Protein AF-0000000072982182 (afdb_homodimer)

Structure (mmCIF, N/CA/C/O backbone):
data_AF-0000000072982182-model_v1
#
loop_
_entity.id
_entity.type
_entity.pdbx_description
1 polymer 'Transcriptional regulator, LacI family'
#
loop_
_atom_site.group_PDB
_atom_site.id
_atom_site.type_symbol
_atom_site.label_atom_id
_atom_site.label_alt_id
_atom_site.label_comp_id
_atom_site.label_asym_id
_atom_site.label_entity_id
_atom_site.label_seq_id
_atom_site.pdbx_PDB_ins_code
_atom_site.Cartn_x
_atom_site.Cartn_y
_atom_site.Cartn_z
_atom_site.occupancy
_atom_site.B_iso_or_equiv
_atom_site.auth_seq_id
_atom_site.auth_comp_id
_atom_site.auth_asym_id
_atom_site.auth_atom_id
_atom_site.pdbx_PDB_model_num
ATOM 1 N N . MET A 1 1 ? -3.475 41.219 28.281 1 51.22 1 MET A N 1
ATOM 2 C CA . MET A 1 1 ? -4.129 39.938 28.391 1 51.22 1 MET A CA 1
ATOM 3 C C . MET A 1 1 ? -3.85 39.281 29.75 1 51.22 1 MET A C 1
ATOM 5 O O . MET A 1 1 ? -2.744 39.406 30.281 1 51.22 1 MET A O 1
ATOM 9 N N . ALA A 1 2 ? -4.82 38.875 30.375 1 70.69 2 ALA A N 1
ATOM 10 C CA . ALA A 1 2 ? -4.648 38.344 31.719 1 70.69 2 ALA A CA 1
ATOM 11 C C . ALA A 1 2 ? -3.787 37.094 31.719 1 70.69 2 ALA A C 1
ATOM 13 O O . ALA A 1 2 ? -3.85 36.281 30.781 1 70.69 2 ALA A O 1
ATOM 14 N N . THR A 1 3 ? -2.859 36.969 32.594 1 73.5 3 THR A N 1
ATOM 15 C CA . THR A 1 3 ? -1.976 35.812 32.719 1 73.5 3 THR A CA 1
ATOM 16 C C . THR A 1 3 ? -2.564 34.781 33.719 1 73.5 3 THR A C 1
ATOM 18 O O . THR A 1 3 ? -3.496 35.094 34.438 1 73.5 3 THR A O 1
ATOM 21 N N . ILE A 1 4 ? -2.041 33.562 33.531 1 78.75 4 ILE A N 1
ATOM 22 C CA . ILE A 1 4 ? -2.451 32.531 34.469 1 78.75 4 ILE A CA 1
ATOM 23 C C . ILE A 1 4 ? -2.215 32.969 35.906 1 78.75 4 ILE A C 1
ATOM 25 O O . ILE A 1 4 ? -3.025 32.688 36.781 1 78.75 4 ILE A O 1
ATOM 29 N N . SER A 1 5 ? -1.197 33.75 36.062 1 82.38 5 SER A N 1
ATOM 30 C CA . SER A 1 5 ? -0.878 34.219 37.406 1 82.38 5 SER A CA 1
ATOM 31 C C . SER A 1 5 ? -1.912 35.25 37.875 1 82.38 5 SER A C 1
ATOM 33 O O . SER A 1 5 ? -2.299 35.25 39.031 1 82.38 5 SER A O 1
ATOM 35 N N . GLU A 1 6 ? -2.424 36.031 37.062 1 83 6 GLU A N 1
ATOM 36 C CA . GLU A 1 6 ? -3.438 37.031 37.406 1 83 6 GLU A CA 1
ATOM 37 C C . GLU A 1 6 ? -4.781 36.375 37.688 1 83 6 GLU A C 1
ATOM 39 O O . GLU A 1 6 ? -5.504 36.781 38.594 1 83 6 GLU A O 1
ATOM 44 N N . ILE A 1 7 ? -5.027 35.281 36.875 1 85.19 7 ILE A N 1
ATOM 45 C CA . ILE A 1 7 ? -6.234 34.5 37.125 1 85.19 7 ILE A CA 1
ATOM 46 C C . ILE A 1 7 ? -6.148 33.844 38.5 1 85.19 7 ILE A C 1
ATOM 48 O O . ILE A 1 7 ? -7.117 33.844 39.25 1 85.19 7 ILE A O 1
ATOM 52 N N . ALA A 1 8 ? -5.008 33.312 38.75 1 88.75 8 ALA A N 1
ATOM 53 C CA . ALA A 1 8 ? -4.785 32.688 40.031 1 88.75 8 ALA A CA 1
ATOM 54 C C . ALA A 1 8 ? -5.016 33.656 41.188 1 88.75 8 ALA A C 1
ATOM 56 O O . ALA A 1 8 ? -5.688 33.312 42.156 1 88.75 8 ALA A O 1
ATOM 57 N N . LYS A 1 9 ? -4.488 34.781 41.062 1 87.56 9 LYS A N 1
ATOM 58 C CA . LYS A 1 9 ? -4.629 35.812 42.094 1 87.56 9 LYS A CA 1
ATOM 59 C C . LYS A 1 9 ? -6.086 36.25 42.25 1 87.56 9 LYS A C 1
ATOM 61 O O . LYS A 1 9 ? -6.586 36.375 43.344 1 87.56 9 LYS A O 1
ATOM 66 N N . ALA A 1 10 ? -6.785 36.406 41.125 1 86.62 10 ALA A N 1
ATOM 67 C CA . ALA A 1 10 ? -8.172 36.844 41.156 1 86.62 10 ALA A CA 1
ATOM 68 C C . ALA A 1 10 ? -9.094 35.75 41.719 1 86.62 10 ALA A C 1
ATOM 70 O O . ALA A 1 10 ? -10.078 36.062 42.406 1 86.62 10 ALA A O 1
ATOM 71 N N . ALA A 1 11 ? -8.766 34.469 41.406 1 86.69 11 ALA A N 1
ATOM 72 C CA . ALA A 1 11 ? -9.578 33.344 41.812 1 86.69 11 ALA A CA 1
ATOM 73 C C . ALA A 1 11 ? -9.188 32.875 43.219 1 86.69 11 ALA A C 1
ATOM 75 O O . ALA A 1 11 ? -9.891 32.031 43.844 1 86.69 11 ALA A O 1
ATOM 76 N N . GLY A 1 12 ? -8.055 33.469 43.75 1 90.38 12 GLY A N 1
ATOM 77 C CA . GLY A 1 12 ? -7.574 33.062 45.062 1 90.38 12 GLY A CA 1
ATOM 78 C C . GLY A 1 12 ? -7.078 31.625 45.094 1 90.38 12 GLY A C 1
ATOM 79 O O . GLY A 1 12 ? -7.297 30.922 46.094 1 90.38 12 GLY A O 1
ATOM 80 N N . VAL A 1 13 ? -6.598 31.172 44 1 87.94 13 VAL A N 1
ATOM 81 C CA . VAL A 1 13 ? -6.043 29.828 43.938 1 87.94 13 VAL A CA 1
ATOM 82 C C . VAL A 1 13 ? -4.598 29.875 43.438 1 87.94 13 VAL A C 1
ATOM 84 O O . VAL A 1 13 ? -4.113 30.938 43.062 1 87.94 13 VAL A O 1
ATOM 87 N N . GLY A 1 14 ? -3.824 28.812 43.5 1 83.75 14 GLY A N 1
ATOM 88 C CA . GLY A 1 14 ? -2.479 28.75 42.969 1 83.75 14 GLY A CA 1
ATOM 89 C C . GLY A 1 14 ? -2.457 28.672 41.438 1 83.75 14 GLY A C 1
ATOM 90 O O . GLY A 1 14 ? -3.445 28.281 40.812 1 83.75 14 GLY A O 1
ATOM 91 N N . VAL A 1 15 ? -1.342 29.109 40.875 1 82.38 15 VAL A N 1
ATOM 92 C CA . VAL A 1 15 ? -1.158 29.062 39.406 1 82.38 15 VAL A CA 1
ATOM 93 C C . VAL A 1 15 ? -1.329 27.641 38.906 1 82.38 15 VAL A C 1
ATOM 95 O O . VAL A 1 15 ? -1.894 27.422 37.844 1 82.38 15 VAL A O 1
ATOM 98 N N . THR A 1 16 ? -1.035 26.656 39.781 1 81.25 16 THR A N 1
ATOM 99 C CA . THR A 1 16 ? -1.154 25.25 39.406 1 81.25 16 THR A CA 1
ATOM 100 C C . THR A 1 16 ? -2.621 24.844 39.281 1 81.25 16 THR A C 1
ATOM 102 O O . THR A 1 16 ? -2.98 24.047 38.438 1 81.25 16 THR A O 1
ATOM 105 N N . THR A 1 17 ? -3.367 25.375 40.156 1 82.5 17 THR A N 1
ATOM 106 C CA . THR A 1 17 ? -4.789 25.062 40.188 1 82.5 17 THR A CA 1
ATOM 107 C C . THR A 1 17 ? -5.48 25.656 38.938 1 82.5 17 THR A C 1
ATOM 109 O O . THR A 1 17 ? -6.344 25 38.344 1 82.5 17 THR A O 1
ATOM 112 N N . VAL A 1 18 ? -5.055 26.844 38.5 1 80.25 18 VAL A N 1
ATOM 113 C CA . VAL A 1 18 ? -5.602 27.453 37.281 1 80.25 18 VAL A CA 1
ATOM 114 C C . VAL A 1 18 ? -5.172 26.656 36.062 1 80.25 18 VAL A C 1
ATOM 116 O O . VAL A 1 18 ? -5.98 26.391 35.156 1 80.25 18 VAL A O 1
ATOM 119 N N . SER A 1 19 ? -3.963 26.172 36.062 1 76.06 19 SER A N 1
ATOM 120 C CA . SER A 1 19 ? -3.459 25.344 35 1 76.06 19 SER A CA 1
ATOM 121 C C . SER A 1 19 ? -4.234 24.031 34.875 1 76.06 19 SER A C 1
ATOM 123 O O . SER A 1 19 ? -4.605 23.609 33.781 1 76.06 19 SER A O 1
ATOM 125 N N . ARG A 1 20 ? -4.531 23.516 36 1 76.81 20 ARG A N 1
ATOM 126 C CA . ARG A 1 20 ? -5.324 22.281 36.031 1 76.81 20 ARG A CA 1
ATOM 127 C C . ARG A 1 20 ? -6.73 22.531 35.5 1 76.81 20 ARG A C 1
ATOM 129 O O . ARG A 1 20 ? -7.266 21.688 34.75 1 76.81 20 ARG A O 1
ATOM 136 N N . TYR A 1 21 ? -7.281 23.594 35.875 1 77.44 21 TYR A N 1
ATOM 137 C CA . TYR A 1 21 ? -8.609 23.969 35.375 1 77.44 21 TYR A CA 1
ATOM 138 C C . TYR A 1 21 ? -8.602 24.156 33.875 1 77.44 21 TYR A C 1
ATOM 140 O O . TYR A 1 21 ? -9.461 23.609 33.156 1 77.44 21 TYR A O 1
ATOM 148 N N . LEU A 1 22 ? -7.582 24.859 33.375 1 74.31 22 LEU A N 1
ATOM 149 C CA . LEU A 1 22 ? -7.516 25.203 31.938 1 74.31 22 LEU A CA 1
ATOM 150 C C . LEU A 1 22 ? -7.234 23.969 31.109 1 74.31 22 LEU A C 1
ATOM 152 O O . LEU A 1 22 ? -7.66 23.875 29.953 1 74.31 22 LEU A O 1
ATOM 156 N N . ASN A 1 23 ? -6.699 22.891 31.797 1 68.19 23 ASN A N 1
ATOM 157 C CA . ASN A 1 23 ? -6.371 21.641 31.141 1 68.19 23 ASN A CA 1
ATOM 158 C C . ASN A 1 23 ? -7.391 20.547 31.453 1 68.19 23 ASN A C 1
ATOM 160 O O . ASN A 1 23 ? -7.125 19.359 31.234 1 68.19 23 ASN A O 1
ATOM 164 N N . HIS A 1 24 ? -8.391 20.875 31.984 1 69.81 24 HIS A N 1
ATOM 165 C CA . HIS A 1 24 ? -9.555 20.047 32.281 1 69.81 24 HIS A CA 1
ATOM 166 C C . HIS A 1 24 ? -9.172 18.859 33.156 1 69.81 24 HIS A C 1
ATOM 168 O O . HIS A 1 24 ? -9.664 17.75 32.969 1 69.81 24 HIS A O 1
ATOM 174 N N . HIS A 1 25 ? -8.281 19.062 34.031 1 66.88 25 HIS A N 1
ATOM 175 C CA . HIS A 1 25 ? -7.922 18.016 35 1 66.88 25 HIS A CA 1
ATOM 176 C C . HIS A 1 25 ? -9.086 17.703 35.906 1 66.88 25 HIS A C 1
ATOM 178 O O . HIS A 1 25 ? -9.781 18.594 36.406 1 66.88 25 HIS A O 1
ATOM 184 N N . PRO A 1 26 ? -9.297 16.453 36.062 1 68.88 26 PRO A N 1
ATOM 185 C CA . PRO A 1 26 ? -10.5 16.016 36.781 1 68.88 26 PRO A CA 1
ATOM 186 C C . PRO A 1 26 ? -10.492 16.422 38.25 1 68.88 26 PRO A C 1
ATOM 188 O O . PRO A 1 26 ? -11.555 16.484 38.875 1 68.88 26 PRO A O 1
ATOM 191 N N . TYR A 1 27 ? -9.5 16.781 38.844 1 70.38 27 TYR A N 1
ATOM 192 C CA . TYR A 1 27 ? -9.5 16.938 40.312 1 70.38 27 TYR A CA 1
ATOM 193 C C . TYR A 1 27 ? -9.617 18.406 40.688 1 70.38 27 TYR A C 1
ATOM 195 O O . TYR A 1 27 ? -8.664 18.984 41.219 1 70.38 27 TYR A O 1
ATOM 203 N N . ILE A 1 28 ? -10.422 19.141 40.312 1 74.69 28 ILE A N 1
ATOM 204 C CA . ILE A 1 28 ? -10.641 20.5 40.781 1 74.69 28 ILE A CA 1
ATOM 205 C C . ILE A 1 28 ? -12.031 20.594 41.438 1 74.69 28 ILE A C 1
ATOM 207 O O . ILE A 1 28 ? -13.016 20.094 40.875 1 74.69 28 ILE A O 1
ATOM 211 N N . SER A 1 29 ? -12.109 20.984 42.688 1 80.44 29 SER A N 1
ATOM 212 C CA . SER A 1 29 ? -13.383 21.094 43.406 1 80.44 29 SER A CA 1
ATOM 213 C C . SER A 1 29 ? -14.336 22.031 42.688 1 80.44 29 SER A C 1
ATOM 215 O O . SER A 1 29 ? -13.898 22.938 41.969 1 80.44 29 SER A O 1
ATOM 217 N N . ALA A 1 30 ? -15.625 21.781 42.812 1 82.69 30 ALA A N 1
ATOM 218 C CA . ALA A 1 30 ? -16.656 22.594 42.188 1 82.69 30 ALA A CA 1
ATOM 219 C C . ALA A 1 30 ? -16.531 24.062 42.594 1 82.69 30 ALA A C 1
ATOM 221 O O . ALA A 1 30 ? -16.734 24.953 41.781 1 82.69 30 ALA A O 1
ATOM 222 N N . GLU A 1 31 ? -16.125 24.328 43.781 1 82.69 31 GLU A N 1
ATOM 223 C CA . GLU A 1 31 ? -15.969 25.688 44.312 1 82.69 31 GLU A CA 1
ATOM 224 C C . GLU A 1 31 ? -14.82 26.406 43.625 1 82.69 31 GLU A C 1
ATOM 226 O O . GLU A 1 31 ? -14.969 27.562 43.188 1 82.69 31 GLU A O 1
ATOM 231 N N . LYS A 1 32 ? -13.695 25.766 43.406 1 84.69 32 LYS A N 1
ATOM 232 C CA . LYS A 1 32 ? -12.531 26.359 42.75 1 84.69 32 LYS A CA 1
ATOM 233 C C . LYS A 1 32 ? -12.781 26.594 41.281 1 84.69 32 LYS A C 1
ATOM 235 O O . LYS A 1 32 ? -12.375 27.625 40.719 1 84.69 32 LYS A O 1
ATOM 240 N N . ARG A 1 33 ? -13.484 25.688 40.688 1 84.56 33 ARG A N 1
ATOM 241 C CA . ARG A 1 33 ? -13.867 25.812 39.281 1 84.56 33 ARG A CA 1
ATOM 242 C C . ARG A 1 33 ? -14.664 27.094 39.062 1 84.56 33 ARG A C 1
ATOM 244 O O . ARG A 1 33 ? -14.391 27.844 38.125 1 84.56 33 ARG A O 1
ATOM 251 N N . THR A 1 34 ? -15.641 27.219 39.875 1 84.38 34 THR A N 1
ATOM 252 C CA . THR A 1 34 ? -16.516 28.391 39.781 1 84.38 34 THR A CA 1
ATOM 253 C C . THR A 1 34 ? -15.727 29.672 39.969 1 84.38 34 THR A C 1
ATOM 255 O O . THR A 1 34 ? -15.93 30.656 39.25 1 84.38 34 THR A O 1
ATOM 258 N N . ARG A 1 35 ? -14.773 29.781 40.875 1 86.12 35 ARG A N 1
ATOM 259 C CA . ARG A 1 35 ? -13.961 30.953 41.156 1 86.12 35 ARG A CA 1
ATOM 260 C C . ARG A 1 35 ? -13.055 31.281 39.969 1 86.12 35 ARG A C 1
ATOM 262 O O . ARG A 1 35 ? -12.891 32.438 39.594 1 86.12 35 ARG A O 1
ATOM 269 N N . ILE A 1 36 ? -12.508 30.141 39.406 1 87 36 ILE A N 1
ATOM 270 C CA . ILE A 1 36 ? -11.617 30.312 38.25 1 87 36 ILE A CA 1
ATOM 271 C C . ILE A 1 36 ? -12.406 30.812 37.062 1 87 36 ILE A C 1
ATOM 273 O O . ILE A 1 36 ? -11.961 31.734 36.344 1 87 36 ILE A O 1
ATOM 277 N N . GLU A 1 37 ? -13.531 30.25 36.844 1 83.88 37 GLU A N 1
ATOM 278 C CA . GLU A 1 37 ? -14.391 30.672 35.75 1 83.88 37 GLU A CA 1
ATOM 279 C C . GLU A 1 37 ? -14.781 32.156 35.875 1 83.88 37 GLU A C 1
ATOM 281 O O . GLU A 1 37 ? -14.758 32.906 34.906 1 83.88 37 GLU A O 1
ATOM 286 N N . LYS A 1 38 ? -15.172 32.531 37.031 1 82.38 38 LYS A N 1
ATOM 287 C CA . LYS A 1 38 ? -15.531 33.938 37.312 1 82.38 38 LYS A CA 1
ATOM 288 C C . LYS A 1 38 ? -14.352 34.875 37.094 1 82.38 38 LYS A C 1
ATOM 290 O O . LYS A 1 38 ? -14.516 35.938 36.5 1 82.38 38 LYS A O 1
ATOM 295 N N . ALA A 1 39 ? -13.125 34.531 37.531 1 84.5 39 ALA A N 1
ATOM 296 C CA . ALA A 1 39 ? -11.922 35.312 37.344 1 84.5 39 ALA A CA 1
ATOM 297 C C . ALA A 1 39 ? -11.586 35.469 35.844 1 84.5 39 ALA A C 1
ATOM 299 O O . ALA A 1 39 ? -11.203 36.531 35.406 1 84.5 39 ALA A O 1
ATOM 300 N N . ILE A 1 40 ? -11.781 34.312 35.125 1 79 40 ILE A N 1
ATOM 301 C CA . ILE A 1 40 ? -11.531 34.312 33.688 1 79 40 ILE A CA 1
ATOM 302 C C . ILE A 1 40 ? -12.484 35.312 33 1 79 40 ILE A C 1
ATOM 304 O O . ILE A 1 40 ? -12.055 36.094 32.125 1 79 40 ILE A O 1
ATOM 308 N N . HIS A 1 41 ? -13.633 35.219 33.344 1 79.38 41 HIS A N 1
ATOM 309 C CA . HIS A 1 41 ? -14.648 36.094 32.781 1 79.38 41 HIS A CA 1
ATOM 310 C C . HIS A 1 41 ? -14.359 37.562 33.156 1 79.38 41 HIS A C 1
ATOM 312 O O . HIS A 1 41 ? -14.453 38.438 32.312 1 79.38 41 HIS A O 1
ATOM 318 N N . GLN A 1 42 ? -14.055 37.844 34.406 1 78.88 42 GLN A N 1
ATOM 319 C CA . GLN A 1 42 ? -13.812 39.188 34.938 1 78.88 42 GLN A CA 1
ATOM 320 C C . GLN A 1 42 ? -12.578 39.812 34.281 1 78.88 42 GLN A C 1
ATOM 322 O O . GLN A 1 42 ? -12.555 41 34 1 78.88 42 GLN A O 1
ATOM 327 N N . LEU A 1 43 ? -11.508 38.938 34.188 1 77 43 LEU A N 1
ATOM 328 C CA . LEU A 1 43 ? -10.242 39.438 33.656 1 77 43 LEU A CA 1
ATOM 329 C C . LEU A 1 43 ? -10.203 39.375 32.156 1 77 43 LEU A C 1
ATOM 331 O O . LEU A 1 43 ? -9.266 39.875 31.516 1 77 43 LEU A O 1
ATOM 335 N N . GLY A 1 44 ? -11.281 38.844 31.578 1 68.56 44 GLY A N 1
ATOM 336 C CA . GLY A 1 44 ? -11.328 38.688 30.141 1 68.56 44 GLY A CA 1
ATOM 337 C C . GLY A 1 44 ? -10.219 37.781 29.594 1 68.56 44 GLY A C 1
ATOM 338 O O . GLY A 1 44 ? -9.664 38.062 28.531 1 68.56 44 GLY A O 1
ATOM 339 N N . TYR A 1 45 ? -9.828 37 30.484 1 57.78 45 TYR A N 1
ATOM 340 C CA . TYR A 1 45 ? -8.758 36.062 30.125 1 57.78 45 TYR A CA 1
ATOM 341 C C . TYR A 1 45 ? -9.211 35.125 29.016 1 57.78 45 TYR A C 1
ATOM 343 O O . TYR A 1 45 ? -10.242 34.469 29.156 1 57.78 45 TYR A O 1
ATOM 351 N N . THR A 1 46 ? -8.711 35.344 27.969 1 53.31 46 THR A N 1
ATOM 352 C CA . THR A 1 46 ? -8.727 34.281 26.953 1 53.31 46 THR A CA 1
ATOM 353 C C . THR A 1 46 ? -7.422 33.5 26.953 1 53.31 46 THR A C 1
ATOM 355 O O . THR A 1 46 ? -6.34 34.094 26.984 1 53.31 46 THR A O 1
ATOM 358 N N . PRO A 1 47 ? -7.434 32.281 27.516 1 45.19 47 PRO A N 1
ATOM 359 C CA . PRO A 1 47 ? -6.137 31.609 27.453 1 45.19 47 PRO A CA 1
ATOM 360 C C . PRO A 1 47 ? -5.281 32.062 26.281 1 45.19 47 PRO A C 1
ATOM 362 O O . PRO A 1 47 ? -5.785 32.188 25.156 1 45.19 47 PRO A O 1
ATOM 365 N N . SER A 1 48 ? -4.488 33.031 26.516 1 40.31 48 SER A N 1
ATOM 366 C CA . SER A 1 48 ? -3.639 33.469 25.422 1 40.31 48 SER A CA 1
ATOM 367 C C . SER A 1 48 ? -3.047 32.281 24.672 1 40.31 48 SER A C 1
ATOM 369 O O . SER A 1 48 ? -2.805 31.234 25.266 1 40.31 48 SER A O 1
ATOM 371 N N . ALA A 1 49 ? -3.064 32.312 23.375 1 40.53 49 ALA A N 1
ATOM 372 C CA . ALA A 1 49 ? -2.398 31.312 22.531 1 40.53 49 ALA A CA 1
ATOM 373 C C . ALA A 1 49 ? -0.966 31.062 23 1 40.53 49 ALA A C 1
ATOM 375 O O . ALA A 1 49 ? -0.368 30.031 22.688 1 40.53 49 ALA A O 1
ATOM 376 N N . ALA A 1 50 ? -0.243 31.891 23.75 1 37.28 50 ALA A N 1
ATOM 377 C CA . ALA A 1 50 ? 1.185 31.844 24.062 1 37.28 50 ALA A CA 1
ATOM 378 C C . ALA A 1 50 ? 1.463 30.938 25.25 1 37.28 50 ALA A C 1
ATOM 380 O O . ALA A 1 50 ? 2.449 30.203 25.266 1 37.28 50 ALA A O 1
ATOM 381 N N . ALA A 1 51 ? 1.12 31.062 26.531 1 38.41 51 ALA A N 1
ATOM 382 C CA . ALA A 1 51 ? 1.38 30.281 27.734 1 38.41 51 ALA A CA 1
ATOM 383 C C . ALA A 1 51 ? 0.711 28.922 27.656 1 38.41 51 ALA A C 1
ATOM 385 O O . ALA A 1 51 ? 1.195 27.953 28.234 1 38.41 51 ALA A O 1
ATOM 386 N N . THR A 1 52 ? -0.43 28.75 27.297 1 36.78 52 THR A N 1
ATOM 387 C CA . THR A 1 52 ? -0.9 27.516 26.672 1 36.78 52 THR A CA 1
ATOM 388 C C . THR A 1 52 ? -0.04 27.172 25.453 1 36.78 52 THR A C 1
ATOM 390 O O . THR A 1 52 ? -0.351 26.234 24.719 1 36.78 52 THR A O 1
ATOM 393 N N . SER A 1 53 ? 1 27.812 25.203 1 35.56 53 SER A N 1
ATOM 394 C CA . SER A 1 53 ? 2.047 27.906 24.203 1 35.56 53 SER A CA 1
ATOM 395 C C . SER A 1 53 ? 2.91 26.641 24.188 1 35.56 53 SER A C 1
ATOM 397 O O . SER A 1 53 ? 3.242 26.109 23.125 1 35.56 53 SER A O 1
ATOM 399 N N . LEU A 1 54 ? 3.633 26.516 25.422 1 38.06 54 LEU A N 1
ATOM 400 C CA . LEU A 1 54 ? 4.488 25.328 25.453 1 38.06 54 LEU A CA 1
ATOM 401 C C . LEU A 1 54 ? 3.67 24.062 25.234 1 38.06 54 LEU A C 1
ATOM 403 O O . LEU A 1 54 ? 4.121 23.141 24.547 1 38.06 54 LEU A O 1
ATOM 407 N N . ARG A 1 55 ? 2.73 23.797 26.125 1 41.44 55 ARG A N 1
ATOM 408 C CA . ARG A 1 55 ? 1.75 22.734 25.922 1 41.44 55 ARG A CA 1
ATOM 409 C C . ARG A 1 55 ? 0.947 22.969 24.641 1 41.44 55 ARG A C 1
ATOM 411 O O . ARG A 1 55 ? 0.357 22.047 24.094 1 41.44 55 ARG A O 1
ATOM 418 N N . ALA A 1 56 ? 0.636 24.156 24.328 1 46.34 56 ALA A N 1
ATOM 419 C CA . ALA A 1 56 ? -0.078 24.906 23.297 1 46.34 56 ALA A CA 1
ATOM 420 C C . ALA A 1 56 ? 0.565 24.703 21.938 1 46.34 56 ALA A C 1
ATOM 422 O O . ALA A 1 56 ? -0.118 24.75 20.906 1 46.34 56 ALA A O 1
ATOM 423 N N . GLN A 1 57 ? 1.84 24.516 22.109 1 56 57 GLN A N 1
ATOM 424 C CA . GLN A 1 57 ? 2.592 24.484 20.859 1 56 57 GLN A CA 1
A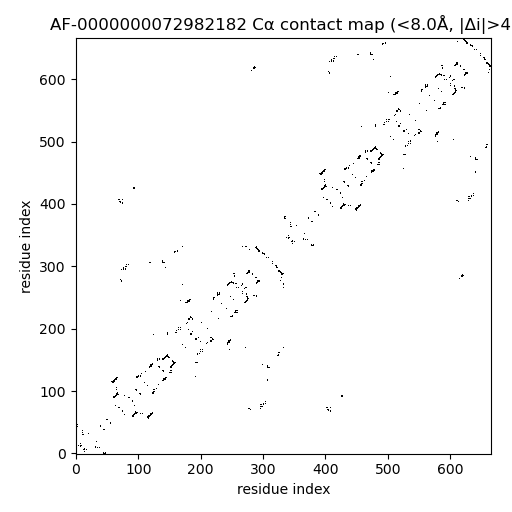TOM 425 C C . GLN A 1 57 ? 2.48 23.109 20.188 1 56 57 GLN A C 1
ATOM 427 O O . GLN A 1 57 ? 3.062 22.891 19.125 1 56 57 GLN A O 1
ATOM 432 N N . ALA A 1 58 ? 1.915 22.344 20.938 1 75.94 58 ALA A N 1
ATOM 433 C CA . ALA A 1 58 ? 1.721 21.047 20.281 1 75.94 58 ALA A CA 1
ATOM 434 C C . ALA A 1 58 ? 0.608 21.125 19.234 1 75.94 58 ALA A C 1
ATOM 436 O O . ALA A 1 58 ? -0.48 21.625 19.516 1 75.94 58 ALA A O 1
ATOM 437 N N . THR A 1 59 ? 0.939 20.859 18.219 1 80.12 59 THR A N 1
ATOM 438 C CA . THR A 1 59 ? -0.009 20.859 17.109 1 80.12 59 THR A CA 1
ATOM 439 C C . THR A 1 59 ? -0.894 19.609 17.156 1 80.12 59 THR A C 1
ATOM 441 O O . THR A 1 59 ? -2 19.609 16.609 1 80.12 59 THR A O 1
ATOM 444 N N . GLY A 1 60 ? -0.383 18.594 17.875 1 87 60 GLY A N 1
ATOM 445 C CA . GLY A 1 60 ? -1.077 17.312 17.828 1 87 60 GLY A CA 1
ATOM 446 C C . GLY A 1 60 ? -0.853 16.562 16.531 1 87 60 GLY A C 1
ATOM 447 O O . GLY A 1 60 ? -1.463 15.508 16.312 1 87 60 GLY A O 1
ATOM 448 N N . ASN A 1 61 ? 0.058 17.047 15.703 1 88.56 61 ASN A N 1
ATOM 449 C CA . ASN A 1 61 ? 0.323 16.453 14.398 1 88.56 61 ASN A CA 1
ATOM 450 C C . ASN A 1 61 ? 1.726 15.852 14.336 1 88.56 61 ASN A C 1
ATOM 452 O O . ASN A 1 61 ? 2.691 16.469 14.781 1 88.56 61 ASN A O 1
ATOM 456 N N . ILE A 1 62 ? 1.791 14.609 13.852 1 94.12 62 ILE A N 1
ATOM 457 C CA . ILE A 1 62 ? 3.072 13.961 13.594 1 94.12 62 ILE A CA 1
ATOM 458 C C . ILE A 1 62 ? 3.215 13.688 12.094 1 94.12 62 ILE A C 1
ATOM 460 O O . ILE A 1 62 ? 2.26 13.258 11.445 1 94.12 62 ILE A O 1
ATOM 464 N N . GLY A 1 63 ? 4.359 14.008 11.531 1 94.19 63 GLY A N 1
ATOM 465 C CA . GLY A 1 63 ? 4.641 13.703 10.141 1 94.19 63 GLY A CA 1
ATOM 466 C C . GLY A 1 63 ? 5.418 12.414 9.953 1 94.19 63 GLY A C 1
ATOM 467 O O . GLY A 1 63 ? 6.328 12.117 10.727 1 94.19 63 GLY A O 1
ATOM 468 N N . VAL A 1 64 ? 5.016 11.641 8.992 1 95.62 64 VAL A N 1
ATOM 469 C CA . VAL A 1 64 ? 5.734 10.438 8.586 1 95.62 64 VAL A CA 1
ATOM 470 C C . VAL A 1 64 ? 6.156 10.555 7.121 1 95.62 64 VAL A C 1
ATOM 472 O O . VAL A 1 64 ? 5.332 10.859 6.254 1 95.62 64 VAL A O 1
ATOM 475 N N . LEU A 1 65 ? 7.43 10.398 6.887 1 93.88 65 LEU A N 1
ATOM 476 C CA . LEU A 1 65 ? 7.984 10.484 5.539 1 93.88 65 LEU A CA 1
ATOM 477 C C . LEU A 1 65 ? 8.383 9.109 5.023 1 93.88 65 LEU A C 1
ATOM 479 O O . LEU A 1 65 ? 9.125 8.383 5.684 1 93.88 65 LEU A O 1
ATOM 483 N N . VAL A 1 66 ? 7.84 8.734 3.895 1 92.94 66 VAL A N 1
ATOM 484 C CA . VAL A 1 66 ? 8.203 7.477 3.256 1 92.94 66 VAL A CA 1
ATOM 485 C C . VAL A 1 66 ? 8.68 7.738 1.83 1 92.94 66 VAL A C 1
ATOM 487 O O . VAL A 1 66 ? 8.492 8.828 1.294 1 92.94 66 VAL A O 1
ATOM 490 N N . SER A 1 67 ? 9.344 6.754 1.213 1 90.5 67 SER A N 1
ATOM 491 C CA . SER A 1 67 ? 9.797 6.914 -0.163 1 90.5 67 SER A CA 1
ATOM 492 C C . SER A 1 67 ? 8.641 6.82 -1.146 1 90.5 67 SER A C 1
ATOM 494 O O . SER A 1 67 ? 8.438 7.723 -1.965 1 90.5 67 SER A O 1
ATOM 496 N N . ARG A 1 68 ? 7.902 5.664 -1.017 1 92.62 68 ARG A N 1
ATOM 497 C CA . ARG A 1 68 ? 6.781 5.359 -1.902 1 92.62 68 ARG A CA 1
ATOM 498 C C . ARG A 1 68 ? 5.691 4.598 -1.163 1 92.62 68 ARG A C 1
ATOM 500 O O . ARG A 1 68 ? 5.848 3.41 -0.863 1 92.62 68 ARG A O 1
ATOM 507 N N . VAL A 1 69 ? 4.543 5.203 -1.064 1 94.44 69 VAL A N 1
ATOM 508 C CA . VAL A 1 69 ? 3.471 4.59 -0.288 1 94.44 69 VAL A CA 1
ATOM 509 C C . VAL A 1 69 ? 2.904 3.391 -1.047 1 94.44 69 VAL A C 1
ATOM 511 O O . VAL A 1 69 ? 2.295 2.5 -0.448 1 94.44 69 VAL A O 1
ATOM 514 N N . THR A 1 70 ? 3.125 3.307 -2.383 1 95.88 70 THR A N 1
ATOM 515 C CA . THR A 1 70 ? 2.619 2.207 -3.195 1 95.88 70 THR A CA 1
ATOM 516 C C . THR A 1 70 ? 3.436 0.939 -2.957 1 95.88 70 THR A C 1
ATOM 518 O O . THR A 1 70 ? 3.025 -0.153 -3.354 1 95.88 70 THR A O 1
ATOM 521 N N . ASN A 1 71 ? 4.645 1.088 -2.402 1 95.56 71 ASN A N 1
ATOM 522 C CA . ASN A 1 71 ? 5.363 -0.078 -1.901 1 95.56 71 ASN A CA 1
ATOM 523 C C . ASN A 1 71 ? 4.75 -0.599 -0.604 1 95.56 71 ASN A C 1
ATOM 525 O O . ASN A 1 71 ? 4.727 0.109 0.404 1 95.56 71 ASN A O 1
ATOM 529 N N . PRO A 1 72 ? 4.324 -1.864 -0.626 1 97 72 PRO A N 1
ATOM 530 C CA . PRO A 1 72 ? 3.561 -2.375 0.514 1 97 72 PRO A CA 1
ATOM 531 C C . PRO A 1 72 ? 4.359 -2.363 1.813 1 97 72 PRO A C 1
ATOM 533 O O . PRO A 1 72 ? 3.779 -2.328 2.9 1 97 72 PRO A O 1
ATOM 536 N N . PHE A 1 73 ? 5.688 -2.385 1.743 1 96.25 73 PHE A N 1
ATOM 537 C CA . PHE A 1 73 ? 6.488 -2.262 2.957 1 96.25 73 PHE A CA 1
ATOM 538 C C . PHE A 1 73 ? 6.23 -0.923 3.639 1 96.25 73 PHE A C 1
ATOM 540 O O . PHE A 1 73 ? 5.957 -0.875 4.84 1 96.25 73 PHE A O 1
ATOM 547 N N . PHE A 1 74 ? 6.207 0.107 2.857 1 95.88 74 PHE A N 1
ATOM 548 C CA . PHE A 1 74 ? 6.043 1.448 3.404 1 95.88 74 PHE A CA 1
ATOM 549 C C . PHE A 1 74 ? 4.598 1.688 3.822 1 95.88 74 PHE A C 1
ATOM 551 O O . PHE A 1 74 ? 4.34 2.357 4.824 1 95.88 74 PHE A O 1
ATOM 558 N N . ALA A 1 75 ? 3.688 1.191 3.043 1 96.12 75 ALA A N 1
ATOM 559 C CA . ALA A 1 75 ? 2.281 1.311 3.422 1 96.12 75 ALA A CA 1
ATOM 560 C C . ALA A 1 75 ? 2.016 0.631 4.762 1 96.12 75 ALA A C 1
ATOM 562 O O . ALA A 1 75 ? 1.315 1.181 5.613 1 96.12 75 ALA A O 1
ATOM 563 N N . GLY A 1 76 ? 2.582 -0.579 4.902 1 96.56 76 GLY A N 1
ATOM 564 C CA . GLY A 1 76 ? 2.438 -1.301 6.156 1 96.56 76 GLY A CA 1
ATOM 565 C C . GLY A 1 76 ? 3.08 -0.59 7.332 1 96.56 76 GLY A C 1
ATOM 566 O O . GLY A 1 76 ? 2.51 -0.542 8.422 1 96.56 76 GLY A O 1
ATOM 567 N N . LEU A 1 77 ? 4.246 -0.097 7.098 1 96.31 77 LEU A N 1
ATOM 568 C CA . LEU A 1 77 ? 4.953 0.628 8.148 1 96.31 77 LEU A CA 1
ATOM 569 C C . LEU A 1 77 ? 4.168 1.863 8.578 1 96.31 77 LEU A C 1
ATOM 571 O O . LEU A 1 77 ? 4 2.111 9.773 1 96.31 77 LEU A O 1
ATOM 575 N N . PHE A 1 78 ? 3.672 2.588 7.652 1 95.12 78 PHE A N 1
ATOM 576 C CA . PHE A 1 78 ? 2.867 3.764 7.957 1 95.12 78 PHE A CA 1
ATOM 577 C C . PHE A 1 78 ? 1.616 3.377 8.734 1 95.12 78 PHE A C 1
ATOM 579 O O . PHE A 1 78 ? 1.273 4.02 9.727 1 95.12 78 PHE A O 1
ATOM 586 N N . ASP A 1 79 ? 0.972 2.402 8.234 1 95.94 79 ASP A N 1
ATOM 587 C CA . ASP A 1 79 ? -0.24 1.931 8.898 1 95.94 79 ASP A CA 1
ATOM 588 C C . ASP A 1 79 ? 0.023 1.617 10.367 1 95.94 79 ASP A C 1
ATOM 590 O O . ASP A 1 79 ? -0.726 2.053 11.242 1 95.94 79 ASP A O 1
ATOM 594 N N . ALA A 1 80 ? 1.062 0.906 10.617 1 95.81 80 ALA A N 1
ATOM 595 C CA . ALA A 1 80 ? 1.409 0.503 11.984 1 95.81 80 ALA A CA 1
ATOM 596 C C . ALA A 1 80 ? 1.76 1.715 12.836 1 95.81 80 ALA A C 1
ATOM 598 O O . ALA A 1 80 ? 1.334 1.811 13.992 1 95.81 80 ALA A O 1
ATOM 599 N N . ILE A 1 81 ? 2.471 2.666 12.281 1 96 81 ILE A N 1
ATOM 600 C CA . ILE A 1 81 ? 2.863 3.877 12.992 1 96 81 ILE A CA 1
ATOM 601 C C . ILE A 1 81 ? 1.625 4.711 13.32 1 96 81 ILE A C 1
ATOM 603 O O . ILE A 1 81 ? 1.465 5.184 14.445 1 96 81 ILE A O 1
ATOM 607 N N . GLU A 1 82 ? 0.771 4.895 12.32 1 93.94 82 GLU A N 1
ATOM 608 C CA . GLU A 1 82 ? -0.426 5.715 12.492 1 93.94 82 GLU A CA 1
ATOM 609 C C . GLU A 1 82 ? -1.325 5.148 13.586 1 93.94 82 GLU A C 1
ATOM 611 O O . GLU A 1 82 ? -1.82 5.895 14.438 1 93.94 82 GLU A O 1
ATOM 616 N N . ARG A 1 83 ? -1.509 3.883 13.578 1 91.88 83 ARG A N 1
ATOM 617 C CA . ARG A 1 83 ? -2.357 3.252 14.578 1 91.88 83 ARG A CA 1
ATOM 618 C C . ARG A 1 83 ? -1.825 3.508 15.984 1 91.88 83 ARG A C 1
ATOM 620 O O . ARG A 1 83 ? -2.588 3.848 16.891 1 91.88 83 ARG A O 1
ATOM 627 N N . GLU A 1 84 ? -0.554 3.363 16.141 1 92.38 84 GLU A N 1
ATOM 628 C CA . GLU A 1 84 ? 0.062 3.578 17.453 1 92.38 84 GLU A CA 1
ATOM 629 C C . GLU A 1 84 ? -0.067 5.035 17.891 1 92.38 84 GLU A C 1
ATOM 631 O O . GLU A 1 84 ? -0.4 5.316 19.031 1 92.38 84 GLU A O 1
ATOM 636 N N . LEU A 1 85 ? 0.149 5.902 17 1 93 85 LEU A N 1
ATOM 637 C CA . LEU A 1 85 ? 0.129 7.324 17.344 1 93 85 LEU A CA 1
ATOM 638 C C . LEU A 1 85 ? -1.296 7.801 17.594 1 93 85 LEU A C 1
ATOM 640 O O . LEU A 1 85 ? -1.521 8.664 18.438 1 93 85 LEU A O 1
ATOM 644 N N . HIS A 1 86 ? -2.234 7.27 16.875 1 87.62 86 HIS A N 1
ATOM 645 C CA . HIS A 1 86 ? -3.635 7.594 17.125 1 87.62 86 HIS A CA 1
ATOM 646 C C . HIS A 1 86 ? -4.047 7.207 18.531 1 87.62 86 HIS A C 1
ATOM 648 O O . HIS A 1 86 ? -4.809 7.926 19.188 1 87.62 86 HIS A O 1
ATOM 654 N N . ALA A 1 87 ? -3.543 6.105 18.922 1 87.69 87 ALA A N 1
ATOM 655 C CA . ALA A 1 87 ? -3.846 5.633 20.281 1 87.69 87 ALA A CA 1
ATOM 656 C C . ALA A 1 87 ? -3.338 6.617 21.328 1 87.69 87 ALA A C 1
ATOM 658 O O . ALA A 1 87 ? -3.828 6.637 22.453 1 87.69 87 ALA A O 1
ATOM 659 N N . HIS A 1 88 ? -2.418 7.449 20.938 1 89.31 88 HIS A N 1
ATOM 660 C CA . HIS A 1 88 ? -1.857 8.438 21.859 1 89.31 88 HIS A CA 1
ATOM 661 C C . HIS A 1 88 ? -2.406 9.828 21.562 1 89.31 88 HIS A C 1
ATOM 663 O O . HIS A 1 88 ? -1.873 10.828 22.062 1 89.31 88 HIS A O 1
ATOM 669 N N . GLY A 1 89 ? -3.381 9.859 20.688 1 85.88 89 GLY A N 1
ATOM 670 C CA . GLY A 1 89 ? -4.117 11.094 20.469 1 85.88 89 GLY A CA 1
ATOM 671 C C . GLY A 1 89 ? -3.516 11.977 19.391 1 85.88 89 GLY A C 1
ATOM 672 O O . GLY A 1 89 ? -3.902 13.133 19.234 1 85.88 89 GLY A O 1
ATOM 673 N N . TYR A 1 90 ? -2.568 11.461 18.625 1 88.94 90 TYR A N 1
ATOM 674 C CA . TYR A 1 90 ? -1.95 12.25 17.562 1 88.94 90 TYR A CA 1
ATOM 675 C C . TYR A 1 90 ? -2.641 12 16.234 1 88.94 90 TYR A C 1
ATOM 677 O O . TYR A 1 90 ? -3.084 10.891 15.945 1 88.94 90 TYR A O 1
ATOM 685 N N . GLN A 1 91 ? -2.652 13.039 15.453 1 84.19 91 GLN A N 1
ATOM 686 C CA . GLN A 1 91 ? -2.932 12.898 14.031 1 84.19 91 GLN A CA 1
ATOM 687 C C . GLN A 1 91 ? -1.646 12.703 13.234 1 84.19 91 GLN A C 1
ATOM 689 O O . GLN A 1 91 ? -0.612 13.289 13.555 1 84.19 91 GLN A O 1
ATOM 694 N N . VAL A 1 92 ? -1.812 11.93 12.227 1 89.62 92 VAL A N 1
ATOM 695 C CA . VAL A 1 92 ? -0.597 11.586 11.492 1 89.62 92 VAL A CA 1
ATOM 696 C C . VAL A 1 92 ? -0.744 11.984 10.031 1 89.62 92 VAL A C 1
ATOM 698 O O . VAL A 1 92 ? -1.792 11.758 9.422 1 89.62 92 VAL A O 1
ATOM 701 N N . MET A 1 93 ? 0.299 12.617 9.523 1 84.75 93 MET A N 1
ATOM 702 C CA . MET A 1 93 ? 0.4 12.969 8.109 1 84.75 93 MET A CA 1
ATOM 703 C C . MET A 1 93 ? 1.503 12.172 7.426 1 84.75 93 MET A C 1
ATOM 705 O O . MET A 1 93 ? 2.572 11.961 8 1 84.75 93 MET A O 1
ATOM 709 N N . ILE A 1 94 ? 1.201 11.664 6.273 1 89 94 ILE A N 1
ATOM 710 C CA . ILE A 1 94 ? 2.238 10.953 5.539 1 89 94 ILE A CA 1
ATOM 711 C C . ILE A 1 94 ? 2.621 11.742 4.285 1 89 94 ILE A C 1
ATOM 713 O O . ILE A 1 94 ? 1.769 12.375 3.662 1 89 94 ILE A O 1
ATOM 717 N N . THR A 1 95 ? 3.838 11.867 4 1 87.12 95 THR A N 1
ATOM 718 C CA . THR A 1 95 ? 4.379 12.461 2.785 1 87.12 95 THR A CA 1
ATOM 719 C C . THR A 1 95 ? 5.391 11.531 2.127 1 87.12 95 THR A C 1
ATOM 721 O O . THR A 1 95 ? 6.035 10.727 2.805 1 87.12 95 THR A O 1
ATOM 724 N N . GLN A 1 96 ? 5.461 11.656 0.802 1 91.62 96 GLN A N 1
ATOM 725 C CA . GLN A 1 96 ? 6.387 10.82 0.045 1 91.62 96 GLN A CA 1
ATOM 726 C C . GLN A 1 96 ? 7.531 11.648 -0.53 1 91.62 96 GLN A C 1
ATOM 728 O O . GLN A 1 96 ? 7.332 12.789 -0.951 1 91.62 96 GLN A O 1
ATOM 733 N N . THR A 1 97 ? 8.688 11.086 -0.548 1 87.31 97 THR A N 1
ATOM 734 C CA . THR A 1 97 ? 9.828 11.812 -1.095 1 87.31 97 THR A CA 1
ATOM 735 C C . THR A 1 97 ? 10.047 11.445 -2.559 1 87.31 97 THR A C 1
ATOM 737 O O . THR A 1 97 ? 10.57 12.25 -3.332 1 87.31 97 THR A O 1
ATOM 740 N N . TYR A 1 98 ? 9.711 10.188 -2.945 1 84.62 98 TYR A N 1
ATOM 741 C CA . TYR A 1 98 ? 10.07 9.656 -4.254 1 84.62 98 TYR A CA 1
ATOM 742 C C . TYR A 1 98 ? 11.57 9.773 -4.5 1 84.62 98 TYR A C 1
ATOM 744 O O . TYR A 1 98 ? 11.992 10.172 -5.586 1 84.62 98 TYR A O 1
ATOM 752 N N . ASP A 1 99 ? 12.344 9.625 -3.473 1 82.62 99 ASP A N 1
ATOM 753 C CA . ASP A 1 99 ? 13.797 9.656 -3.477 1 82.62 99 ASP A CA 1
ATOM 754 C C . ASP A 1 99 ? 14.32 11.047 -3.826 1 82.62 99 ASP A C 1
ATOM 756 O O . ASP A 1 99 ? 15.453 11.195 -4.297 1 82.62 99 ASP A O 1
ATOM 760 N N . ASP A 1 100 ? 13.508 12.062 -3.654 1 87.62 100 ASP A N 1
ATOM 761 C CA . ASP A 1 100 ? 13.844 13.453 -3.955 1 87.62 100 ASP A CA 1
ATOM 762 C C . ASP A 1 100 ? 14.219 14.219 -2.686 1 87.62 100 ASP A C 1
ATOM 764 O O . ASP A 1 100 ? 13.359 14.477 -1.839 1 87.62 100 ASP A O 1
ATOM 768 N N . PRO A 1 101 ? 15.477 14.703 -2.629 1 90.5 101 PRO A N 1
ATOM 769 C CA . PRO A 1 101 ? 15.891 15.438 -1.437 1 90.5 101 PRO A CA 1
ATOM 770 C C . PRO A 1 101 ? 15.102 16.734 -1.237 1 90.5 101 PRO A C 1
ATOM 772 O O . PRO A 1 101 ? 14.906 17.172 -0.102 1 90.5 101 PRO A O 1
ATOM 775 N N . GLU A 1 102 ? 14.602 17.297 -2.309 1 90.06 102 GLU A N 1
ATOM 776 C CA . GLU A 1 102 ? 13.828 18.516 -2.188 1 90.06 102 GLU A CA 1
ATOM 777 C C . GLU A 1 102 ? 12.469 18.25 -1.54 1 90.06 102 GLU A C 1
ATOM 779 O O . GLU A 1 102 ? 11.977 19.078 -0.766 1 90.06 102 GLU A O 1
ATOM 784 N N . ALA A 1 103 ? 11.93 17.172 -1.865 1 87.5 103 ALA A N 1
ATOM 785 C CA . ALA A 1 103 ? 10.68 16.781 -1.21 1 87.5 103 ALA A CA 1
ATOM 786 C C . ALA A 1 103 ? 10.891 16.562 0.286 1 87.5 103 ALA A C 1
ATOM 788 O O . ALA A 1 103 ? 10.062 16.969 1.102 1 87.5 103 ALA A O 1
ATOM 789 N N . GLU A 1 104 ? 11.984 15.906 0.599 1 91.19 104 GLU A N 1
ATOM 790 C CA . GLU A 1 104 ? 12.352 15.711 1.998 1 91.19 104 GLU A CA 1
ATOM 791 C C . GLU A 1 104 ? 12.5 17.047 2.725 1 91.19 104 GLU A C 1
ATOM 793 O O . GLU A 1 104 ? 12.023 17.203 3.848 1 91.19 104 GLU A O 1
ATOM 798 N N . GLU A 1 105 ? 13.125 17.984 2.088 1 91.19 105 GLU A N 1
ATOM 799 C CA . GLU A 1 105 ? 13.336 19.297 2.686 1 91.19 105 GLU A CA 1
ATOM 800 C C . GLU A 1 105 ? 12.008 20 2.938 1 91.19 105 GLU A C 1
ATOM 802 O O . GLU A 1 105 ? 11.812 20.609 3.994 1 91.19 105 GLU A O 1
ATOM 807 N N . ARG A 1 106 ? 11.172 19.984 1.956 1 86.06 106 ARG A N 1
ATOM 808 C CA . ARG A 1 106 ? 9.859 20.594 2.109 1 86.06 106 ARG A CA 1
ATOM 809 C C . ARG A 1 106 ? 9.109 20 3.299 1 86.06 106 ARG A C 1
ATOM 811 O O . ARG A 1 106 ? 8.445 20.719 4.047 1 86.06 106 ARG A O 1
ATOM 818 N N . PHE A 1 107 ? 9.266 18.703 3.434 1 88.81 107 PHE A N 1
ATOM 819 C CA . PHE A 1 107 ? 8.641 18 4.547 1 88.81 107 PHE A CA 1
ATOM 820 C C . PHE A 1 107 ? 9.234 18.453 5.875 1 88.81 107 PHE A C 1
ATOM 822 O O . PHE A 1 107 ? 8.5 18.766 6.816 1 88.81 107 PHE A O 1
ATOM 829 N N . LEU A 1 108 ? 10.531 18.562 5.953 1 92.44 108 LEU A N 1
ATOM 830 C CA . LEU A 1 108 ? 11.227 18.922 7.188 1 92.44 108 LEU A CA 1
ATOM 831 C C . LEU A 1 108 ? 10.938 20.375 7.574 1 92.44 108 LEU A C 1
ATOM 833 O O . LEU A 1 108 ? 10.992 20.734 8.75 1 92.44 108 LEU A O 1
ATOM 837 N N . LYS A 1 109 ? 10.625 21.188 6.617 1 88.81 109 LYS A N 1
ATOM 838 C CA . LYS A 1 109 ? 10.273 22.578 6.875 1 88.81 109 LYS A CA 1
ATOM 839 C C . LYS A 1 109 ? 9.023 22.688 7.742 1 88.81 109 LYS A C 1
ATOM 841 O O . LYS A 1 109 ? 8.867 23.641 8.5 1 88.81 109 LYS A O 1
ATOM 846 N N . GLN A 1 110 ? 8.203 21.719 7.633 1 85.44 110 GLN A N 1
ATOM 847 C CA . GLN A 1 110 ? 6.98 21.734 8.422 1 85.44 110 GLN A CA 1
ATOM 848 C C . GLN A 1 110 ? 7.289 21.594 9.914 1 85.44 110 GLN A C 1
ATOM 850 O O . GLN A 1 110 ? 6.539 22.094 10.758 1 85.44 110 GLN A O 1
ATOM 855 N N . LEU A 1 111 ? 8.297 20.859 10.227 1 88.75 111 LEU A N 1
ATOM 856 C CA . LEU A 1 111 ? 8.75 20.781 11.609 1 88.75 111 LEU A CA 1
ATOM 857 C C . LEU A 1 111 ? 9.359 22.109 12.047 1 88.75 111 LEU A C 1
ATOM 859 O O . LEU A 1 111 ? 9.086 22.594 13.148 1 88.75 111 LEU A O 1
ATOM 863 N N . LYS A 1 112 ? 10.047 22.703 11.148 1 87.62 112 LYS A N 1
ATOM 864 C CA . LYS A 1 112 ? 10.703 23.984 11.422 1 87.62 112 LYS A CA 1
ATOM 865 C C . LYS A 1 112 ? 9.68 25.094 11.672 1 87.62 112 LYS A C 1
ATOM 867 O O . LYS A 1 112 ? 9.883 25.953 12.523 1 87.62 112 LYS A O 1
ATOM 872 N N . SER A 1 113 ? 8.617 25.016 10.969 1 83.38 113 SER A N 1
ATOM 873 C CA . SER A 1 113 ? 7.574 26.031 11.078 1 83.38 113 SER A CA 1
ATOM 874 C C . SER A 1 113 ? 6.566 25.688 12.164 1 83.38 113 SER A C 1
ATOM 876 O O . SER A 1 113 ? 5.523 26.328 12.289 1 83.38 113 SER A O 1
ATOM 878 N N . ARG A 1 114 ? 6.766 24.562 12.828 1 82.31 114 ARG A N 1
ATOM 879 C CA . ARG A 1 114 ? 6 24.125 14 1 82.31 114 ARG A CA 1
ATOM 880 C C . ARG A 1 114 ? 4.59 23.703 13.602 1 82.31 114 ARG A C 1
ATOM 882 O O . ARG A 1 114 ? 3.629 23.984 14.32 1 82.31 114 ARG A O 1
ATOM 889 N N . GLU A 1 115 ? 4.562 23.203 12.438 1 82.69 115 GLU A N 1
ATOM 890 C CA . GLU A 1 115 ? 3.307 22.625 11.992 1 82.69 115 GLU A CA 1
ATOM 891 C C . GLU A 1 115 ? 3.178 21.172 12.461 1 82.69 115 GLU A C 1
ATOM 893 O O . GLU A 1 115 ? 2.082 20.609 12.453 1 82.69 115 GLU A O 1
ATOM 898 N N . LEU A 1 116 ? 4.285 20.594 12.836 1 90.31 116 LEU A N 1
ATOM 899 C CA . LEU A 1 116 ? 4.363 19.234 13.352 1 90.31 116 LEU A CA 1
ATOM 900 C C . LEU A 1 116 ? 5.062 19.203 14.703 1 90.31 116 LEU A C 1
ATOM 902 O O . LEU A 1 116 ? 6.035 19.922 14.922 1 90.31 116 LEU A O 1
ATOM 906 N N . ASP A 1 117 ? 4.551 18.344 15.531 1 93.25 117 ASP A N 1
ATOM 907 C CA . ASP A 1 117 ? 5.215 18.156 16.812 1 93.25 117 ASP A CA 1
ATOM 908 C C . ASP A 1 117 ? 6.473 17.297 16.672 1 93.25 117 ASP A C 1
ATOM 910 O O . ASP A 1 117 ? 7.422 17.438 17.438 1 93.25 117 ASP A O 1
ATOM 914 N N . GLY A 1 118 ? 6.516 16.469 15.766 1 96.5 118 GLY A N 1
ATOM 915 C CA . GLY A 1 118 ? 7.609 15.547 15.484 1 96.5 118 GLY A CA 1
ATOM 916 C C . GLY A 1 118 ? 7.465 14.836 14.148 1 96.5 118 GLY A C 1
ATOM 917 O O . GLY A 1 118 ? 6.422 14.93 13.5 1 96.5 118 GLY A O 1
ATOM 918 N N . VAL A 1 119 ? 8.594 14.188 13.75 1 96.69 119 VAL A N 1
ATOM 919 C CA . VAL A 1 119 ? 8.57 13.492 12.469 1 96.69 119 VAL A CA 1
ATOM 920 C C . VAL A 1 119 ? 9.234 12.125 12.602 1 96.69 119 VAL A C 1
ATOM 922 O O . VAL A 1 119 ? 10.156 11.953 13.398 1 96.69 119 VAL A O 1
ATOM 925 N N . ILE A 1 120 ? 8.703 11.188 11.906 1 96.69 120 ILE A N 1
ATOM 926 C CA . ILE A 1 120 ? 9.32 9.883 11.703 1 96.69 120 ILE A CA 1
ATOM 927 C C . ILE A 1 120 ? 9.711 9.719 10.234 1 96.69 120 ILE A C 1
ATOM 929 O O . ILE A 1 120 ? 8.859 9.797 9.344 1 96.69 120 ILE A O 1
ATOM 933 N N . LEU A 1 121 ? 11 9.539 10 1 95.44 121 LEU A N 1
ATOM 934 C CA . LEU A 1 121 ? 11.523 9.398 8.641 1 95.44 121 LEU A CA 1
ATOM 935 C C . LEU A 1 121 ? 11.812 7.938 8.32 1 95.44 121 LEU A C 1
ATOM 937 O O . LEU A 1 121 ? 12.719 7.332 8.891 1 95.44 121 LEU A O 1
ATOM 941 N N . ALA A 1 122 ? 11.047 7.387 7.402 1 93.5 122 ALA A N 1
ATOM 942 C CA . ALA A 1 122 ? 11.289 6.023 6.938 1 93.5 122 ALA A CA 1
ATOM 943 C C . ALA A 1 122 ? 12.125 6.02 5.66 1 93.5 122 ALA A C 1
ATOM 945 O O . ALA A 1 122 ? 12.32 4.969 5.047 1 93.5 122 ALA A O 1
ATOM 946 N N . SER A 1 123 ? 12.531 7.105 5.234 1 87.25 123 SER A N 1
ATOM 947 C CA . SER A 1 123 ? 13.453 7.324 4.125 1 87.25 123 SER A CA 1
ATOM 948 C C . SER A 1 123 ? 14.289 8.586 4.34 1 87.25 123 SER A C 1
ATOM 950 O O . SER A 1 123 ? 13.781 9.586 4.844 1 87.25 123 SER A O 1
ATOM 952 N N . VAL A 1 124 ? 15.539 8.516 4.012 1 88.25 124 VAL A N 1
ATOM 953 C CA . VAL A 1 124 ? 16.438 9.656 4.109 1 88.25 124 VAL A CA 1
ATOM 954 C C . VAL A 1 124 ? 17.141 9.875 2.77 1 88.25 124 VAL A C 1
ATOM 956 O O . VAL A 1 124 ? 17.812 8.977 2.258 1 88.25 124 VAL A O 1
ATOM 959 N N . GLU A 1 125 ? 16.938 11.031 2.277 1 86.69 125 GLU A N 1
ATOM 960 C CA . GLU A 1 125 ? 17.531 11.359 0.981 1 86.69 125 GLU A CA 1
ATOM 961 C C . GLU A 1 125 ? 18.797 12.195 1.147 1 86.69 125 GLU A C 1
ATOM 963 O O . GLU A 1 125 ? 19.719 12.086 0.35 1 86.69 125 GLU A O 1
ATOM 968 N N . ALA A 1 126 ? 18.75 13.062 2.158 1 89.06 126 ALA A N 1
ATOM 969 C CA . ALA A 1 126 ? 19.875 13.945 2.461 1 89.06 126 ALA A CA 1
ATOM 970 C C . ALA A 1 126 ? 20.188 13.93 3.953 1 89.06 126 ALA A C 1
ATOM 972 O O . ALA A 1 126 ? 19.719 14.789 4.703 1 89.06 126 ALA A O 1
ATOM 973 N N . PRO A 1 127 ? 21.109 13.062 4.348 1 89.88 127 PRO A N 1
ATOM 974 C CA . PRO A 1 127 ? 21.391 12.891 5.77 1 89.88 127 PRO A CA 1
ATOM 975 C C . PRO A 1 127 ? 21.828 14.188 6.453 1 89.88 127 PRO A C 1
ATOM 977 O O . PRO A 1 127 ? 21.453 14.438 7.602 1 89.88 127 PRO A O 1
ATOM 980 N N . ASP A 1 128 ? 22.484 15 5.742 1 91.75 128 ASP A N 1
ATOM 981 C CA . ASP A 1 128 ? 22.984 16.234 6.332 1 91.75 128 ASP A CA 1
ATOM 982 C C . ASP A 1 128 ? 21.828 17.188 6.668 1 91.75 128 ASP A C 1
ATOM 984 O O . ASP A 1 128 ? 21.859 17.859 7.695 1 91.75 128 ASP A O 1
ATOM 988 N N . ARG A 1 129 ? 20.906 17.234 5.836 1 92.69 129 ARG A N 1
ATOM 989 C CA . ARG A 1 129 ? 19.75 18.094 6.078 1 92.69 129 ARG A CA 1
ATOM 990 C C . ARG A 1 129 ? 18.938 17.578 7.258 1 92.69 129 ARG A C 1
ATOM 992 O O . ARG A 1 129 ? 18.453 18.375 8.078 1 92.69 129 ARG A O 1
ATOM 999 N N . VAL A 1 130 ? 18.812 16.312 7.32 1 93.88 130 VAL A N 1
ATOM 1000 C CA . VAL A 1 130 ? 18.094 15.695 8.43 1 93.88 130 VAL A CA 1
ATOM 1001 C C . VAL A 1 130 ? 18.828 15.961 9.742 1 93.88 130 VAL A C 1
ATOM 1003 O O . VAL A 1 130 ? 18.203 16.297 10.75 1 93.88 130 VAL A O 1
ATOM 1006 N N . MET A 1 131 ? 20.125 15.883 9.703 1 94.69 131 MET A N 1
ATOM 1007 C CA . MET A 1 131 ? 20.969 16.141 10.875 1 94.69 131 MET A CA 1
ATOM 1008 C C . MET A 1 131 ? 20.766 17.562 11.383 1 94.69 131 MET A C 1
ATOM 1010 O O . MET A 1 131 ? 20.625 17.781 12.586 1 94.69 131 MET A O 1
ATOM 1014 N N . ALA A 1 132 ? 20.734 18.453 10.5 1 95 132 ALA A N 1
ATOM 1015 C CA . ALA A 1 132 ? 20.578 19.844 10.867 1 95 132 ALA A CA 1
ATOM 1016 C C . ALA A 1 132 ? 19.25 20.078 11.578 1 95 132 ALA A C 1
ATOM 1018 O O . ALA A 1 132 ? 19.188 20.766 12.609 1 95 132 ALA A O 1
ATOM 1019 N N . VAL A 1 133 ? 18.266 19.5 11.055 1 94.69 133 VAL A N 1
ATOM 1020 C CA . VAL A 1 133 ? 16.938 19.656 11.641 1 94.69 133 VAL A CA 1
ATOM 1021 C C . VAL A 1 133 ? 16.875 18.938 12.984 1 94.69 133 VAL A C 1
ATOM 1023 O O . VAL A 1 133 ? 16.297 19.469 13.945 1 94.69 133 VAL A O 1
ATOM 1026 N N . ALA A 1 134 ? 17.438 17.781 13.078 1 96 134 ALA A N 1
ATOM 1027 C CA . ALA A 1 134 ? 17.438 17 14.312 1 96 134 ALA A CA 1
ATOM 1028 C C . ALA A 1 134 ? 18.141 17.75 15.438 1 96 134 ALA A C 1
ATOM 1030 O O . ALA A 1 134 ? 17.719 17.688 16.594 1 96 134 ALA A O 1
ATOM 1031 N N . LYS A 1 135 ? 19.156 18.422 15.125 1 95 135 LYS A N 1
ATOM 1032 C CA . LYS A 1 135 ? 19.906 19.203 16.125 1 95 135 LYS A CA 1
ATOM 1033 C C . LYS A 1 135 ? 19.094 20.406 16.578 1 95 135 LYS A C 1
ATOM 1035 O O . LYS A 1 135 ? 19.141 20.781 17.766 1 95 135 LYS A O 1
ATOM 1040 N N . ALA A 1 136 ? 18.438 20.969 15.656 1 93.75 136 ALA A N 1
ATOM 1041 C CA . ALA A 1 136 ? 17.656 22.172 15.945 1 93.75 136 ALA A CA 1
ATOM 1042 C C . ALA A 1 136 ? 16.406 21.828 16.75 1 93.75 136 ALA A C 1
ATOM 1044 O O . ALA A 1 136 ? 15.898 22.672 17.5 1 93.75 136 ALA A O 1
ATOM 1045 N N . PHE A 1 137 ? 15.891 20.656 16.594 1 94.44 137 PHE A N 1
ATOM 1046 C CA . PHE A 1 137 ? 14.672 20.219 17.266 1 94.44 137 PHE A CA 1
ATOM 1047 C C . PHE A 1 137 ? 14.898 18.891 17.984 1 94.44 137 PHE A C 1
ATOM 1049 O O . PHE A 1 137 ? 14.32 17.875 17.609 1 94.44 137 PHE A O 1
ATOM 1056 N N . PRO A 1 138 ? 15.633 18.953 19.062 1 93.94 138 PRO A N 1
ATOM 1057 C CA . PRO A 1 138 ? 16.016 17.719 19.766 1 93.94 138 PRO A CA 1
ATOM 1058 C C . PRO A 1 138 ? 14.805 16.906 20.219 1 93.94 138 PRO A C 1
ATOM 1060 O O . PRO A 1 138 ? 13.836 17.469 20.734 1 93.94 138 PRO A O 1
ATOM 1063 N N . GLY A 1 139 ? 14.883 15.609 19.922 1 94.81 139 GLY A N 1
ATOM 1064 C CA . GLY A 1 139 ? 13.867 14.688 20.391 1 94.81 139 GLY A CA 1
ATOM 1065 C C . GLY A 1 139 ? 12.68 14.586 19.453 1 94.81 139 GLY A C 1
ATOM 1066 O O . GLY A 1 139 ? 11.781 13.766 19.656 1 94.81 139 GLY A O 1
ATOM 1067 N N . ARG A 1 140 ? 12.703 15.297 18.344 1 97.06 140 ARG A N 1
ATOM 1068 C CA . ARG A 1 140 ? 11.5 15.398 17.516 1 97.06 140 ARG A CA 1
ATOM 1069 C C . ARG A 1 140 ? 11.68 14.688 16.188 1 97.06 140 ARG A C 1
ATOM 1071 O O . ARG A 1 140 ? 10.766 14.672 15.359 1 97.06 140 ARG A O 1
ATOM 1078 N N . VAL A 1 141 ? 12.875 14.094 15.961 1 97 141 VAL A N 1
ATOM 1079 C CA . VAL A 1 141 ? 13.164 13.414 14.711 1 97 141 VAL A CA 1
ATOM 1080 C C . VAL A 1 141 ? 13.578 11.969 14.992 1 97 141 VAL A C 1
ATOM 1082 O O . VAL A 1 141 ? 14.57 11.727 15.68 1 97 141 VAL A O 1
ATOM 1085 N N . VAL A 1 142 ? 12.812 11.039 14.523 1 96.69 142 VAL A N 1
ATOM 1086 C CA . VAL A 1 142 ? 13.141 9.617 14.586 1 96.69 142 VAL A CA 1
ATOM 1087 C C . VAL A 1 142 ? 13.32 9.07 13.172 1 96.69 142 VAL A C 1
ATOM 1089 O O . VAL A 1 142 ? 12.508 9.336 12.289 1 96.69 142 VAL A O 1
ATOM 1092 N N . VAL A 1 143 ? 14.383 8.43 12.914 1 95.38 143 VAL A N 1
ATOM 1093 C CA . VAL A 1 143 ? 14.656 7.77 11.641 1 95.38 143 VAL A CA 1
ATOM 1094 C C . VAL A 1 143 ? 14.5 6.258 11.805 1 95.38 143 VAL A C 1
ATOM 1096 O O . VAL A 1 143 ? 15.086 5.656 12.703 1 95.38 143 VAL A O 1
ATOM 1099 N N . VAL A 1 144 ? 13.594 5.762 10.906 1 91.69 144 VAL A N 1
ATOM 1100 C CA . VAL A 1 144 ? 13.367 4.32 10.906 1 91.69 144 VAL A CA 1
ATOM 1101 C C . VAL A 1 144 ? 13.672 3.756 9.516 1 91.69 144 VAL A C 1
ATOM 1103 O O . VAL A 1 144 ? 13.508 4.445 8.508 1 91.69 144 VAL A O 1
ATOM 1106 N N . ASN A 1 145 ? 14.359 2.701 9.203 1 78.88 145 ASN A N 1
ATOM 1107 C CA . ASN A 1 145 ? 14.703 2.082 7.922 1 78.88 145 ASN A CA 1
ATOM 1108 C C . ASN A 1 145 ? 15.891 2.773 7.262 1 78.88 145 ASN A C 1
ATOM 1110 O O . ASN A 1 145 ? 15.875 3.035 6.059 1 78.88 145 ASN A O 1
ATOM 1114 N N . ALA A 1 146 ? 16.656 3.418 8 1 73.25 146 ALA A N 1
ATOM 1115 C CA . ALA A 1 146 ? 17.891 3.99 7.441 1 73.25 146 ALA A CA 1
ATOM 1116 C C . ALA A 1 146 ? 19.109 3.178 7.859 1 73.25 146 ALA A C 1
ATOM 1118 O O . ALA A 1 146 ? 19.125 2.559 8.922 1 73.25 146 ALA A O 1
ATOM 1119 N N . ASP A 1 147 ? 20.016 3.178 6.961 1 72.88 147 ASP A N 1
ATOM 1120 C CA . ASP A 1 147 ? 21.234 2.406 7.18 1 72.88 147 ASP A CA 1
ATOM 1121 C C . ASP A 1 147 ? 22.266 3.223 7.957 1 72.88 147 ASP A C 1
ATOM 1123 O O . ASP A 1 147 ? 23.344 2.721 8.281 1 72.88 147 ASP A O 1
ATOM 1127 N N . VAL A 1 148 ? 21.875 4.5 8.242 1 71.81 148 VAL A N 1
ATOM 1128 C CA . VAL A 1 148 ? 22.906 5.348 8.828 1 71.81 148 VAL A CA 1
ATOM 1129 C C . VAL A 1 148 ? 22.375 6.008 10.102 1 71.81 148 VAL A C 1
ATOM 1131 O O . VAL A 1 148 ? 21.188 6.281 10.211 1 71.81 148 VAL A O 1
ATOM 1134 N N . GLN A 1 149 ? 23.312 6.125 10.969 1 84.88 149 GLN A N 1
ATOM 1135 C CA . GLN A 1 149 ? 23.031 6.934 12.148 1 84.88 149 GLN A CA 1
ATOM 1136 C C . GLN A 1 149 ? 23.109 8.422 11.82 1 84.88 149 GLN A C 1
ATOM 1138 O O . GLN A 1 149 ? 24.062 8.891 11.219 1 84.88 149 GLN A O 1
ATOM 1143 N N . ILE A 1 150 ? 22.078 9.078 12.148 1 90 150 ILE A N 1
ATOM 1144 C CA . ILE A 1 150 ? 22.047 10.516 11.93 1 90 150 ILE A CA 1
ATOM 1145 C C . ILE A 1 150 ? 22.219 11.242 13.266 1 90 150 ILE A C 1
ATOM 1147 O O . ILE A 1 150 ? 21.359 11.133 14.148 1 90 150 ILE A O 1
ATOM 1151 N N . PRO A 1 151 ? 23.281 11.992 13.469 1 90.94 151 PRO A N 1
ATOM 1152 C CA . PRO A 1 151 ? 23.469 12.711 14.734 1 90.94 151 PRO A CA 1
ATOM 1153 C C . PRO A 1 151 ? 22.297 13.633 15.055 1 90.94 151 PRO A C 1
ATOM 1155 O O . PRO A 1 151 ? 21.75 14.289 14.164 1 90.94 151 PRO A O 1
ATOM 1158 N N . GLY A 1 152 ? 21.906 13.578 16.297 1 92.75 152 GLY A N 1
ATOM 1159 C CA . GLY A 1 152 ? 20.812 14.43 16.734 1 92.75 152 GLY A CA 1
ATOM 1160 C C . GLY A 1 152 ? 19.453 13.773 16.625 1 92.75 152 GLY A C 1
ATOM 1161 O O . GLY A 1 152 ? 18.5 14.18 17.297 1 92.75 152 GLY A O 1
ATOM 1162 N N . ALA A 1 153 ? 19.375 12.828 15.734 1 94.69 153 ALA A N 1
ATOM 1163 C CA . ALA A 1 153 ? 18.141 12.078 15.594 1 94.69 153 ALA A CA 1
ATOM 1164 C C . ALA A 1 153 ? 18.219 10.742 16.328 1 94.69 153 ALA A C 1
ATOM 1166 O O . ALA A 1 153 ? 19.312 10.25 16.609 1 94.69 153 ALA A O 1
ATOM 1167 N N . THR A 1 154 ? 17.094 10.258 16.766 1 93.44 154 THR A N 1
ATOM 1168 C CA . THR A 1 154 ? 17.047 8.859 17.156 1 93.44 154 THR A CA 1
ATOM 1169 C C . THR A 1 154 ? 16.953 7.953 15.938 1 93.44 154 THR A C 1
ATOM 1171 O O . THR A 1 154 ? 15.984 8.031 15.172 1 93.44 154 THR A O 1
ATOM 1174 N N . SER A 1 155 ? 17.938 7.188 15.742 1 92.69 155 SER A N 1
ATOM 1175 C CA . SER A 1 155 ? 18 6.316 14.57 1 92.69 155 SER A CA 1
ATOM 1176 C C . SER A 1 155 ? 17.797 4.855 14.953 1 92.69 155 SER A C 1
ATOM 1178 O O . SER A 1 155 ? 18.547 4.324 15.781 1 92.69 155 SER A O 1
ATOM 1180 N N . LEU A 1 156 ? 16.797 4.262 14.422 1 92.38 156 LEU A N 1
ATOM 1181 C CA . LEU A 1 156 ? 16.594 2.82 14.555 1 92.38 156 LEU A CA 1
ATOM 1182 C C . LEU A 1 156 ? 17.219 2.076 13.383 1 92.38 156 LEU A C 1
ATOM 1184 O O . LEU A 1 156 ? 16.672 2.066 12.273 1 92.38 156 LEU A O 1
ATOM 1188 N N . VAL A 1 157 ? 18.359 1.483 13.562 1 88.31 157 VAL A N 1
ATOM 1189 C CA . VAL A 1 157 ? 19.125 0.839 12.5 1 88.31 157 VAL A CA 1
ATOM 1190 C C . VAL A 1 157 ? 18.984 -0.678 12.602 1 88.31 157 VAL A C 1
ATOM 1192 O O . VAL A 1 157 ? 19.234 -1.262 13.664 1 88.31 157 VAL A O 1
ATOM 1195 N N . LEU A 1 158 ? 18.5 -1.281 11.594 1 91.56 158 LEU A N 1
ATOM 1196 C CA . LEU A 1 158 ? 18.422 -2.736 11.523 1 91.56 158 LEU A CA 1
ATOM 1197 C C . LEU A 1 158 ? 19.672 -3.316 10.867 1 91.56 158 LEU A C 1
ATOM 1199 O O . LEU A 1 158 ? 20.328 -2.643 10.07 1 91.56 158 LEU A O 1
ATOM 1203 N N . PRO A 1 159 ? 20.031 -4.5 11.188 1 91.94 159 PRO A N 1
ATOM 1204 C CA . PRO A 1 159 ? 21.25 -5.098 10.641 1 91.94 159 PRO A CA 1
ATOM 1205 C C . PRO A 1 159 ? 21.047 -5.641 9.227 1 91.94 159 PRO A C 1
ATOM 1207 O O . PRO A 1 159 ? 21.219 -6.84 8.992 1 91.94 159 PRO A O 1
ATOM 1210 N N . HIS A 1 160 ? 20.859 -4.75 8.273 1 94.19 160 HIS A N 1
ATOM 1211 C CA . HIS A 1 160 ? 20.594 -5.121 6.883 1 94.19 160 HIS A CA 1
ATOM 1212 C C . HIS A 1 160 ? 21.812 -5.789 6.258 1 94.19 160 HIS A C 1
ATOM 1214 O O . HIS A 1 160 ? 21.688 -6.676 5.414 1 94.19 160 HIS A O 1
ATOM 1220 N N . TYR A 1 161 ? 22.984 -5.316 6.648 1 94.12 161 TYR A N 1
ATOM 1221 C CA . TYR A 1 161 ? 24.203 -5.945 6.145 1 94.12 161 TYR A CA 1
ATOM 1222 C C . TYR A 1 161 ? 24.203 -7.438 6.461 1 94.12 161 TYR A C 1
ATOM 1224 O O . TYR A 1 161 ? 24.344 -8.266 5.555 1 94.12 161 TYR A O 1
ATOM 1232 N N . GLN A 1 162 ? 24 -7.758 7.68 1 95.88 162 GLN A N 1
ATOM 1233 C CA . GLN A 1 162 ? 24.047 -9.148 8.109 1 95.88 162 GLN A CA 1
ATOM 1234 C C . GLN A 1 162 ? 22.891 -9.953 7.516 1 95.88 162 GLN A C 1
ATOM 1236 O O . GLN A 1 162 ? 23.078 -11.102 7.102 1 95.88 162 GLN A O 1
ATOM 1241 N N . ALA A 1 163 ? 21.75 -9.391 7.512 1 96.88 163 ALA A N 1
ATOM 1242 C CA . ALA A 1 163 ? 20.578 -10.086 6.953 1 96.88 163 ALA A CA 1
ATOM 1243 C C . ALA A 1 163 ? 20.797 -10.414 5.48 1 96.88 163 ALA A C 1
ATOM 1245 O O . ALA A 1 163 ? 20.422 -11.492 5.016 1 96.88 163 ALA A O 1
ATOM 1246 N N . THR A 1 164 ? 21.391 -9.438 4.773 1 97.44 164 THR A N 1
ATOM 1247 C CA . THR A 1 164 ? 21.688 -9.664 3.361 1 97.44 164 THR A CA 1
ATOM 1248 C C . THR A 1 164 ? 22.75 -10.75 3.197 1 97.44 164 THR A C 1
ATOM 1250 O O . THR A 1 164 ? 22.609 -11.633 2.35 1 97.44 164 THR A O 1
ATOM 1253 N N . ARG A 1 165 ? 23.719 -10.719 4.035 1 98 165 ARG A N 1
ATOM 1254 C CA . ARG A 1 165 ? 24.766 -11.75 4.012 1 98 165 ARG A CA 1
ATOM 1255 C C . ARG A 1 165 ? 24.156 -13.133 4.262 1 98 165 ARG A C 1
ATOM 1257 O O . ARG A 1 165 ? 24.469 -14.086 3.549 1 98 165 ARG A O 1
ATOM 1264 N N . ASP A 1 166 ? 23.312 -13.195 5.262 1 98.31 166 ASP A N 1
ATOM 1265 C CA . ASP A 1 166 ? 22.672 -14.461 5.605 1 98.31 166 ASP A CA 1
ATOM 1266 C C . ASP A 1 166 ? 21.844 -14.992 4.438 1 98.31 166 ASP A C 1
ATOM 1268 O O . ASP A 1 166 ? 21.859 -16.188 4.156 1 98.31 166 ASP A O 1
ATOM 1272 N N . ALA A 1 167 ? 21.172 -14.133 3.801 1 98.75 167 ALA A N 1
ATOM 1273 C CA . ALA A 1 167 ? 20.344 -14.5 2.664 1 98.75 167 ALA A CA 1
ATOM 1274 C C . ALA A 1 167 ? 21.188 -15.008 1.498 1 98.75 167 ALA A C 1
ATOM 1276 O O . ALA A 1 167 ? 20.844 -16 0.86 1 98.75 167 ALA A O 1
ATOM 1277 N N . LEU A 1 168 ? 22.234 -14.32 1.207 1 98.75 168 LEU A N 1
ATOM 1278 C CA . LEU A 1 168 ? 23.156 -14.719 0.134 1 98.75 168 LEU A CA 1
ATOM 1279 C C . LEU A 1 168 ? 23.828 -16.047 0.457 1 98.75 168 LEU A C 1
ATOM 1281 O O . LEU A 1 168 ? 24.016 -16.891 -0.426 1 98.75 168 LEU A O 1
ATOM 1285 N N . ASP A 1 169 ? 24.188 -16.203 1.708 1 98.75 169 ASP A N 1
ATOM 1286 C CA . ASP A 1 169 ? 24.766 -17.469 2.145 1 98.75 169 ASP A CA 1
ATOM 1287 C C . ASP A 1 169 ? 23.797 -18.625 1.941 1 98.75 169 ASP A C 1
ATOM 1289 O O . ASP A 1 169 ? 24.203 -19.719 1.567 1 98.75 169 ASP A O 1
ATOM 1293 N N . TYR A 1 170 ? 22.562 -18.391 2.256 1 98.81 170 TYR A N 1
ATOM 1294 C CA . TYR A 1 170 ? 21.547 -19.391 2 1 98.81 170 TYR A CA 1
ATOM 1295 C C . TYR A 1 170 ? 21.547 -19.828 0.539 1 98.81 170 TYR A C 1
ATOM 1297 O O . TYR A 1 170 ? 21.562 -21.031 0.239 1 98.81 170 TYR A O 1
ATOM 1305 N N . LEU A 1 171 ? 21.562 -18.859 -0.406 1 98.75 171 LEU A N 1
ATOM 1306 C CA . LEU A 1 171 ? 21.594 -19.156 -1.834 1 98.75 171 LEU A CA 1
ATOM 1307 C C . LEU A 1 171 ? 22.859 -19.922 -2.209 1 98.75 171 LEU A C 1
ATOM 1309 O O . LEU A 1 171 ? 22.797 -20.891 -2.963 1 98.75 171 LEU A O 1
ATOM 1313 N N . PHE A 1 172 ? 23.969 -19.484 -1.669 1 98.69 172 PHE A N 1
ATOM 1314 C CA . PHE A 1 172 ? 25.266 -20.125 -1.932 1 98.69 172 PHE A CA 1
ATOM 1315 C C . PHE A 1 172 ? 25.25 -21.578 -1.474 1 98.69 172 PHE A C 1
ATOM 1317 O O . PHE A 1 172 ? 25.719 -22.469 -2.191 1 98.69 172 PHE A O 1
ATOM 1324 N N . ASN A 1 173 ? 24.734 -21.781 -0.281 1 98.5 173 ASN A N 1
ATOM 1325 C CA . ASN A 1 173 ? 24.688 -23.109 0.3 1 98.5 173 ASN A CA 1
ATOM 1326 C C . ASN A 1 173 ? 23.75 -24.031 -0.48 1 98.5 173 ASN A C 1
ATOM 1328 O O . ASN A 1 173 ? 23.891 -25.266 -0.423 1 98.5 173 ASN A O 1
ATOM 1332 N N . GLN A 1 174 ? 22.828 -23.5 -1.219 1 97.88 174 GLN A N 1
ATOM 1333 C CA . GLN A 1 174 ? 21.938 -24.266 -2.08 1 97.88 174 GLN A CA 1
ATOM 1334 C C . GLN A 1 174 ? 22.609 -24.625 -3.398 1 97.88 174 GLN A C 1
ATOM 1336 O O . GLN A 1 174 ? 22.047 -25.344 -4.223 1 97.88 174 GLN A O 1
ATOM 1341 N N . GLY A 1 175 ? 23.812 -24 -3.65 1 98 175 GLY A N 1
ATOM 1342 C CA . GLY A 1 175 ? 24.594 -24.422 -4.797 1 98 175 GLY A CA 1
ATOM 1343 C C . GLY A 1 175 ? 24.75 -23.344 -5.848 1 98 175 GLY A C 1
ATOM 1344 O O . GLY A 1 175 ? 25.438 -23.531 -6.848 1 98 175 GLY A O 1
ATOM 1345 N N . HIS A 1 176 ? 24.125 -22.188 -5.633 1 98.25 176 HIS A N 1
ATOM 1346 C CA . HIS A 1 176 ? 24.203 -21.109 -6.605 1 98.25 176 HIS A CA 1
ATOM 1347 C C . HIS A 1 176 ? 25.578 -20.438 -6.582 1 98.25 176 HIS A C 1
ATOM 1349 O O . HIS A 1 176 ? 26.203 -20.312 -5.523 1 98.25 176 HIS A O 1
ATOM 1355 N N . ARG A 1 177 ? 26.031 -20 -7.781 1 97.94 177 ARG A N 1
ATOM 1356 C CA . ARG A 1 177 ? 27.391 -19.484 -7.867 1 97.94 177 ARG A CA 1
ATOM 1357 C C . ARG A 1 177 ? 27.438 -18.203 -8.695 1 97.94 177 ARG A C 1
ATOM 1359 O O . ARG A 1 177 ? 28.375 -17.422 -8.594 1 97.94 177 ARG A O 1
ATOM 1366 N N . ARG A 1 178 ? 26.516 -17.938 -9.609 1 98.31 178 ARG A N 1
ATOM 1367 C CA . ARG A 1 178 ? 26.438 -16.75 -10.438 1 98.31 178 ARG A CA 1
ATOM 1368 C C . ARG A 1 178 ? 25.25 -15.875 -10.039 1 98.31 178 ARG A C 1
ATOM 1370 O O . ARG A 1 178 ? 24.109 -16.203 -10.328 1 98.31 178 ARG A O 1
ATOM 1377 N N . PHE A 1 179 ? 25.547 -14.711 -9.523 1 98.56 179 PHE A N 1
ATOM 1378 C CA . PHE A 1 179 ? 24.5 -13.914 -8.883 1 98.56 179 PHE A CA 1
ATOM 1379 C C . PHE A 1 179 ? 24.219 -12.648 -9.672 1 98.56 179 PHE A C 1
ATOM 1381 O O . PHE A 1 179 ? 25.156 -11.945 -10.086 1 98.56 179 PHE A O 1
ATOM 1388 N N . ALA A 1 180 ? 22.953 -12.375 -9.898 1 98.75 180 ALA A N 1
ATOM 1389 C CA . ALA A 1 180 ? 22.5 -11.031 -10.258 1 98.75 180 ALA A CA 1
ATOM 1390 C C . ALA A 1 180 ? 22 -10.273 -9.023 1 98.75 180 ALA A C 1
ATOM 1392 O O . ALA A 1 180 ? 21.438 -10.867 -8.109 1 98.75 180 ALA A O 1
ATOM 1393 N N . TYR A 1 181 ? 22.219 -8.977 -9.008 1 98.31 181 TYR A N 1
ATOM 1394 C CA . TYR A 1 181 ? 21.844 -8.109 -7.895 1 98.31 181 TYR A CA 1
ATOM 1395 C C . TYR A 1 181 ? 21.031 -6.918 -8.375 1 98.31 181 TYR A C 1
ATOM 1397 O O . TYR A 1 181 ? 21.438 -6.215 -9.305 1 98.31 181 TYR A O 1
ATOM 1405 N N . VAL A 1 182 ? 19.875 -6.781 -7.742 1 98 182 VAL A N 1
ATOM 1406 C CA . VAL A 1 182 ? 18.984 -5.684 -8.094 1 98 182 VAL A CA 1
ATOM 1407 C C . VAL A 1 182 ? 18.812 -4.746 -6.902 1 98 182 VAL A C 1
ATOM 1409 O O . VAL A 1 182 ? 18.422 -5.18 -5.82 1 98 182 VAL A O 1
ATOM 1412 N N . SER A 1 183 ? 19.094 -3.455 -7.066 1 95 183 SER A N 1
ATOM 1413 C CA . SER A 1 183 ? 19.047 -2.461 -6 1 95 183 SER A CA 1
ATOM 1414 C C . SER A 1 183 ? 18.078 -1.331 -6.348 1 95 183 SER A C 1
ATOM 1416 O O . SER A 1 183 ? 17.875 -1.018 -7.523 1 95 183 SER A O 1
ATOM 1418 N N . GLY A 1 184 ? 17.469 -0.801 -5.324 1 91 184 GLY A N 1
ATOM 1419 C CA . GLY A 1 184 ? 16.672 0.402 -5.508 1 91 184 GLY A CA 1
ATOM 1420 C C . GLY A 1 184 ? 17.516 1.659 -5.633 1 91 184 GLY A C 1
ATOM 1421 O O . GLY A 1 184 ? 17.047 2.678 -6.145 1 91 184 GLY A O 1
ATOM 1422 N N . GLY A 1 185 ? 18.688 1.601 -5.094 1 86.75 185 GLY A N 1
ATOM 1423 C CA . GLY A 1 185 ? 19.625 2.701 -5.215 1 86.75 185 GLY A CA 1
ATOM 1424 C C . GLY A 1 185 ? 20.641 2.496 -6.324 1 86.75 185 GLY A C 1
ATOM 1425 O O . GLY A 1 185 ? 20.547 1.532 -7.086 1 86.75 185 GLY A O 1
ATOM 1426 N N . THR A 1 186 ? 21.5 3.453 -6.406 1 82.56 186 THR A N 1
ATOM 1427 C CA . THR A 1 186 ? 22.625 3.295 -7.324 1 82.56 186 THR A CA 1
ATOM 1428 C C . THR A 1 186 ? 23.609 2.266 -6.793 1 82.56 186 THR A C 1
ATOM 1430 O O . THR A 1 186 ? 23.781 2.125 -5.578 1 82.56 186 THR A O 1
ATOM 1433 N N . ILE A 1 187 ? 24.219 1.524 -7.676 1 80.69 187 ILE A N 1
ATOM 1434 C CA . ILE A 1 187 ? 25.188 0.509 -7.266 1 80.69 187 ILE A CA 1
ATOM 1435 C C . ILE A 1 187 ? 26.469 1.182 -6.793 1 80.69 187 ILE A C 1
ATOM 1437 O O . ILE A 1 187 ? 27.078 0.748 -5.816 1 80.69 187 ILE A O 1
ATOM 1441 N N . SER A 1 188 ? 27.078 2.076 -7.43 1 67.19 188 SER A N 1
ATOM 1442 C CA . SER A 1 188 ? 28.375 2.699 -7.141 1 67.19 188 SER A CA 1
ATOM 1443 C C . SER A 1 188 ? 28.219 3.83 -6.129 1 67.19 188 SER A C 1
ATOM 1445 O O . SER A 1 188 ? 29.219 4.312 -5.578 1 67.19 188 SER A O 1
ATOM 1447 N N . GLY A 1 189 ? 27.172 4.105 -5.648 1 55.19 189 GLY A N 1
ATOM 1448 C CA . GLY A 1 189 ? 27.094 5.348 -4.895 1 55.19 189 GLY A CA 1
ATOM 1449 C C . GLY A 1 189 ? 26.484 5.172 -3.516 1 55.19 189 GLY A C 1
ATOM 1450 O O . GLY A 1 189 ? 25.938 4.113 -3.203 1 55.19 189 GLY A O 1
ATOM 1451 N N . ALA A 1 190 ? 27.047 6.117 -2.609 1 48.06 190 ALA A N 1
ATOM 1452 C CA . ALA A 1 190 ? 26.656 6.215 -1.208 1 48.06 190 ALA A CA 1
ATOM 1453 C C . ALA A 1 190 ? 25.156 6.477 -1.079 1 48.06 190 ALA A C 1
ATOM 1455 O O . ALA A 1 190 ? 24.719 7.633 -1.018 1 48.06 190 ALA A O 1
ATOM 1456 N N . HIS A 1 191 ? 24.297 5.734 -1.72 1 54.16 191 HIS A N 1
ATOM 1457 C CA . HIS A 1 191 ? 22.922 6.117 -1.493 1 54.16 191 HIS A CA 1
ATOM 1458 C C . HIS A 1 191 ? 22.125 4.977 -0.85 1 54.16 191 HIS A C 1
ATOM 1460 O O . HIS A 1 191 ? 22.719 4.012 -0.361 1 54.16 191 HIS A O 1
ATOM 1466 N N . HIS A 1 192 ? 20.766 4.965 -0.982 1 56.28 192 HIS A N 1
ATOM 1467 C CA . HIS A 1 192 ? 19.812 4.008 -0.441 1 56.28 192 HIS A CA 1
ATOM 1468 C C . HIS A 1 192 ? 20.25 2.572 -0.721 1 56.28 192 HIS A C 1
ATOM 1470 O O . HIS A 1 192 ? 20.641 2.246 -1.845 1 56.28 192 HIS A O 1
ATOM 1476 N N . GLY A 1 193 ? 20.312 1.759 0.268 1 62.22 193 GLY A N 1
ATOM 1477 C CA . GLY A 1 193 ? 20.609 0.343 0.138 1 62.22 193 GLY A CA 1
ATOM 1478 C C . GLY A 1 193 ? 22.109 0.046 0.172 1 62.22 193 GLY A C 1
ATOM 1479 O O . GLY A 1 193 ? 22.547 -1.013 -0.283 1 62.22 193 GLY A O 1
ATOM 1480 N N . GLN A 1 194 ? 22.766 0.934 0.758 1 79.06 194 GLN A N 1
ATOM 1481 C CA . GLN A 1 194 ? 24.219 0.832 0.731 1 79.06 194 GLN A CA 1
ATOM 1482 C C . GLN A 1 194 ? 24.703 -0.375 1.531 1 79.06 194 GLN A C 1
ATOM 1484 O O . GLN A 1 194 ? 25.594 -1.109 1.085 1 79.06 194 GLN A O 1
ATOM 1489 N N . SER A 1 195 ? 24.016 -0.561 2.645 1 89.06 195 SER A N 1
ATOM 1490 C CA . SER A 1 195 ? 24.438 -1.688 3.473 1 89.06 195 SER A CA 1
ATOM 1491 C C . SER A 1 195 ? 24.172 -3.016 2.768 1 89.06 195 SER A C 1
ATOM 1493 O O . SER A 1 195 ? 25 -3.93 2.83 1 89.06 195 SER A O 1
ATOM 1495 N N . ARG A 1 196 ? 23.062 -3.084 2.096 1 93.94 196 ARG A N 1
ATOM 1496 C CA . ARG A 1 196 ? 22.734 -4.309 1.373 1 93.94 196 ARG A CA 1
ATOM 1497 C C . ARG A 1 196 ? 23.672 -4.512 0.186 1 93.94 196 ARG A C 1
ATOM 1499 O O . ARG A 1 196 ? 24.141 -5.625 -0.061 1 93.94 196 ARG A O 1
ATOM 1506 N N . THR A 1 197 ? 23.906 -3.416 -0.496 1 94.44 197 THR A N 1
ATOM 1507 C CA . THR A 1 197 ? 24.812 -3.492 -1.632 1 94.44 197 THR A CA 1
ATOM 1508 C C . THR A 1 197 ? 26.219 -3.889 -1.175 1 94.44 197 THR A C 1
ATOM 1510 O O . THR A 1 197 ? 26.875 -4.73 -1.798 1 94.44 197 THR A O 1
ATOM 1513 N N . GLN A 1 198 ? 26.672 -3.271 -0.098 1 93.69 198 GLN A N 1
ATOM 1514 C CA . GLN A 1 198 ? 27.984 -3.611 0.445 1 93.69 198 GLN A CA 1
ATOM 1515 C C . GLN A 1 198 ? 28.047 -5.078 0.866 1 93.69 198 GLN A C 1
ATOM 1517 O O . GLN A 1 198 ? 29.047 -5.754 0.643 1 93.69 198 GLN A O 1
ATOM 1522 N N . ALA A 1 199 ? 27.016 -5.527 1.504 1 96.38 199 ALA A N 1
ATOM 1523 C CA . ALA A 1 199 ? 26.938 -6.934 1.902 1 96.38 199 ALA A CA 1
ATOM 1524 C C . ALA A 1 199 ? 27.094 -7.855 0.696 1 96.38 199 ALA A C 1
ATOM 1526 O O . ALA A 1 199 ? 27.781 -8.867 0.763 1 96.38 199 ALA A O 1
ATOM 1527 N N . PHE A 1 200 ? 26.422 -7.512 -0.39 1 97.31 200 PHE A N 1
ATOM 1528 C CA . PHE A 1 200 ? 26.5 -8.297 -1.615 1 97.31 200 PHE A CA 1
ATOM 1529 C C . PHE A 1 200 ? 27.922 -8.344 -2.145 1 97.31 200 PHE A C 1
ATOM 1531 O O . PHE A 1 200 ? 28.453 -9.422 -2.443 1 97.31 200 PHE A O 1
ATOM 1538 N N . LEU A 1 201 ? 28.5 -7.188 -2.254 1 96.38 201 LEU A N 1
ATOM 1539 C CA . LEU A 1 201 ? 29.844 -7.098 -2.805 1 96.38 201 LEU A CA 1
ATOM 1540 C C . LEU A 1 201 ? 30.844 -7.852 -1.931 1 96.38 201 LEU A C 1
ATOM 1542 O O . LEU A 1 201 ? 31.703 -8.57 -2.441 1 96.38 201 LEU A O 1
ATOM 1546 N N . ASP A 1 202 ? 30.734 -7.664 -0.612 1 97.06 202 ASP A N 1
ATOM 1547 C CA . ASP A 1 202 ? 31.609 -8.375 0.311 1 97.06 202 ASP A CA 1
ATOM 1548 C C . ASP A 1 202 ? 31.422 -9.891 0.196 1 97.06 202 ASP A C 1
ATOM 1550 O O . ASP A 1 202 ? 32.375 -10.648 0.274 1 97.06 202 ASP A O 1
ATOM 1554 N N . PHE A 1 203 ? 30.203 -10.312 0.062 1 98.31 203 PHE A N 1
ATOM 1555 C CA . PHE A 1 203 ? 29.875 -11.719 -0.112 1 98.31 203 PHE A CA 1
ATOM 1556 C C . PHE A 1 203 ? 30.547 -12.289 -1.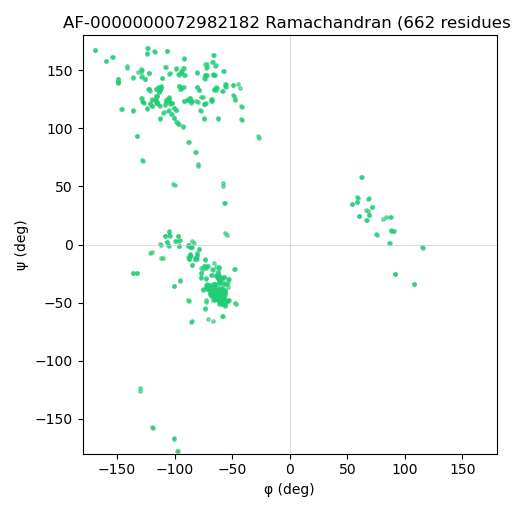352 1 98.31 203 PHE A C 1
ATOM 1558 O O . PHE A 1 203 ? 31.172 -13.352 -1.294 1 98.31 203 PHE A O 1
ATOM 1565 N N . MET A 1 204 ? 30.391 -11.602 -2.441 1 98.19 204 MET A N 1
ATOM 1566 C CA . MET A 1 204 ? 30.984 -12.047 -3.695 1 98.19 204 MET A CA 1
ATOM 1567 C C . MET A 1 204 ? 32.5 -12.172 -3.553 1 98.19 204 MET A C 1
ATOM 1569 O O . MET A 1 204 ? 33.094 -13.156 -4.016 1 98.19 204 MET A O 1
ATOM 1573 N N . GLN A 1 205 ? 33.094 -11.203 -2.914 1 97.94 205 GLN A N 1
ATOM 1574 C CA . GLN A 1 205 ? 34.531 -11.195 -2.703 1 97.94 205 GLN A CA 1
ATOM 1575 C C . GLN A 1 205 ? 34.969 -12.344 -1.8 1 97.94 205 GLN A C 1
ATOM 1577 O O . GLN A 1 205 ? 35.906 -13.062 -2.115 1 97.94 205 GLN A O 1
ATOM 1582 N N . ALA A 1 206 ? 34.281 -12.531 -0.708 1 98.19 206 ALA A N 1
ATOM 1583 C CA . ALA A 1 206 ? 34.625 -13.539 0.286 1 98.19 206 ALA A CA 1
ATOM 1584 C C . ALA A 1 206 ? 34.594 -14.945 -0.322 1 98.19 206 ALA A C 1
ATOM 1586 O O . ALA A 1 206 ? 35.375 -15.812 0.061 1 98.19 206 ALA A O 1
ATOM 1587 N N . HIS A 1 207 ? 33.75 -15.141 -1.222 1 98.25 207 HIS A N 1
ATOM 1588 C CA . HIS A 1 207 ? 33.594 -16.453 -1.825 1 98.25 207 HIS A CA 1
ATOM 1589 C C . HIS A 1 207 ? 34.312 -16.547 -3.168 1 98.25 207 HIS A C 1
ATOM 1591 O O . HIS A 1 207 ? 34.188 -17.531 -3.891 1 98.25 207 HIS A O 1
ATOM 1597 N N . GLN A 1 208 ? 35 -15.453 -3.533 1 97.88 208 GLN A N 1
ATOM 1598 C CA . GLN A 1 208 ? 35.781 -15.367 -4.758 1 97.88 208 GLN A CA 1
ATOM 1599 C C . GLN A 1 208 ? 34.938 -15.602 -5.992 1 97.88 208 GLN A C 1
ATOM 1601 O O . GLN A 1 208 ? 35.281 -16.375 -6.883 1 97.88 208 GLN A O 1
ATOM 1606 N N . LEU A 1 209 ? 33.75 -15.047 -5.957 1 97.69 209 LEU A N 1
ATOM 1607 C CA . LEU A 1 209 ? 32.812 -15.109 -7.086 1 97.69 209 LEU A CA 1
ATOM 1608 C C . LEU A 1 209 ? 32.969 -13.875 -7.977 1 97.69 209 LEU A C 1
ATOM 1610 O O . LEU A 1 209 ? 33.281 -12.789 -7.492 1 97.69 209 LEU A O 1
ATOM 1614 N N . LEU A 1 210 ? 32.719 -14.031 -9.227 1 94.94 210 LEU A N 1
ATOM 1615 C CA . LEU A 1 210 ? 32.844 -12.938 -10.188 1 94.94 210 LEU A CA 1
ATOM 1616 C C . LEU A 1 210 ? 31.625 -12.016 -10.109 1 94.94 210 LEU A C 1
ATOM 1618 O O . LEU A 1 210 ? 30.484 -12.492 -10.07 1 94.94 210 LEU A O 1
ATOM 1622 N N . VAL A 1 211 ? 31.906 -10.773 -10.07 1 95.12 211 VAL A N 1
ATOM 1623 C CA . VAL A 1 211 ? 30.844 -9.766 -10.18 1 95.12 211 VAL A CA 1
ATOM 1624 C C . VAL A 1 211 ? 30.781 -9.25 -11.617 1 95.12 211 VAL A C 1
ATOM 1626 O O . VAL A 1 211 ? 31.641 -8.477 -12.039 1 95.12 211 VAL A O 1
ATOM 1629 N N . ALA A 1 212 ? 29.797 -9.68 -12.305 1 94.5 212 ALA A N 1
ATOM 1630 C CA . ALA A 1 212 ? 29.609 -9.195 -13.664 1 94.5 212 ALA A CA 1
ATOM 1631 C C . ALA A 1 212 ? 28.797 -7.906 -13.68 1 94.5 212 ALA A C 1
ATOM 1633 O O . ALA A 1 212 ? 27.688 -7.855 -13.156 1 94.5 212 ALA A O 1
ATOM 1634 N N . GLN A 1 213 ? 29.281 -6.898 -14.281 1 93.12 213 GLN A N 1
ATOM 1635 C CA . GLN A 1 213 ? 28.641 -5.586 -14.297 1 93.12 213 GLN A CA 1
ATOM 1636 C C . GLN A 1 213 ? 27.266 -5.652 -14.945 1 93.12 213 GLN A C 1
ATOM 1638 O O . GLN A 1 213 ? 26.344 -4.926 -14.547 1 93.12 213 GLN A O 1
ATOM 1643 N N . ASP A 1 214 ? 27.141 -6.527 -15.859 1 94.44 214 ASP A N 1
ATOM 1644 C CA . ASP A 1 214 ? 25.875 -6.637 -16.594 1 94.44 214 ASP A CA 1
ATOM 1645 C C . ASP A 1 214 ? 24.828 -7.383 -15.781 1 94.44 214 ASP A C 1
ATOM 1647 O O . ASP A 1 214 ? 23.672 -7.469 -16.188 1 94.44 214 ASP A O 1
ATOM 1651 N N . LEU A 1 215 ? 25.219 -7.875 -14.617 1 97.5 215 LEU A N 1
ATOM 1652 C CA . LEU A 1 215 ? 24.281 -8.562 -13.742 1 97.5 215 LEU A CA 1
ATOM 1653 C C . LEU A 1 215 ? 23.953 -7.707 -12.523 1 97.5 215 LEU A C 1
ATOM 1655 O O . LEU A 1 215 ? 23.344 -8.195 -11.562 1 97.5 215 LEU A O 1
ATOM 1659 N N . LEU A 1 216 ? 24.453 -6.434 -12.547 1 97.12 216 LEU A N 1
ATOM 1660 C CA . LEU A 1 216 ? 24.109 -5.438 -11.531 1 97.12 216 LEU A CA 1
ATOM 1661 C C . LEU A 1 216 ? 23.078 -4.449 -12.062 1 97.12 216 LEU A C 1
ATOM 1663 O O . LEU A 1 216 ? 23.297 -3.797 -13.086 1 97.12 216 LEU A O 1
ATOM 1667 N N . PHE A 1 217 ? 21.906 -4.363 -11.367 1 97.56 217 PHE A N 1
ATOM 1668 C CA . PHE A 1 217 ? 20.812 -3.486 -11.781 1 97.56 217 PHE A CA 1
ATOM 1669 C C . PHE A 1 217 ? 20.5 -2.467 -10.695 1 97.56 217 PHE A C 1
ATOM 1671 O O . PHE A 1 217 ? 20.219 -2.836 -9.555 1 97.56 217 PHE A O 1
ATOM 1678 N N . GLY A 1 218 ? 20.641 -1.212 -10.992 1 94.56 218 GLY A N 1
ATOM 1679 C CA . GLY A 1 218 ? 20.344 -0.143 -10.055 1 94.56 218 GLY A CA 1
ATOM 1680 C C . GLY A 1 218 ? 19.078 0.623 -10.383 1 94.56 218 GLY A C 1
ATOM 1681 O O . GLY A 1 218 ? 18.609 0.585 -11.523 1 94.56 218 GLY A O 1
ATOM 1682 N N . GLN A 1 219 ? 18.469 1.181 -9.344 1 92.44 219 GLN A N 1
ATOM 1683 C CA . GLN A 1 219 ? 17.328 2.082 -9.484 1 92.44 219 GLN A CA 1
ATOM 1684 C C . GLN A 1 219 ? 16.094 1.337 -9.992 1 92.44 219 GLN A C 1
ATOM 1686 O O . GLN A 1 219 ? 15.406 1.814 -10.898 1 92.44 219 GLN A O 1
ATOM 1691 N N . ILE A 1 220 ? 15.875 0.112 -9.508 1 95.69 220 ILE A N 1
ATOM 1692 C CA . ILE A 1 220 ? 14.711 -0.71 -9.836 1 95.69 220 ILE A CA 1
ATOM 1693 C C . ILE A 1 220 ? 13.734 -0.719 -8.664 1 95.69 220 ILE A C 1
ATOM 1695 O O . ILE A 1 220 ? 14.109 -1.077 -7.543 1 95.69 220 ILE A O 1
ATOM 1699 N N . HIS A 1 221 ? 12.453 -0.383 -8.906 1 94.81 221 HIS A N 1
ATOM 1700 C CA . HIS A 1 221 ? 11.562 -0.196 -7.762 1 94.81 221 HIS A CA 1
ATOM 1701 C C . HIS A 1 221 ? 10.242 -0.926 -7.965 1 94.81 221 HIS A C 1
ATOM 1703 O O . HIS A 1 221 ? 9.562 -1.274 -6.996 1 94.81 221 HIS A O 1
ATOM 1709 N N . THR A 1 222 ? 9.859 -1.178 -9.203 1 96.31 222 THR A N 1
ATOM 1710 C CA . THR A 1 222 ? 8.5 -1.64 -9.469 1 96.31 222 THR A CA 1
ATOM 1711 C C . THR A 1 222 ? 8.516 -3.027 -10.102 1 96.31 222 THR A C 1
ATOM 1713 O O . THR A 1 222 ? 9.562 -3.496 -10.562 1 96.31 222 THR A O 1
ATOM 1716 N N . ALA A 1 223 ? 7.375 -3.637 -10.117 1 98.06 223 ALA A N 1
ATOM 1717 C CA . ALA A 1 223 ? 7.23 -4.934 -10.773 1 98.06 223 ALA A CA 1
ATOM 1718 C C . ALA A 1 223 ? 7.527 -4.82 -12.273 1 98.06 223 ALA A C 1
ATOM 1720 O O . ALA A 1 223 ? 8.141 -5.715 -12.852 1 98.06 223 ALA A O 1
ATOM 1721 N N . LYS A 1 224 ? 7.066 -3.725 -12.859 1 97.56 224 LYS A N 1
ATOM 1722 C CA . LYS A 1 224 ? 7.316 -3.5 -14.281 1 97.56 224 LYS A CA 1
ATOM 1723 C C . LYS A 1 224 ? 8.812 -3.441 -14.578 1 97.56 224 LYS A C 1
ATOM 1725 O O . LYS A 1 224 ? 9.281 -4.035 -15.547 1 97.56 224 LYS A O 1
ATOM 1730 N N . GLU A 1 225 ? 9.508 -2.734 -13.781 1 98.25 225 GLU A N 1
ATOM 1731 C CA . GLU A 1 225 ? 10.961 -2.682 -13.922 1 98.25 225 GLU A CA 1
ATOM 1732 C C . GLU A 1 225 ? 11.594 -4.043 -13.656 1 98.25 225 GLU A C 1
ATOM 1734 O O . GLU A 1 225 ? 12.578 -4.414 -14.297 1 98.25 225 GLU A O 1
ATOM 1739 N N . GLY A 1 226 ? 11.023 -4.758 -12.68 1 98.75 226 GLY A N 1
ATOM 1740 C CA . GLY A 1 226 ? 11.445 -6.129 -12.453 1 98.75 226 GLY A CA 1
ATOM 1741 C C . GLY A 1 226 ? 11.266 -7.02 -13.664 1 98.75 226 GLY A C 1
ATOM 1742 O O . GLY A 1 226 ? 12.117 -7.855 -13.961 1 98.75 226 GLY A O 1
ATOM 1743 N N . GLN A 1 227 ? 10.18 -6.824 -14.383 1 98.81 227 GLN A N 1
ATOM 1744 C CA . GLN A 1 227 ? 9.945 -7.566 -15.617 1 98.81 227 GLN A CA 1
ATOM 1745 C C . GLN A 1 227 ? 11.047 -7.293 -16.641 1 98.81 227 GLN A C 1
ATOM 1747 O O . GLN A 1 227 ? 11.5 -8.211 -17.328 1 98.81 227 GLN A O 1
ATOM 1752 N N . ALA A 1 228 ? 11.422 -6.039 -16.719 1 98.81 228 ALA A N 1
ATOM 1753 C CA . ALA A 1 228 ? 12.484 -5.676 -17.656 1 98.81 228 ALA A CA 1
ATOM 1754 C C . ALA A 1 228 ? 13.789 -6.391 -17.297 1 98.81 228 ALA A C 1
ATOM 1756 O O . ALA A 1 228 ? 14.492 -6.883 -18.188 1 98.81 228 ALA A O 1
ATOM 1757 N N . VAL A 1 229 ? 14.094 -6.438 -16.031 1 98.81 229 VAL A N 1
ATOM 1758 C CA . VAL A 1 229 ? 15.273 -7.152 -15.562 1 98.81 229 VAL A CA 1
ATOM 1759 C C . VAL A 1 229 ? 15.156 -8.633 -15.922 1 98.81 229 VAL A C 1
ATOM 1761 O O . VAL A 1 229 ? 16.094 -9.227 -16.453 1 98.81 229 VAL A O 1
ATOM 1764 N N . GLY A 1 230 ? 14.023 -9.234 -15.625 1 98.88 230 GLY A N 1
ATOM 1765 C CA . GLY A 1 230 ? 13.797 -10.633 -15.938 1 98.88 230 GLY A CA 1
ATOM 1766 C C . GLY A 1 230 ? 13.969 -10.953 -17.406 1 98.88 230 GLY A C 1
ATOM 1767 O O . GLY A 1 230 ? 14.547 -11.984 -17.766 1 98.88 230 GLY A O 1
ATOM 1768 N N . LYS A 1 231 ? 13.453 -10.086 -18.234 1 98.75 231 LYS A N 1
ATOM 1769 C CA . LYS A 1 231 ? 13.586 -10.266 -19.672 1 98.75 231 LYS A CA 1
ATOM 1770 C C . LYS A 1 231 ? 15.055 -10.258 -20.094 1 98.75 231 LYS A C 1
ATOM 1772 O O . LYS A 1 231 ? 15.469 -11.078 -20.922 1 98.75 231 LYS A O 1
ATOM 1777 N N . GLN A 1 232 ? 15.773 -9.305 -19.562 1 98.62 232 GLN A N 1
ATOM 1778 C CA . GLN A 1 232 ? 17.203 -9.227 -19.859 1 98.62 232 GLN A CA 1
ATOM 1779 C C . GLN A 1 232 ? 17.922 -10.5 -19.438 1 98.62 232 GLN A C 1
ATOM 1781 O O . GLN A 1 232 ? 18.734 -11.047 -20.203 1 98.62 232 GLN A O 1
ATOM 1786 N N . LEU A 1 233 ? 17.672 -10.984 -18.281 1 98.62 233 LEU A N 1
ATOM 1787 C CA . LEU A 1 233 ? 18.328 -12.172 -17.766 1 98.62 233 LEU A CA 1
ATOM 1788 C C . LEU A 1 233 ? 17.969 -13.406 -18.578 1 98.62 233 LEU A C 1
ATOM 1790 O O . LEU A 1 233 ? 18.828 -14.25 -18.844 1 98.62 233 LEU A O 1
ATOM 1794 N N . ALA A 1 234 ? 16.719 -13.516 -18.938 1 98.25 234 ALA A N 1
ATOM 1795 C CA . ALA A 1 234 ? 16.234 -14.656 -19.703 1 98.25 234 ALA A CA 1
ATOM 1796 C C . ALA A 1 234 ? 16.891 -14.719 -21.078 1 98.25 234 ALA A C 1
ATOM 1798 O O . ALA A 1 234 ? 17.031 -15.789 -21.656 1 98.25 234 ALA A O 1
ATOM 1799 N N . SER A 1 235 ? 17.281 -13.57 -21.562 1 97.81 235 SER A N 1
ATOM 1800 C CA . SER A 1 235 ? 17.828 -13.484 -22.906 1 97.81 235 SER A CA 1
ATOM 1801 C C . SER A 1 235 ? 19.297 -13.867 -22.938 1 97.81 235 SER A C 1
ATOM 1803 O O . SER A 1 235 ? 19.859 -14.102 -24.016 1 97.81 235 SER A O 1
ATOM 1805 N N . LEU A 1 236 ? 19.906 -13.961 -21.828 1 97 236 LEU A N 1
ATOM 1806 C CA . LEU A 1 236 ? 21.328 -14.297 -21.766 1 97 236 LEU A CA 1
ATOM 1807 C C . LEU A 1 236 ? 21.562 -15.766 -22.109 1 97 236 LEU A C 1
ATOM 1809 O O . LEU A 1 236 ? 20.688 -16.609 -21.844 1 97 236 LEU A O 1
ATOM 1813 N N . ALA A 1 237 ? 22.719 -16.062 -22.625 1 94.75 237 ALA A N 1
ATOM 1814 C CA . ALA A 1 237 ? 23.109 -17.438 -22.875 1 94.75 237 ALA A CA 1
ATOM 1815 C C . ALA A 1 237 ? 23.234 -18.234 -21.562 1 94.75 237 ALA A C 1
ATOM 1817 O O . ALA A 1 237 ? 23.625 -17.672 -20.531 1 94.75 237 ALA A O 1
ATOM 1818 N N . PRO A 1 238 ? 22.906 -19.516 -21.562 1 90.88 238 PRO A N 1
ATOM 1819 C CA . PRO A 1 238 ? 22.906 -20.328 -20.344 1 90.88 238 PRO A CA 1
ATOM 1820 C C . PRO A 1 238 ? 24.234 -20.266 -19.594 1 90.88 238 PRO A C 1
ATOM 1822 O O . PRO A 1 238 ? 24.25 -20.328 -18.359 1 90.88 238 PRO A O 1
ATOM 1825 N N . ASN A 1 239 ? 25.328 -20.062 -20.312 1 91.38 239 ASN A N 1
ATOM 1826 C CA . ASN A 1 239 ? 26.641 -20.109 -19.672 1 91.38 239 ASN A CA 1
ATOM 1827 C C . ASN A 1 239 ? 26.969 -18.797 -18.969 1 91.38 239 ASN A C 1
ATOM 1829 O O . ASN A 1 239 ? 27.875 -18.734 -18.141 1 91.38 239 ASN A O 1
ATOM 1833 N N . VAL A 1 240 ? 26.203 -17.75 -19.203 1 94 240 VAL A N 1
ATOM 1834 C CA . VAL A 1 240 ? 26.469 -16.484 -18.531 1 94 240 VAL A CA 1
ATOM 1835 C C . VAL A 1 240 ? 25.25 -16.062 -17.719 1 94 240 VAL A C 1
ATOM 1837 O O . VAL A 1 240 ? 25.297 -15.094 -16.953 1 94 240 VAL A O 1
ATOM 1840 N N . ARG A 1 241 ? 24.203 -16.781 -17.875 1 96.88 241 ARG A N 1
ATOM 1841 C CA . ARG A 1 241 ? 22.984 -16.516 -17.109 1 96.88 241 ARG A CA 1
ATOM 1842 C C . ARG A 1 241 ? 23.203 -16.766 -15.625 1 96.88 241 ARG A C 1
ATOM 1844 O O . ARG A 1 241 ? 23.844 -17.75 -15.242 1 96.88 241 ARG A O 1
ATOM 1851 N N . PRO A 1 242 ? 22.734 -15.812 -14.797 1 98.62 242 PRO A N 1
ATOM 1852 C CA . PRO A 1 242 ? 22.828 -16.109 -13.367 1 98.62 242 PRO A CA 1
ATOM 1853 C C . PRO A 1 242 ? 21.953 -17.297 -12.961 1 98.62 242 PRO A C 1
ATOM 1855 O O . PRO A 1 242 ? 21 -17.641 -13.664 1 98.62 242 PRO A O 1
ATOM 1858 N N . ASP A 1 243 ? 22.344 -17.922 -11.945 1 98.56 243 ASP A N 1
ATOM 1859 C CA . ASP A 1 243 ? 21.5 -18.984 -11.414 1 98.56 243 ASP A CA 1
ATOM 1860 C C . ASP A 1 243 ? 20.781 -18.516 -10.141 1 98.56 243 ASP A C 1
ATOM 1862 O O . ASP A 1 243 ? 19.969 -19.266 -9.578 1 98.56 243 ASP A O 1
ATOM 1866 N N . ALA A 1 244 ? 21.016 -17.281 -9.68 1 98.81 244 ALA A N 1
ATOM 1867 C CA . ALA A 1 244 ? 20.297 -16.656 -8.57 1 98.81 244 ALA A CA 1
ATOM 1868 C C . ALA A 1 244 ? 20.203 -15.148 -8.742 1 98.81 244 ALA A C 1
ATOM 1870 O O . ALA A 1 244 ? 21.156 -14.508 -9.18 1 98.81 244 ALA A O 1
ATOM 1871 N N . VAL A 1 245 ? 19.062 -14.602 -8.414 1 98.88 245 VAL A N 1
ATOM 1872 C CA . VAL A 1 245 ? 18.844 -13.164 -8.414 1 98.88 245 VAL A CA 1
ATOM 1873 C C . VAL A 1 245 ? 18.422 -12.703 -7.016 1 98.88 245 VAL A C 1
ATOM 1875 O O . VAL A 1 245 ? 17.469 -13.234 -6.441 1 98.88 245 VAL A O 1
ATOM 1878 N N . PHE A 1 246 ? 19.172 -11.828 -6.461 1 98.81 246 PHE A N 1
ATOM 1879 C CA . PHE A 1 246 ? 18.797 -11.141 -5.227 1 98.81 246 PHE A CA 1
ATOM 1880 C C . PHE A 1 246 ? 18.219 -9.766 -5.523 1 98.81 246 PHE A C 1
ATOM 1882 O O . PHE A 1 246 ? 18.891 -8.898 -6.066 1 98.81 246 PHE A O 1
ATOM 1889 N N . THR A 1 247 ? 16.922 -9.586 -5.18 1 98.62 247 THR A N 1
ATOM 1890 C CA . THR A 1 247 ? 16.266 -8.328 -5.5 1 98.62 247 THR A CA 1
ATOM 1891 C C . THR A 1 247 ? 16.062 -7.48 -4.246 1 98.62 247 THR A C 1
ATOM 1893 O O . THR A 1 247 ? 16.234 -7.977 -3.127 1 98.62 247 THR A O 1
ATOM 1896 N N . ASN A 1 248 ? 15.742 -6.223 -4.434 1 96.38 248 ASN A N 1
ATOM 1897 C CA . ASN A 1 248 ? 15.648 -5.277 -3.324 1 96.38 248 ASN A CA 1
ATOM 1898 C C . ASN A 1 248 ? 14.258 -5.289 -2.697 1 96.38 248 ASN A C 1
ATOM 1900 O O . ASN A 1 248 ? 14.047 -4.711 -1.629 1 96.38 248 ASN A O 1
ATOM 1904 N N . SER A 1 249 ? 13.312 -5.902 -3.354 1 97.75 249 SER A N 1
ATOM 1905 C CA . SER A 1 249 ? 11.945 -5.934 -2.834 1 97.75 249 SER A CA 1
ATOM 1906 C C . SER A 1 249 ? 11.141 -7.074 -3.451 1 97.75 249 SER A C 1
ATOM 1908 O O . SER A 1 249 ? 11.469 -7.547 -4.543 1 97.75 249 SER A O 1
ATOM 1910 N N . ASP A 1 250 ? 10.133 -7.465 -2.787 1 98.69 250 ASP A N 1
ATOM 1911 C CA . ASP A 1 250 ? 9.25 -8.508 -3.291 1 98.69 250 ASP A CA 1
ATOM 1912 C C . ASP A 1 250 ? 8.523 -8.047 -4.559 1 98.69 250 ASP A C 1
ATOM 1914 O O . ASP A 1 250 ? 8.258 -8.852 -5.449 1 98.69 250 ASP A O 1
ATOM 1918 N N . GLU A 1 251 ? 8.211 -6.762 -4.621 1 98.31 251 GLU A N 1
ATOM 1919 C CA . GLU A 1 251 ? 7.566 -6.211 -5.809 1 98.31 251 GLU A CA 1
ATOM 1920 C C . GLU A 1 251 ? 8.43 -6.418 -7.051 1 98.31 251 GLU A C 1
ATOM 1922 O O . GLU A 1 251 ? 7.926 -6.832 -8.102 1 98.31 251 GLU A O 1
ATOM 1927 N N . VAL A 1 252 ? 9.688 -6.168 -6.93 1 98.62 252 VAL A N 1
ATOM 1928 C CA . VAL A 1 252 ? 10.617 -6.352 -8.039 1 98.62 252 VAL A CA 1
ATOM 1929 C C . VAL A 1 252 ? 10.766 -7.84 -8.344 1 98.62 252 VAL A C 1
ATOM 1931 O O . VAL A 1 252 ? 10.773 -8.242 -9.516 1 98.62 252 VAL A O 1
ATOM 1934 N N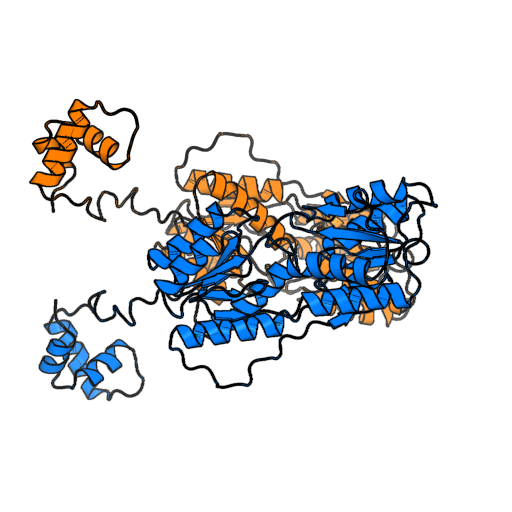 . ALA A 1 253 ? 10.844 -8.656 -7.309 1 98.88 253 ALA A N 1
ATOM 1935 C CA . ALA A 1 253 ? 11.039 -10.094 -7.453 1 98.88 253 ALA A CA 1
ATOM 1936 C C . ALA A 1 253 ? 9.93 -10.719 -8.281 1 98.88 253 ALA A C 1
ATOM 1938 O O . ALA A 1 253 ? 10.188 -11.547 -9.164 1 98.88 253 ALA A O 1
ATOM 1939 N N . VAL A 1 254 ? 8.68 -10.32 -8.062 1 98.75 254 VAL A N 1
ATOM 1940 C CA . VAL A 1 254 ? 7.574 -10.93 -8.789 1 98.75 254 VAL A CA 1
ATOM 1941 C C . VAL A 1 254 ? 7.648 -10.547 -10.266 1 98.75 254 VAL A C 1
ATOM 1943 O O . VAL A 1 254 ? 7.289 -11.336 -11.141 1 98.75 254 VAL A O 1
ATOM 1946 N N . GLY A 1 255 ? 8.094 -9.305 -10.523 1 98.81 255 GLY A N 1
ATOM 1947 C CA . GLY A 1 255 ? 8.305 -8.906 -11.906 1 98.81 255 GLY A CA 1
ATOM 1948 C C . GLY A 1 255 ? 9.367 -9.734 -12.609 1 98.81 255 GLY A C 1
ATOM 1949 O O . GLY A 1 255 ? 9.164 -10.172 -13.742 1 98.81 255 GLY A O 1
ATOM 1950 N N . VAL A 1 256 ? 10.453 -9.977 -11.914 1 98.94 256 VAL A N 1
ATOM 1951 C CA . VAL A 1 256 ? 11.539 -10.797 -12.453 1 98.94 256 VAL A CA 1
ATOM 1952 C C . VAL A 1 256 ? 11.016 -12.195 -12.758 1 98.94 256 VAL A C 1
ATOM 1954 O O . VAL A 1 256 ? 11.219 -12.719 -13.859 1 98.94 256 VAL A O 1
ATOM 1957 N N . ILE A 1 257 ? 10.32 -12.805 -11.844 1 98.88 257 ILE A N 1
ATOM 1958 C CA . ILE A 1 257 ? 9.812 -14.164 -11.969 1 98.88 257 ILE A CA 1
ATOM 1959 C C . ILE A 1 257 ? 8.852 -14.242 -13.156 1 98.88 257 ILE A C 1
ATOM 1961 O O . ILE A 1 257 ? 8.914 -15.188 -13.953 1 98.88 257 ILE A O 1
ATOM 1965 N N . ASP A 1 258 ? 8.016 -13.25 -13.234 1 98.69 258 ASP A N 1
ATOM 1966 C CA . ASP A 1 258 ? 7.02 -13.234 -14.305 1 98.69 258 ASP A CA 1
ATOM 1967 C C . ASP A 1 258 ? 7.688 -13.336 -15.672 1 98.69 258 ASP A C 1
ATOM 1969 O O . ASP A 1 258 ? 7.27 -14.141 -16.516 1 98.69 258 ASP A O 1
ATOM 1973 N N . SER A 1 259 ? 8.688 -12.547 -15.922 1 98.75 259 SER A N 1
ATOM 1974 C CA . SER A 1 259 ? 9.375 -12.531 -17.203 1 98.75 259 SER A CA 1
ATOM 1975 C C . SER A 1 259 ? 10.172 -13.812 -17.422 1 98.75 259 SER A C 1
ATOM 1977 O O . SER A 1 259 ? 10.25 -14.32 -18.547 1 98.75 259 SER A O 1
ATOM 1979 N N . LEU A 1 260 ? 10.797 -14.359 -16.375 1 98.75 260 LEU A N 1
ATOM 1980 C CA . LEU A 1 260 ? 11.523 -15.617 -16.484 1 98.75 260 LEU A CA 1
ATOM 1981 C C . LEU A 1 260 ? 10.586 -16.75 -16.906 1 98.75 260 LEU A C 1
ATOM 1983 O O . LEU A 1 260 ? 10.883 -17.484 -17.844 1 98.75 260 LEU A O 1
ATOM 1987 N N . LEU A 1 261 ? 9.477 -16.859 -16.234 1 98.44 261 LEU A N 1
ATOM 1988 C CA . LEU A 1 261 ? 8.5 -17.891 -16.531 1 98.44 261 LEU A CA 1
ATOM 1989 C C . LEU A 1 261 ? 7.977 -17.75 -17.969 1 98.44 261 LEU A C 1
ATOM 1991 O O . LEU A 1 261 ? 7.781 -18.75 -18.656 1 98.44 261 LEU A O 1
ATOM 1995 N N . ALA A 1 262 ? 7.758 -16.531 -18.359 1 97.94 262 ALA A N 1
ATOM 1996 C CA . ALA A 1 262 ? 7.281 -16.266 -19.719 1 97.94 262 ALA A CA 1
ATOM 1997 C C . ALA A 1 262 ? 8.281 -16.75 -20.766 1 97.94 262 ALA A C 1
ATOM 1999 O O . ALA A 1 262 ? 7.902 -17.109 -21.875 1 97.94 262 ALA A O 1
ATOM 2000 N N . ALA A 1 263 ? 9.547 -16.812 -20.406 1 98.19 263 ALA A N 1
ATOM 2001 C CA . ALA A 1 263 ? 10.617 -17.25 -21.297 1 98.19 263 ALA A CA 1
ATOM 2002 C C . ALA A 1 263 ? 10.945 -18.719 -21.062 1 98.19 263 ALA A C 1
ATOM 2004 O O . ALA A 1 263 ? 11.984 -19.219 -21.516 1 98.19 263 ALA A O 1
ATOM 2005 N N . ASP A 1 264 ? 10.141 -19.375 -20.234 1 97.75 264 ASP A N 1
ATOM 2006 C CA . ASP A 1 264 ? 10.266 -20.797 -19.922 1 97.75 264 ASP A CA 1
ATOM 2007 C C . ASP A 1 264 ? 11.531 -21.078 -19.109 1 97.75 264 ASP A C 1
ATOM 2009 O O . ASP A 1 264 ? 12.18 -22.109 -19.297 1 97.75 264 ASP A O 1
ATOM 2013 N N . VAL A 1 265 ? 11.969 -20.109 -18.422 1 98.25 265 VAL A N 1
ATOM 2014 C CA . VAL A 1 265 ? 13.023 -20.297 -17.438 1 98.25 265 VAL A CA 1
ATOM 2015 C C . VAL A 1 265 ? 12.414 -20.688 -16.078 1 98.25 265 VAL A C 1
ATOM 2017 O O . VAL A 1 265 ? 11.594 -19.953 -15.539 1 98.25 265 VAL A O 1
ATOM 2020 N N . LYS A 1 266 ? 12.852 -21.781 -15.562 1 98.19 266 LYS A N 1
ATOM 2021 C CA . LYS A 1 266 ? 12.234 -22.312 -14.344 1 98.19 266 LYS A CA 1
ATOM 2022 C C . LYS A 1 266 ? 12.758 -21.594 -13.109 1 98.19 266 LYS A C 1
ATOM 2024 O O . LYS A 1 266 ? 13.953 -21.328 -13 1 98.19 266 LYS A O 1
ATOM 2029 N N . VAL A 1 267 ? 11.938 -21.25 -12.234 1 98.69 267 VAL A N 1
ATOM 2030 C CA . VAL A 1 267 ? 12.25 -20.703 -10.922 1 98.69 267 VAL A CA 1
ATOM 2031 C C . VAL A 1 267 ? 11.781 -21.672 -9.836 1 98.69 267 VAL A C 1
ATOM 2033 O O . VAL A 1 267 ? 10.602 -22.016 -9.773 1 98.69 267 VAL A O 1
ATOM 2036 N N . PRO A 1 268 ? 12.609 -22.156 -8.984 1 98.38 268 PRO A N 1
ATOM 2037 C CA . PRO A 1 268 ? 13.992 -21.719 -8.766 1 98.38 268 PRO A CA 1
ATOM 2038 C C . PRO A 1 268 ? 15.008 -22.578 -9.523 1 98.38 268 PRO A C 1
ATOM 2040 O O . PRO A 1 268 ? 16.203 -22.328 -9.445 1 98.38 268 PRO A O 1
ATOM 2043 N N . ASP A 1 269 ? 14.547 -23.562 -10.219 1 98.06 269 ASP A N 1
ATOM 2044 C CA . ASP A 1 269 ? 15.43 -24.641 -10.68 1 98.06 269 ASP A CA 1
ATOM 2045 C C . ASP A 1 269 ? 16.516 -24.094 -11.602 1 98.06 269 ASP A C 1
ATOM 2047 O O . ASP A 1 269 ? 17.656 -24.547 -11.547 1 98.06 269 ASP A O 1
ATOM 2051 N N . ASP A 1 270 ? 16.156 -23.234 -12.5 1 98 270 ASP A N 1
ATOM 2052 C CA . ASP A 1 270 ? 17.141 -22.609 -13.383 1 98 270 ASP A CA 1
ATOM 2053 C C . ASP A 1 270 ? 17.719 -21.359 -12.75 1 98 270 ASP A C 1
ATOM 2055 O O . ASP A 1 270 ? 18.938 -21.141 -12.781 1 98 270 ASP A O 1
ATOM 2059 N N . ILE A 1 271 ? 16.859 -20.5 -12.242 1 98.75 271 ILE A N 1
ATOM 2060 C CA . ILE A 1 271 ? 17.266 -19.266 -11.578 1 98.75 271 ILE A CA 1
ATOM 2061 C C . ILE A 1 271 ? 16.438 -19.078 -10.297 1 98.75 271 ILE A C 1
ATOM 2063 O O . ILE A 1 271 ? 15.219 -18.938 -10.352 1 98.75 271 ILE A O 1
ATOM 2067 N N . ALA A 1 272 ? 17.094 -19.109 -9.172 1 98.94 272 ALA A N 1
ATOM 2068 C CA . ALA A 1 272 ? 16.438 -18.734 -7.918 1 98.94 272 ALA A CA 1
ATOM 2069 C C . ALA A 1 272 ? 16.25 -17.234 -7.824 1 98.94 272 ALA A C 1
ATOM 2071 O O . ALA A 1 272 ? 17.078 -16.453 -8.297 1 98.94 272 ALA A O 1
ATOM 2072 N N . VAL A 1 273 ? 15.141 -16.812 -7.262 1 98.94 273 VAL A N 1
ATOM 2073 C CA . VAL A 1 273 ? 14.844 -15.391 -7.094 1 98.94 273 VAL A CA 1
ATOM 2074 C C . VAL A 1 273 ? 14.477 -15.109 -5.641 1 98.94 273 VAL A C 1
ATOM 2076 O O . VAL A 1 273 ? 13.586 -15.758 -5.082 1 98.94 273 VAL A O 1
ATOM 2079 N N . MET A 1 274 ? 15.164 -14.258 -5.066 1 98.81 274 MET A N 1
ATOM 2080 C CA . MET A 1 274 ? 14.914 -13.867 -3.682 1 98.81 274 MET A CA 1
ATOM 2081 C C . MET A 1 274 ? 14.453 -12.414 -3.605 1 98.81 274 MET A C 1
ATOM 2083 O O . MET A 1 274 ? 14.969 -11.555 -4.316 1 98.81 274 MET A O 1
ATOM 2087 N N . GLY A 1 275 ? 13.414 -12.211 -2.783 1 98.75 275 GLY A N 1
ATOM 2088 C CA . GLY A 1 275 ? 12.922 -10.867 -2.553 1 98.75 275 GLY A CA 1
ATOM 2089 C C . GLY A 1 275 ? 13.406 -10.266 -1.246 1 98.75 275 GLY A C 1
ATOM 2090 O O . GLY A 1 275 ? 14.383 -10.742 -0.667 1 98.75 275 GLY A O 1
ATOM 2091 N N . TYR A 1 276 ? 12.836 -9.18 -0.796 1 98.31 276 TYR A N 1
ATOM 2092 C CA . TYR A 1 276 ? 13.102 -8.461 0.447 1 98.31 276 TYR A CA 1
ATOM 2093 C C . TYR A 1 276 ? 11.844 -7.781 0.963 1 98.31 276 TYR A C 1
ATOM 2095 O O . TYR A 1 276 ? 11.016 -7.312 0.176 1 98.31 276 TYR A O 1
ATOM 2103 N N . ASP A 1 277 ? 11.648 -7.762 2.291 1 97.5 277 ASP A N 1
ATOM 2104 C CA . ASP A 1 277 ? 10.617 -7.027 3.01 1 97.5 277 ASP A CA 1
ATOM 2105 C C . ASP A 1 277 ? 9.547 -7.973 3.557 1 97.5 277 ASP A C 1
ATOM 2107 O O . ASP A 1 277 ? 8.922 -7.688 4.578 1 97.5 277 ASP A O 1
ATOM 2111 N N . ASP A 1 278 ? 9.297 -9.047 2.758 1 98.44 278 ASP A N 1
ATOM 2112 C CA . ASP A 1 278 ? 8.195 -9.945 3.076 1 98.44 278 ASP A CA 1
ATOM 2113 C C . ASP A 1 278 ? 6.855 -9.219 3.01 1 98.44 278 ASP A C 1
ATOM 2115 O O . ASP A 1 278 ? 6.098 -9.211 3.98 1 98.44 278 ASP A O 1
ATOM 2119 N N . GLN A 1 279 ? 6.621 -8.688 1.842 1 97.81 279 GLN A N 1
ATOM 2120 C CA . GLN A 1 279 ? 5.387 -7.949 1.598 1 97.81 279 GLN A CA 1
ATOM 2121 C C . GLN A 1 279 ? 4.176 -8.875 1.634 1 97.81 279 GLN A C 1
ATOM 2123 O O . GLN A 1 279 ? 4.297 -10.078 1.384 1 97.81 279 GLN A O 1
ATOM 2128 N N . PRO A 1 280 ? 2.975 -8.344 1.891 1 96.81 280 PRO A N 1
ATOM 2129 C CA . PRO A 1 280 ? 1.801 -9.172 2.16 1 96.81 280 PRO A CA 1
ATOM 2130 C C . PRO A 1 280 ? 1.475 -10.125 1.012 1 96.81 280 PRO A C 1
ATOM 2132 O O . PRO A 1 280 ? 0.96 -11.227 1.24 1 96.81 280 PRO A O 1
ATOM 2135 N N . PHE A 1 281 ? 1.792 -9.797 -0.183 1 96.88 281 PHE A N 1
ATOM 2136 C CA . PHE A 1 281 ? 1.409 -10.602 -1.335 1 96.88 281 PHE A CA 1
ATOM 2137 C C . PHE A 1 281 ? 2.434 -11.703 -1.588 1 96.88 281 PHE A C 1
ATOM 2139 O O . PHE A 1 281 ? 2.195 -12.609 -2.393 1 96.88 281 PHE A O 1
ATOM 2146 N N . ALA A 1 282 ? 3.566 -11.688 -0.914 1 98.31 282 ALA A N 1
ATOM 2147 C CA . ALA A 1 282 ? 4.711 -12.547 -1.191 1 98.31 282 ALA A CA 1
ATOM 2148 C C . ALA A 1 282 ? 4.309 -14.023 -1.149 1 98.31 282 ALA A C 1
ATOM 2150 O O . ALA A 1 282 ? 4.68 -14.797 -2.031 1 98.31 282 ALA A O 1
ATOM 2151 N N . PRO A 1 283 ? 3.447 -14.461 -0.145 1 97.88 283 PRO A N 1
ATOM 2152 C CA . PRO A 1 283 ? 3.051 -15.867 -0.096 1 97.88 283 PRO A CA 1
ATOM 2153 C C . PRO A 1 283 ? 2.045 -16.234 -1.186 1 97.88 283 PRO A C 1
ATOM 2155 O O . PRO A 1 283 ? 1.807 -17.422 -1.436 1 97.88 283 PRO A O 1
ATOM 2158 N N . PHE A 1 284 ? 1.46 -15.211 -1.842 1 97.75 284 PHE A N 1
ATOM 2159 C CA . PHE A 1 284 ? 0.364 -15.461 -2.771 1 97.75 284 PHE A CA 1
ATOM 2160 C C . PHE A 1 284 ? 0.832 -15.305 -4.215 1 97.75 284 PHE A C 1
ATOM 2162 O O . PHE A 1 284 ? 0.041 -15.445 -5.148 1 97.75 284 PHE A O 1
ATOM 2169 N N . ALA A 1 285 ? 2.107 -15.023 -4.422 1 97.94 285 ALA A N 1
ATOM 2170 C CA . ALA A 1 285 ? 2.674 -14.836 -5.758 1 97.94 285 ALA A CA 1
ATOM 2171 C C . ALA A 1 285 ? 2.633 -16.141 -6.559 1 97.94 285 ALA A C 1
ATOM 2173 O O . ALA A 1 285 ? 2.432 -17.219 -5.992 1 97.94 285 ALA A O 1
ATOM 2174 N N . LYS A 1 286 ? 2.787 -16.016 -7.902 1 97.69 286 LYS A N 1
ATOM 2175 C CA . LYS A 1 286 ? 2.834 -17.172 -8.797 1 97.69 286 LYS A CA 1
ATOM 2176 C C . LYS A 1 286 ? 3.773 -18.234 -8.25 1 97.69 286 LYS A C 1
ATOM 2178 O O . LYS A 1 286 ? 3.441 -19.422 -8.273 1 97.69 286 LYS A O 1
ATOM 2183 N N . ILE A 1 287 ? 4.926 -17.828 -7.926 1 98.25 287 ILE A N 1
ATOM 2184 C CA . ILE A 1 287 ? 5.855 -18.594 -7.098 1 98.25 287 ILE A CA 1
ATOM 2185 C C . ILE A 1 287 ? 6.055 -17.891 -5.758 1 98.25 287 ILE A C 1
ATOM 2187 O O . ILE A 1 287 ? 6.656 -16.812 -5.703 1 98.25 287 ILE A O 1
ATOM 2191 N N . PRO A 1 288 ? 5.512 -18.469 -4.676 1 98.38 288 PRO A N 1
ATOM 2192 C CA . PRO A 1 288 ? 5.68 -17.828 -3.367 1 98.38 288 PRO A CA 1
ATOM 2193 C C . PRO A 1 288 ? 7.137 -17.453 -3.076 1 98.38 288 PRO A C 1
ATOM 2195 O O . PRO A 1 288 ? 8.031 -18.281 -3.279 1 98.38 288 PRO A O 1
ATOM 2198 N N . LEU A 1 289 ? 7.395 -16.297 -2.543 1 98.81 289 LEU A N 1
ATOM 2199 C CA . LEU A 1 289 ? 8.719 -15.695 -2.564 1 98.81 289 LEU A CA 1
ATOM 2200 C C . LEU A 1 289 ? 9.516 -16.078 -1.319 1 98.81 289 LEU A C 1
ATOM 2202 O O . LEU A 1 289 ? 9.047 -15.867 -0.196 1 98.81 289 LEU A O 1
ATOM 2206 N N . THR A 1 290 ? 10.664 -16.656 -1.497 1 98.94 290 THR A N 1
ATOM 2207 C CA . THR A 1 290 ? 11.703 -16.594 -0.473 1 98.94 290 THR A CA 1
ATOM 2208 C C . THR A 1 290 ? 12.227 -15.172 -0.333 1 98.94 290 THR A C 1
ATOM 2210 O O . THR A 1 290 ? 12.594 -14.539 -1.325 1 98.94 290 THR A O 1
ATOM 2213 N N . THR A 1 291 ? 12.203 -14.633 0.854 1 98.88 291 THR A N 1
ATOM 2214 C CA . THR A 1 291 ? 12.453 -13.203 1.03 1 98.88 291 THR A CA 1
ATOM 2215 C C . THR A 1 291 ? 12.984 -12.922 2.432 1 98.88 291 THR A C 1
ATOM 2217 O O . THR A 1 291 ? 12.977 -13.797 3.295 1 98.88 291 THR A O 1
ATOM 2220 N N . VAL A 1 292 ? 13.625 -11.766 2.654 1 98.62 292 VAL A N 1
ATOM 2221 C CA . VAL A 1 292 ? 14.016 -11.305 3.982 1 98.62 292 VAL A CA 1
ATOM 2222 C C . VAL A 1 292 ? 12.844 -10.578 4.641 1 98.62 292 VAL A C 1
ATOM 2224 O O . VAL A 1 292 ? 12.281 -9.641 4.07 1 98.62 292 VAL A O 1
ATOM 2227 N N . HIS A 1 293 ? 12.477 -11.039 5.77 1 98.31 293 HIS A N 1
ATOM 2228 C CA . HIS A 1 293 ? 11.352 -10.477 6.512 1 98.31 293 HIS A CA 1
ATOM 2229 C C . HIS A 1 293 ? 11.789 -9.289 7.363 1 98.31 293 HIS A C 1
ATOM 2231 O O . HIS A 1 293 ? 12.711 -9.414 8.18 1 98.31 293 HIS A O 1
ATOM 2237 N N . GLN A 1 294 ? 11.219 -8.148 7.18 1 97 294 GLN A N 1
ATOM 2238 C CA . GLN A 1 294 ? 11.383 -6.992 8.055 1 97 294 GLN A CA 1
ATOM 2239 C C . GLN A 1 294 ? 10.273 -6.922 9.094 1 97 294 GLN A C 1
ATOM 2241 O O . GLN A 1 294 ? 9.094 -7.059 8.766 1 97 294 GLN A O 1
ATOM 2246 N N . PRO A 1 295 ? 10.609 -6.699 10.305 1 96.25 295 PRO A N 1
ATOM 2247 C CA . PRO A 1 295 ? 9.609 -6.676 11.375 1 96.25 295 PRO A CA 1
ATOM 2248 C C . PRO A 1 295 ? 8.875 -5.344 11.477 1 96.25 295 PRO A C 1
ATOM 2250 O O . PRO A 1 295 ? 9.078 -4.59 12.43 1 96.25 295 PRO A O 1
ATOM 2253 N N . VAL A 1 296 ? 7.938 -5.113 10.656 1 96.12 296 VAL A N 1
ATOM 2254 C CA . VAL A 1 296 ? 7.254 -3.838 10.453 1 96.12 296 VAL A CA 1
ATOM 2255 C C . VAL A 1 296 ? 6.574 -3.402 11.75 1 96.12 296 VAL A C 1
ATOM 2257 O O . VAL A 1 296 ? 6.699 -2.25 12.164 1 96.12 296 VAL A O 1
ATOM 2260 N N . ALA A 1 297 ? 5.895 -4.332 12.406 1 94.62 297 ALA A N 1
ATOM 2261 C CA . ALA A 1 297 ? 5.191 -4.004 13.641 1 94.62 297 ALA A CA 1
ATOM 2262 C C . ALA A 1 297 ? 6.172 -3.533 14.719 1 94.62 297 ALA A C 1
ATOM 2264 O O . ALA A 1 297 ? 5.926 -2.531 15.398 1 94.62 297 ALA A O 1
ATOM 2265 N N . SER A 1 298 ? 7.262 -4.246 14.844 1 95.19 298 SER A N 1
ATOM 2266 C CA . SER A 1 298 ? 8.273 -3.891 15.836 1 95.19 298 SER A CA 1
ATOM 2267 C C . SER A 1 298 ? 8.945 -2.564 15.484 1 95.19 298 SER A C 1
ATOM 2269 O O . SER A 1 298 ? 9.25 -1.765 16.375 1 95.19 298 SER A O 1
ATOM 2271 N N . MET A 1 299 ? 9.227 -2.371 14.242 1 95.38 299 MET A N 1
ATOM 2272 C CA . MET A 1 299 ? 9.805 -1.112 13.781 1 95.38 299 MET A CA 1
ATOM 2273 C C . MET A 1 299 ? 8.906 0.065 14.141 1 95.38 299 MET A C 1
ATOM 2275 O O . MET A 1 299 ? 9.375 1.079 14.656 1 95.38 299 MET A O 1
ATOM 2279 N N . ALA A 1 300 ? 7.617 -0.059 13.859 1 95.69 300 ALA A N 1
ATOM 2280 C CA . ALA A 1 300 ? 6.648 0.998 14.133 1 95.69 300 ALA A CA 1
ATOM 2281 C C . ALA A 1 300 ? 6.559 1.284 15.633 1 95.69 300 ALA A C 1
ATOM 2283 O O . ALA A 1 300 ? 6.559 2.445 16.047 1 95.69 300 ALA A O 1
ATOM 2284 N N . ALA A 1 301 ? 6.469 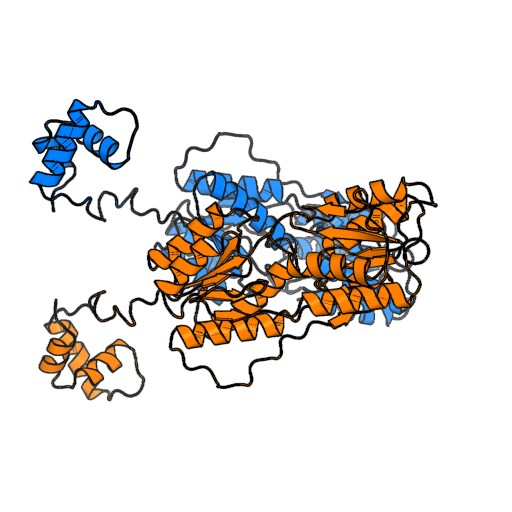0.225 16.406 1 94.12 301 ALA A N 1
ATOM 2285 C CA . ALA A 1 301 ? 6.383 0.368 17.844 1 94.12 301 ALA A CA 1
ATOM 2286 C C . ALA A 1 301 ? 7.605 1.097 18.406 1 94.12 301 ALA A C 1
ATOM 2288 O O . ALA A 1 301 ? 7.473 2.004 19.234 1 94.12 301 ALA A O 1
ATOM 2289 N N . ALA A 1 302 ? 8.766 0.695 17.938 1 94 302 ALA A N 1
ATOM 2290 C CA . ALA A 1 302 ? 10.008 1.313 18.391 1 94 302 ALA A CA 1
ATOM 2291 C C . ALA A 1 302 ? 10.07 2.785 18 1 94 302 ALA A C 1
ATOM 2293 O O . ALA A 1 302 ? 10.43 3.641 18.797 1 94 302 ALA A O 1
ATOM 2294 N N . ALA A 1 303 ? 9.719 3.043 16.75 1 95.31 303 ALA A N 1
ATOM 2295 C CA . ALA A 1 303 ? 9.781 4.41 16.234 1 95.31 303 ALA A CA 1
ATOM 2296 C C . ALA A 1 303 ? 8.828 5.328 17 1 95.31 303 ALA A C 1
ATOM 2298 O O . ALA A 1 303 ? 9.211 6.434 17.391 1 95.31 303 ALA A O 1
ATOM 2299 N N . THR A 1 304 ? 7.613 4.871 17.234 1 95.25 304 THR A N 1
ATOM 2300 C CA . THR A 1 304 ? 6.609 5.664 17.938 1 95.25 304 THR A CA 1
ATOM 2301 C C . THR A 1 304 ? 7.004 5.867 19.406 1 95.25 304 THR A C 1
ATOM 2303 O O . THR A 1 304 ? 6.863 6.969 19.938 1 95.25 304 THR A O 1
ATOM 2306 N N . HIS A 1 305 ? 7.496 4.781 19.969 1 94.19 305 HIS A N 1
ATOM 2307 C CA . HIS A 1 305 ? 7.957 4.863 21.359 1 94.19 305 HIS A CA 1
ATOM 2308 C C . HIS A 1 305 ? 9.039 5.926 21.516 1 94.19 305 HIS A C 1
ATOM 2310 O O . HIS A 1 305 ? 8.961 6.766 22.406 1 94.19 305 HIS A O 1
ATOM 2316 N N . GLU A 1 306 ? 10.008 5.887 20.656 1 94.25 306 GLU A N 1
ATOM 2317 C CA . GLU A 1 306 ? 11.117 6.82 20.75 1 94.25 306 GLU A CA 1
ATOM 2318 C C . GLU A 1 306 ? 10.656 8.258 20.5 1 94.25 306 GLU A C 1
ATOM 2320 O O . GLU A 1 306 ? 11.133 9.188 21.156 1 94.25 306 GLU A O 1
ATOM 2325 N N . LEU A 1 307 ? 9.758 8.406 19.531 1 95.94 307 LEU A N 1
ATOM 2326 C CA . LEU A 1 307 ? 9.266 9.75 19.25 1 95.94 307 LEU A CA 1
ATOM 2327 C C . LEU A 1 307 ? 8.492 10.297 20.438 1 95.94 307 LEU A C 1
ATOM 2329 O O . LEU A 1 307 ? 8.695 11.445 20.844 1 95.94 307 LEU A O 1
ATOM 2333 N N . LEU A 1 308 ? 7.613 9.523 21.016 1 94.62 308 LEU A N 1
ATOM 2334 C CA . LEU A 1 308 ? 6.805 9.953 22.156 1 94.62 308 LEU A CA 1
ATOM 2335 C C . LEU A 1 308 ? 7.691 10.305 23.344 1 94.62 308 LEU A C 1
ATOM 2337 O O . LEU A 1 308 ? 7.461 11.305 24.016 1 94.62 308 LEU A O 1
ATOM 2341 N N . LYS A 1 309 ? 8.688 9.445 23.562 1 93.31 309 LYS A N 1
ATOM 2342 C CA . LYS A 1 309 ? 9.664 9.742 24.609 1 93.31 309 LYS A CA 1
ATOM 2343 C C . LYS A 1 309 ? 10.328 11.102 24.359 1 93.31 309 LYS A C 1
ATOM 2345 O O . LYS A 1 309 ? 10.461 11.906 25.281 1 93.31 309 LYS A O 1
ATOM 2350 N N . GLY A 1 310 ? 10.727 11.297 23.125 1 93.56 310 GLY A N 1
ATOM 2351 C CA . GLY A 1 310 ? 11.367 12.555 22.766 1 93.56 310 GLY A CA 1
ATOM 2352 C C . GLY A 1 310 ? 10.461 13.758 22.938 1 93.56 310 GLY A C 1
ATOM 2353 O O . GLY A 1 310 ? 10.93 14.859 23.234 1 93.56 310 GLY A O 1
ATOM 2354 N N . LEU A 1 311 ? 9.164 13.531 22.797 1 93.25 311 LEU A N 1
ATOM 2355 C CA . LEU A 1 311 ? 8.18 14.602 22.938 1 93.25 311 LEU A CA 1
ATOM 2356 C C . LEU A 1 311 ? 7.785 14.797 24.391 1 93.25 311 LEU A C 1
ATOM 2358 O O . LEU A 1 311 ? 6.93 15.633 24.703 1 93.25 311 LEU A O 1
ATOM 2362 N N . GLY A 1 312 ? 8.344 13.961 25.281 1 89.5 312 GLY A N 1
ATOM 2363 C CA . GLY A 1 312 ? 8.109 14.117 26.719 1 89.5 312 GLY A CA 1
ATOM 2364 C C . GLY A 1 312 ? 6.875 13.383 27.203 1 89.5 312 GLY A C 1
ATOM 2365 O O . GLY A 1 312 ? 6.375 13.656 28.281 1 89.5 312 GLY A O 1
ATOM 2366 N N . ARG A 1 313 ? 6.371 12.547 26.328 1 85.75 313 ARG A N 1
ATOM 2367 C CA . ARG A 1 313 ? 5.207 11.758 26.734 1 85.75 313 ARG A CA 1
ATOM 2368 C C . ARG A 1 313 ? 5.625 10.562 27.578 1 85.75 313 ARG A C 1
ATOM 2370 O O . ARG A 1 313 ? 6.758 10.086 27.469 1 85.75 313 ARG A O 1
ATOM 2377 N N . GLN A 1 314 ? 4.762 10.18 28.531 1 77.12 314 GLN A N 1
ATOM 2378 C CA . GLN A 1 314 ? 5.023 8.992 29.344 1 77.12 314 GLN A CA 1
ATOM 2379 C C . GLN A 1 314 ? 4.789 7.715 28.547 1 77.12 314 GLN A C 1
ATOM 2381 O O . GLN A 1 314 ? 3.705 7.508 28 1 77.12 314 GLN A O 1
ATOM 2386 N N . VAL A 1 315 ? 5.82 7.125 28.266 1 77.44 315 VAL A N 1
ATOM 2387 C CA . VAL A 1 315 ? 5.688 5.852 27.562 1 77.44 315 VAL A CA 1
ATOM 2388 C C . VAL A 1 315 ? 6.219 4.719 28.438 1 77.44 315 VAL A C 1
ATOM 2390 O O . VAL A 1 315 ? 7.133 4.926 29.25 1 77.44 315 VAL A O 1
ATOM 2393 N N . ALA A 1 316 ? 5.297 3.65 28.609 1 66.81 316 ALA A N 1
ATOM 2394 C CA . ALA A 1 316 ? 5.719 2.512 29.422 1 66.81 316 ALA A CA 1
ATOM 2395 C C . ALA A 1 316 ? 7.121 2.047 29.016 1 66.81 316 ALA A C 1
ATOM 2397 O O . ALA A 1 316 ? 7.496 2.117 27.844 1 66.81 316 ALA A O 1
ATOM 2398 N N . GLN A 1 317 ? 8 2 30.016 1 62.53 317 GLN A N 1
ATOM 2399 C CA . GLN A 1 317 ? 9.375 1.557 29.812 1 62.53 317 GLN A CA 1
ATOM 2400 C C . GLN A 1 317 ? 9.414 0.157 29.203 1 62.53 317 GLN A C 1
ATOM 2402 O O . GLN A 1 317 ? 9.461 -0.838 29.922 1 62.53 317 GLN A O 1
ATOM 2407 N N . ASP A 1 318 ? 8.477 -0.08 28.375 1 57.59 318 ASP A N 1
ATOM 2408 C CA . ASP A 1 318 ? 8.547 -1.465 27.922 1 57.59 318 ASP A CA 1
ATOM 2409 C C . ASP A 1 318 ? 9.812 -1.71 27.094 1 57.59 318 ASP A C 1
ATOM 2411 O O . ASP A 1 318 ? 10.383 -0.775 26.531 1 57.59 318 ASP A O 1
ATOM 2415 N N . THR A 1 319 ? 10.391 -2.924 27.188 1 59.69 319 THR A N 1
ATOM 2416 C CA . THR A 1 319 ? 11.5 -3.512 26.453 1 59.69 319 THR A CA 1
ATOM 2417 C C . THR A 1 319 ? 11.406 -3.184 24.969 1 59.69 319 THR A C 1
ATOM 2419 O O . THR A 1 319 ? 10.328 -3.295 24.375 1 59.69 319 THR A O 1
ATOM 2422 N N . GLN A 1 320 ? 12.312 -2.289 24.547 1 68.69 320 GLN A N 1
ATOM 2423 C CA . GLN A 1 320 ? 12.438 -2.014 23.125 1 68.69 320 GLN A CA 1
ATOM 2424 C C . GLN A 1 320 ? 12.367 -3.299 22.297 1 68.69 320 GLN A C 1
ATOM 2426 O O . GLN A 1 320 ? 13.102 -4.254 22.578 1 68.69 320 GLN A O 1
ATOM 2431 N N . PRO A 1 321 ? 11.367 -3.283 21.484 1 75.31 321 PRO A N 1
ATOM 2432 C CA . PRO A 1 321 ? 11.281 -4.492 20.672 1 75.31 321 PRO A CA 1
ATOM 2433 C C . PRO A 1 321 ? 12.562 -4.766 19.891 1 75.31 321 PRO A C 1
ATOM 2435 O O . PRO A 1 321 ? 13.289 -3.832 19.531 1 75.31 321 PRO A O 1
ATOM 2438 N N . THR A 1 322 ? 12.898 -5.992 19.891 1 80.25 322 THR A N 1
ATOM 2439 C CA . THR A 1 322 ? 14.031 -6.391 19.062 1 80.25 322 THR A CA 1
ATOM 2440 C C . THR A 1 322 ? 13.688 -6.258 17.578 1 80.25 322 THR A C 1
ATOM 2442 O O . THR A 1 322 ? 12.633 -6.715 17.141 1 80.25 322 THR A O 1
ATOM 2445 N N . LEU A 1 323 ? 14.531 -5.477 16.891 1 90.88 323 LEU A N 1
ATOM 2446 C CA . LEU A 1 323 ? 14.391 -5.312 15.453 1 90.88 323 LEU A CA 1
ATOM 2447 C C . LEU A 1 323 ? 15.172 -6.387 14.703 1 90.88 323 LEU A C 1
ATOM 2449 O O . LEU A 1 323 ? 16.328 -6.188 14.352 1 90.88 323 LEU A O 1
ATOM 2453 N N . HIS A 1 324 ? 14.484 -7.52 14.469 1 92.06 324 HIS A N 1
ATOM 2454 C CA . HIS A 1 324 ? 15.133 -8.695 13.898 1 92.06 324 HIS A CA 1
ATOM 2455 C C . HIS A 1 324 ? 14.727 -8.891 12.445 1 92.06 324 HIS A C 1
ATOM 2457 O O . HIS A 1 324 ? 13.531 -8.891 12.117 1 92.06 324 HIS A O 1
ATOM 2463 N N . LEU A 1 325 ? 15.773 -8.961 11.617 1 95.94 325 LEU A N 1
ATOM 2464 C CA . LEU A 1 325 ? 15.57 -9.367 10.227 1 95.94 325 LEU A CA 1
ATOM 2465 C C . LEU A 1 325 ? 15.773 -10.867 10.07 1 95.94 325 LEU A C 1
ATOM 2467 O O . LEU A 1 325 ? 16.672 -11.445 10.695 1 95.94 325 LEU A O 1
ATOM 2471 N N . SER A 1 326 ? 14.867 -11.547 9.32 1 97.06 326 SER A N 1
ATOM 2472 C CA . SER A 1 326 ? 14.992 -12.992 9.172 1 97.06 326 SER A CA 1
ATOM 2473 C C . SER A 1 326 ? 14.648 -13.43 7.754 1 97.06 326 SER A C 1
ATOM 2475 O O . SER A 1 326 ? 13.914 -12.742 7.043 1 97.06 326 SER A O 1
ATOM 2477 N N . LEU A 1 327 ? 15.25 -14.547 7.422 1 98.56 327 LEU A N 1
ATOM 2478 C CA . LEU A 1 327 ? 14.953 -15.148 6.125 1 98.56 327 LEU A CA 1
ATOM 2479 C C . LEU A 1 327 ? 13.656 -15.953 6.184 1 98.56 327 LEU A C 1
ATOM 2481 O O . LEU A 1 327 ? 13.484 -16.781 7.078 1 98.56 327 LEU A O 1
ATOM 2485 N N . LYS A 1 328 ? 12.719 -15.656 5.371 1 98.75 328 LYS A N 1
ATOM 2486 C CA . LYS A 1 328 ? 11.508 -16.438 5.172 1 98.75 328 LYS A CA 1
ATOM 2487 C C . LYS A 1 328 ? 11.609 -17.297 3.912 1 98.75 328 LYS A C 1
ATOM 2489 O O . LYS A 1 328 ? 11.516 -16.781 2.795 1 98.75 328 LYS A O 1
ATOM 2494 N N . ILE A 1 329 ? 11.734 -18.578 4.094 1 98.81 329 ILE A N 1
ATOM 2495 C CA . ILE A 1 329 ? 11.953 -19.484 2.98 1 98.81 329 ILE A CA 1
ATOM 2496 C C . ILE A 1 329 ? 10.617 -19.953 2.424 1 98.81 329 ILE A C 1
ATOM 2498 O O . ILE A 1 329 ? 9.758 -20.438 3.172 1 98.81 329 ILE A O 1
ATOM 2502 N N . ARG A 1 330 ? 10.422 -19.734 1.105 1 98.31 330 ARG A N 1
ATOM 2503 C CA . ARG A 1 330 ? 9.273 -20.281 0.392 1 98.31 330 ARG A CA 1
ATOM 2504 C C . ARG A 1 330 ? 9.711 -21 -0.876 1 98.31 330 ARG A C 1
ATOM 2506 O O . ARG A 1 330 ? 10.617 -21.844 -0.839 1 98.31 330 ARG A O 1
ATOM 2513 N N . GLN A 1 331 ? 9.164 -20.672 -2.057 1 98.5 331 GLN A N 1
ATOM 2514 C CA . GLN A 1 331 ? 9.344 -21.578 -3.18 1 98.5 331 GLN A CA 1
ATOM 2515 C C . GLN A 1 331 ? 10.273 -20.984 -4.23 1 98.5 331 GLN A C 1
ATOM 2517 O O . GLN A 1 331 ? 10.758 -21.703 -5.113 1 98.5 331 GLN A O 1
ATOM 2522 N N . SER A 1 332 ? 10.594 -19.719 -4.133 1 98.81 332 SER A N 1
ATOM 2523 C CA . SER A 1 332 ? 11.273 -19.062 -5.246 1 98.81 332 SER A CA 1
ATOM 2524 C C . SER A 1 332 ? 12.789 -19.234 -5.133 1 98.81 332 SER A C 1
ATOM 2526 O O . SER A 1 332 ? 13.523 -18.906 -6.066 1 98.81 332 SER A O 1
ATOM 2528 N N . ALA A 1 333 ? 13.305 -19.703 -4.027 1 98.44 333 ALA A N 1
ATOM 2529 C CA . ALA A 1 333 ? 14.734 -19.906 -3.834 1 98.44 333 ALA A CA 1
ATOM 2530 C C . ALA A 1 333 ? 15 -20.984 -2.797 1 98.44 333 ALA A C 1
ATOM 2532 O O . ALA A 1 333 ? 14.133 -21.297 -1.979 1 98.44 333 ALA A O 1
ATOM 2533 N N . MET B 1 1 ? -0.966 48.531 12.977 1 51.06 1 MET B N 1
ATOM 2534 C CA . MET B 1 1 ? -0.214 47.812 11.938 1 51.06 1 MET B CA 1
ATOM 2535 C C . MET B 1 1 ? -0.507 48.438 10.562 1 51.06 1 MET B C 1
ATOM 2537 O O . MET B 1 1 ? -1.639 48.812 10.281 1 51.06 1 MET B O 1
ATOM 2541 N N . ALA B 1 2 ? 0.45 48.75 9.867 1 70.38 2 ALA B N 1
ATOM 2542 C CA . ALA B 1 2 ? 0.259 49.438 8.586 1 70.38 2 ALA B CA 1
ATOM 2543 C C . ALA B 1 2 ? -0.494 48.531 7.602 1 70.38 2 ALA B C 1
ATOM 2545 O O . ALA B 1 2 ? -0.323 47.312 7.602 1 70.38 2 ALA B O 1
ATOM 2546 N N . THR B 1 3 ? -1.457 49.031 6.91 1 73.5 3 THR B N 1
ATOM 2547 C CA . THR B 1 3 ? -2.252 48.312 5.914 1 73.5 3 THR B CA 1
ATOM 2548 C C . THR B 1 3 ? -1.637 48.469 4.523 1 73.5 3 THR B C 1
ATOM 2550 O O . THR B 1 3 ? -0.772 49.344 4.312 1 73.5 3 THR B O 1
ATOM 2553 N N . ILE B 1 4 ? -2.053 47.531 3.678 1 78.75 4 ILE B N 1
ATOM 2554 C CA . ILE B 1 4 ? -1.604 47.594 2.291 1 78.75 4 ILE B CA 1
ATOM 2555 C C . ILE B 1 4 ? -1.944 48.969 1.706 1 78.75 4 ILE B C 1
ATOM 2557 O O . ILE B 1 4 ? -1.156 49.531 0.947 1 78.75 4 ILE B O 1
ATOM 2561 N N . SER B 1 5 ? -3.021 49.469 2.158 1 82.31 5 SER B N 1
ATOM 2562 C CA . SER B 1 5 ? -3.445 50.781 1.663 1 82.31 5 SER B CA 1
ATOM 2563 C C . SER B 1 5 ? -2.521 51.906 2.16 1 82.31 5 SER B C 1
ATOM 2565 O O . SER B 1 5 ? -2.195 52.812 1.415 1 82.31 5 SER B O 1
ATOM 2567 N N . GLU B 1 6 ? -2.029 51.812 3.312 1 83 6 GLU B N 1
ATOM 2568 C CA . GLU B 1 6 ? -1.117 52.781 3.879 1 83 6 GLU B CA 1
ATOM 2569 C C . GLU B 1 6 ? 0.26 52.719 3.229 1 83 6 GLU B C 1
ATOM 2571 O O . GLU B 1 6 ? 0.899 53.719 2.982 1 83 6 GLU B O 1
ATOM 2576 N N . ILE B 1 7 ? 0.631 51.438 2.936 1 84.81 7 ILE B N 1
ATOM 2577 C CA . ILE B 1 7 ? 1.883 51.219 2.215 1 84.81 7 ILE B CA 1
ATOM 2578 C C . ILE B 1 7 ? 1.78 51.844 0.822 1 84.81 7 ILE B C 1
ATOM 2580 O O . ILE B 1 7 ? 2.709 52.5 0.365 1 84.81 7 ILE B O 1
ATOM 2584 N N . ALA B 1 8 ? 0.67 51.594 0.232 1 88.5 8 ALA B N 1
ATOM 2585 C CA . ALA B 1 8 ? 0.438 52.125 -1.101 1 88.5 8 ALA B CA 1
ATOM 2586 C C . ALA B 1 8 ? 0.534 53.656 -1.089 1 88.5 8 ALA B C 1
ATOM 2588 O O . ALA B 1 8 ? 1.181 54.25 -1.956 1 88.5 8 ALA B O 1
ATOM 2589 N N . LYS B 1 9 ? -0.089 54.25 -0.165 1 87.31 9 LYS B N 1
ATOM 2590 C CA . LYS B 1 9 ? -0.083 55.719 -0.027 1 87.31 9 LYS B CA 1
ATOM 2591 C C . LYS B 1 9 ? 1.326 56.219 0.241 1 87.31 9 LYS B C 1
ATOM 2593 O O . LYS B 1 9 ? 1.758 57.219 -0.369 1 87.31 9 LYS B O 1
ATOM 2598 N N . ALA B 1 10 ? 2.061 55.531 1.107 1 86.62 10 ALA B N 1
ATOM 2599 C CA . ALA B 1 10 ? 3.406 55.969 1.475 1 86.62 10 ALA B CA 1
ATOM 2600 C C . ALA B 1 10 ? 4.379 55.781 0.312 1 86.62 10 ALA B C 1
ATOM 2602 O O . ALA B 1 10 ? 5.309 56.562 0.139 1 86.62 10 ALA B O 1
ATOM 2603 N N . ALA B 1 11 ? 4.176 54.688 -0.497 1 86.56 11 ALA B N 1
ATOM 2604 C CA . ALA B 1 11 ? 5.055 54.344 -1.612 1 86.56 11 ALA B CA 1
ATOM 2605 C C . ALA B 1 11 ? 4.637 55.094 -2.885 1 86.56 11 ALA B C 1
ATOM 2607 O O . ALA B 1 11 ? 5.371 55.094 -3.875 1 86.56 11 ALA B O 1
ATOM 2608 N N . GLY B 1 12 ? 3.428 55.75 -2.799 1 90.25 12 GLY B N 1
ATOM 2609 C CA . GLY B 1 12 ? 2.922 56.469 -3.961 1 90.25 12 GLY B CA 1
ATOM 2610 C C . GLY B 1 12 ? 2.537 55.562 -5.105 1 90.25 12 GLY B C 1
ATOM 2611 O O . GLY B 1 12 ? 2.762 55.875 -6.273 1 90.25 12 GLY B O 1
ATOM 2612 N N . VAL B 1 13 ? 2.141 54.375 -4.754 1 88.19 13 VAL B N 1
ATOM 2613 C CA . VAL B 1 13 ? 1.698 53.406 -5.762 1 88.19 13 VAL B CA 1
ATOM 2614 C C . VAL B 1 13 ? 0.28 52.938 -5.441 1 88.19 13 VAL B C 1
ATOM 2616 O O . VAL B 1 13 ? -0.271 53.281 -4.391 1 88.19 13 VAL B O 1
ATOM 2619 N N . GLY B 1 14 ? -0.397 52.25 -6.309 1 83.88 14 GLY B N 1
ATOM 2620 C CA . GLY B 1 14 ? -1.702 51.656 -6.051 1 83.88 14 GLY B CA 1
ATOM 2621 C C . GLY B 1 14 ? -1.645 50.469 -5.133 1 83.88 14 GLY B C 1
ATOM 2622 O O . GLY B 1 14 ? -0.6 49.812 -5.004 1 83.88 14 GLY B O 1
ATOM 2623 N N . VAL B 1 15 ? -2.75 50.188 -4.461 1 82.44 15 VAL B N 1
ATOM 2624 C CA . VAL B 1 15 ? -2.855 49.031 -3.562 1 82.44 15 VAL B CA 1
ATOM 2625 C C . VAL B 1 15 ? -2.549 47.75 -4.328 1 82.44 15 VAL B C 1
ATOM 2627 O O . VAL B 1 15 ? -1.916 46.844 -3.791 1 82.44 15 VAL B O 1
ATOM 2630 N N . THR B 1 16 ? -2.816 47.75 -5.641 1 81.38 16 THR B N 1
ATOM 2631 C CA . THR B 1 16 ? -2.572 46.594 -6.484 1 81.38 16 THR B CA 1
ATOM 2632 C C . THR B 1 16 ? -1.076 46.375 -6.684 1 81.38 16 THR B C 1
ATOM 2634 O O . THR B 1 16 ? -0.613 45.219 -6.73 1 81.38 16 THR B O 1
ATOM 2637 N N . THR B 1 17 ? -0.413 47.438 -6.809 1 82.31 17 THR B N 1
ATOM 2638 C CA . THR B 1 17 ? 1.029 47.375 -7.02 1 82.31 17 THR B CA 1
ATOM 2639 C C . THR B 1 17 ? 1.734 46.875 -5.762 1 82.31 17 THR B C 1
ATOM 2641 O O . THR B 1 17 ? 2.676 46.094 -5.844 1 82.31 17 THR B O 1
ATOM 2644 N N . VAL B 1 18 ? 1.243 47.25 -4.551 1 80.12 18 VAL B N 1
ATOM 2645 C CA . VAL B 1 18 ? 1.799 46.781 -3.289 1 80.12 18 VAL B CA 1
ATOM 2646 C C . VAL B 1 18 ? 1.494 45.281 -3.125 1 80.12 18 VAL B C 1
ATOM 2648 O O . VAL B 1 18 ? 2.365 44.531 -2.732 1 80.12 18 VAL B O 1
ATOM 2651 N N . SER B 1 19 ? 0.334 44.875 -3.539 1 76 19 SER B N 1
ATOM 2652 C CA . SER B 1 19 ? -0.048 43.469 -3.494 1 76 19 SER B CA 1
ATOM 2653 C C . SER B 1 19 ? 0.834 42.625 -4.41 1 76 19 SER B C 1
ATOM 2655 O O . SER B 1 19 ? 1.291 41.562 -4.023 1 76 19 SER B O 1
ATOM 2657 N N . ARG B 1 20 ? 1.115 43.188 -5.52 1 76.56 20 ARG B N 1
ATOM 2658 C CA . ARG B 1 20 ? 1.999 42.5 -6.461 1 76.56 20 ARG B CA 1
ATOM 2659 C C . ARG B 1 20 ? 3.406 42.375 -5.891 1 76.56 20 ARG B C 1
ATOM 2661 O O . ARG B 1 20 ? 4.043 41.312 -6.043 1 76.56 20 ARG B O 1
ATOM 2668 N N . TYR B 1 21 ? 3.844 43.375 -5.277 1 77.44 21 TYR B N 1
ATOM 2669 C CA . TYR B 1 21 ? 5.16 43.344 -4.652 1 77.44 21 TYR B CA 1
ATOM 2670 C C . TYR B 1 21 ? 5.219 42.344 -3.529 1 77.44 21 TYR B C 1
ATOM 2672 O O . TYR B 1 21 ? 6.152 41.531 -3.467 1 77.44 21 TYR B O 1
ATOM 2680 N N . LEU B 1 22 ? 4.176 42.281 -2.689 1 74.12 22 LEU B N 1
ATOM 2681 C CA . LEU B 1 22 ? 4.16 41.438 -1.521 1 74.12 22 LEU B CA 1
ATOM 2682 C C . LEU B 1 22 ? 4.02 39.969 -1.936 1 74.12 22 LEU B C 1
ATOM 2684 O O . LEU B 1 22 ? 4.508 39.062 -1.243 1 74.12 22 LEU B O 1
ATOM 2688 N N . ASN B 1 23 ? 3.537 39.75 -3.223 1 68.25 23 ASN B N 1
ATOM 2689 C CA . ASN B 1 23 ? 3.34 38.406 -3.756 1 68.25 23 ASN B CA 1
ATOM 2690 C C . ASN B 1 23 ? 4.426 38.031 -4.766 1 68.25 23 ASN B C 1
ATOM 2692 O O . ASN B 1 23 ? 4.262 37.094 -5.547 1 68.25 23 ASN B O 1
ATOM 2696 N N . HIS B 1 24 ? 5.352 38.75 -4.828 1 69.75 24 HIS B N 1
ATOM 2697 C CA . HIS B 1 24 ? 6.559 38.562 -5.625 1 69.75 24 HIS B CA 1
ATOM 2698 C C . HIS B 1 24 ? 6.227 38.438 -7.105 1 69.75 24 HIS B C 1
ATOM 2700 O O . HIS B 1 24 ? 6.816 37.625 -7.809 1 69.75 24 HIS B O 1
ATOM 2706 N N . HIS B 1 25 ? 5.277 39.156 -7.539 1 66.75 25 HIS B N 1
ATOM 2707 C CA . HIS B 1 25 ? 4.957 39.188 -8.961 1 66.75 25 HIS B CA 1
ATOM 2708 C C . HIS B 1 25 ? 6.098 39.781 -9.773 1 66.75 25 HIS B C 1
ATOM 2710 O O . HIS B 1 25 ? 6.691 40.781 -9.367 1 66.75 25 HIS B O 1
ATOM 2716 N N . PRO B 1 26 ? 6.414 39.094 -10.82 1 68.31 26 PRO B N 1
ATOM 2717 C CA . PRO B 1 26 ? 7.609 39.469 -11.578 1 68.31 26 PRO B CA 1
ATOM 2718 C C . PRO B 1 26 ? 7.496 40.875 -12.211 1 68.31 26 PRO B C 1
ATOM 2720 O O . PRO B 1 26 ? 8.508 41.469 -12.547 1 68.31 26 PRO B O 1
ATOM 2723 N N . TYR B 1 27 ? 6.418 41.438 -12.375 1 70.44 27 TYR B N 1
ATOM 2724 C CA . TYR B 1 27 ? 6.34 42.656 -13.195 1 70.44 27 TYR B CA 1
ATOM 2725 C C . TYR B 1 27 ? 6.316 43.906 -12.328 1 70.44 27 TYR B C 1
ATOM 2727 O O . TYR B 1 27 ? 5.285 44.594 -12.227 1 70.44 27 TYR B O 1
ATOM 2735 N N . ILE B 1 28 ? 7.078 44.156 -11.477 1 74.31 28 ILE B N 1
ATOM 2736 C CA . ILE B 1 28 ? 7.164 45.438 -10.75 1 74.31 28 ILE B CA 1
ATOM 2737 C C . ILE B 1 28 ? 8.5 46.094 -11.047 1 74.31 28 ILE B C 1
ATOM 2739 O O . ILE B 1 28 ? 9.547 45.438 -11.023 1 74.31 28 ILE B O 1
ATOM 2743 N N . SER B 1 29 ? 8.492 47.312 -11.562 1 80.31 29 SER B N 1
ATOM 2744 C CA . SER B 1 29 ? 9.711 48.031 -11.898 1 80.31 29 SER B CA 1
ATOM 2745 C C . SER B 1 29 ? 10.625 48.188 -10.688 1 80.31 29 SER B C 1
ATOM 2747 O O . SER B 1 29 ? 10.156 48.188 -9.547 1 80.31 29 SER B O 1
ATOM 2749 N N . ALA B 1 30 ? 11.922 48.219 -10.914 1 82.38 30 ALA B N 1
ATOM 2750 C CA . ALA B 1 30 ? 12.922 48.375 -9.859 1 82.38 30 ALA B CA 1
ATOM 2751 C C . ALA B 1 30 ? 12.656 49.594 -9.008 1 82.38 30 ALA B C 1
ATOM 2753 O O . ALA B 1 30 ? 12.852 49.562 -7.789 1 82.38 30 ALA B O 1
ATOM 2754 N N . GLU B 1 31 ? 12.188 50.656 -9.578 1 82.44 31 GLU B N 1
ATOM 2755 C CA . GLU B 1 31 ? 11.906 51.906 -8.883 1 82.44 31 GLU B CA 1
ATOM 2756 C C . GLU B 1 31 ? 10.734 51.75 -7.91 1 82.44 31 GLU B C 1
ATOM 2758 O O . GLU B 1 31 ? 10.812 52.188 -6.758 1 82.44 31 GLU B O 1
ATOM 2763 N N . LYS B 1 32 ? 9.656 51.062 -8.289 1 84.62 32 LYS B N 1
ATOM 2764 C CA . LYS B 1 32 ? 8.477 50.844 -7.449 1 84.62 32 LYS B CA 1
ATOM 2765 C C . LYS B 1 32 ? 8.789 49.906 -6.305 1 84.62 32 LYS B C 1
ATOM 2767 O O . LYS B 1 32 ? 8.336 50.094 -5.176 1 84.62 32 LYS B O 1
ATOM 2772 N N . ARG B 1 33 ? 9.594 48.938 -6.613 1 84.19 33 ARG B N 1
ATOM 2773 C CA . ARG B 1 33 ? 10.031 47.969 -5.602 1 84.19 33 ARG B CA 1
ATOM 2774 C C . ARG B 1 33 ? 10.742 48.688 -4.453 1 84.19 33 ARG B C 1
ATOM 2776 O O . ARG B 1 33 ? 10.461 48.406 -3.283 1 84.19 33 ARG B O 1
ATOM 2783 N N . THR B 1 34 ? 11.672 49.469 -4.855 1 84.25 34 THR B N 1
ATOM 2784 C CA . THR B 1 34 ? 12.461 50.219 -3.873 1 84.25 34 THR B CA 1
ATOM 2785 C C . THR B 1 34 ? 11.57 51.125 -3.031 1 84.25 34 THR B C 1
ATOM 2787 O O . THR B 1 34 ? 11.734 51.219 -1.814 1 84.25 34 THR B O 1
ATOM 2790 N N . ARG B 1 35 ? 10.562 51.812 -3.576 1 85.81 35 ARG B N 1
ATOM 2791 C CA . ARG B 1 35 ? 9.648 52.688 -2.867 1 85.81 35 ARG B CA 1
ATOM 2792 C C . ARG B 1 35 ? 8.773 51.938 -1.889 1 85.81 35 ARG B C 1
ATOM 2794 O O . ARG B 1 35 ? 8.547 52.375 -0.764 1 85.81 35 ARG B O 1
ATOM 2801 N N . ILE B 1 36 ? 8.344 50.719 -2.389 1 86.88 36 ILE B N 1
ATOM 2802 C CA . ILE B 1 36 ? 7.5 49.875 -1.554 1 86.88 36 ILE B CA 1
ATOM 2803 C C . ILE B 1 36 ? 8.305 49.344 -0.368 1 86.88 36 ILE B C 1
ATOM 2805 O O . ILE B 1 36 ? 7.832 49.344 0.77 1 86.88 36 ILE B O 1
ATOM 2809 N N . GLU B 1 37 ? 9.492 48.906 -0.63 1 83.69 37 GLU B N 1
ATOM 2810 C CA . GLU B 1 37 ? 10.367 48.406 0.43 1 83.69 37 GLU B CA 1
ATOM 2811 C C . GLU B 1 37 ? 10.633 49.5 1.477 1 83.69 37 GLU B C 1
ATOM 2813 O O . GLU B 1 37 ? 10.602 49.219 2.678 1 83.69 37 GLU B O 1
ATOM 2818 N N . LYS B 1 38 ? 10.938 50.656 1.044 1 82 38 LYS B N 1
ATOM 2819 C CA . LYS B 1 38 ? 11.18 51.812 1.934 1 82 38 LYS B CA 1
ATOM 2820 C C . LYS B 1 38 ? 9.945 52.125 2.775 1 82 38 LYS B C 1
ATOM 2822 O O . LYS B 1 38 ? 10.055 52.375 3.977 1 82 38 LYS B O 1
ATOM 2827 N N . ALA B 1 39 ? 8.727 52.125 2.188 1 84.56 39 ALA B N 1
ATOM 2828 C CA . ALA B 1 39 ? 7.473 52.375 2.889 1 84.56 39 ALA B CA 1
ATOM 2829 C C . ALA B 1 39 ? 7.199 51.312 3.936 1 84.56 39 ALA B C 1
ATOM 2831 O O . ALA B 1 39 ? 6.758 51.594 5.047 1 84.56 39 ALA B O 1
ATOM 2832 N N . ILE B 1 40 ? 7.5 50.031 3.543 1 78.81 40 ILE B N 1
ATOM 2833 C CA . ILE B 1 40 ? 7.324 48.906 4.453 1 78.81 40 ILE B CA 1
ATOM 2834 C C . ILE B 1 40 ? 8.227 49.094 5.676 1 78.81 40 ILE B C 1
ATOM 2836 O O . ILE B 1 40 ? 7.785 48.906 6.812 1 78.81 40 ILE B O 1
ATOM 2840 N N . HIS B 1 41 ? 9.367 49.375 5.426 1 79 41 HIS B N 1
ATOM 2841 C CA . HIS B 1 41 ? 10.336 49.625 6.496 1 79 41 HIS B CA 1
ATOM 2842 C C . HIS B 1 41 ? 9.922 50.812 7.359 1 79 41 HIS B C 1
ATOM 2844 O O . HIS B 1 41 ? 9.992 50.75 8.586 1 79 41 HIS B O 1
ATOM 2850 N N . GLN B 1 42 ? 9.539 51.938 6.777 1 78.62 42 GLN B N 1
ATOM 2851 C CA . GLN B 1 42 ? 9.172 53.156 7.473 1 78.62 42 GLN B CA 1
ATOM 2852 C C . GLN B 1 42 ? 7.918 52.969 8.32 1 78.62 42 GLN B C 1
ATOM 2854 O O . GLN B 1 42 ? 7.82 53.5 9.422 1 78.62 42 GLN B O 1
ATOM 2859 N N . LEU B 1 43 ? 6.941 52.219 7.684 1 76.81 43 LEU B N 1
ATOM 2860 C CA . LEU B 1 43 ? 5.66 52.062 8.359 1 76.81 43 LEU B CA 1
ATOM 2861 C C . LEU B 1 43 ? 5.695 50.844 9.273 1 76.81 43 LEU B C 1
ATOM 2863 O O . LEU B 1 43 ? 4.758 50.594 10.039 1 76.81 43 LEU B O 1
ATOM 2867 N N . GLY B 1 44 ? 6.836 50.156 9.266 1 67.25 44 GLY B N 1
ATOM 2868 C CA . GLY B 1 44 ? 6.969 48.938 10.07 1 67.25 44 GLY B CA 1
ATOM 2869 C C . GLY B 1 44 ? 5.965 47.875 9.695 1 67.25 44 GLY B C 1
ATOM 2870 O O . GLY B 1 44 ? 5.434 47.188 10.57 1 67.25 44 GLY B O 1
ATOM 2871 N N . TYR B 1 45 ? 5.598 48.062 8.5 1 57.5 45 TYR B N 1
ATOM 2872 C CA . TYR B 1 45 ? 4.613 47.094 8 1 57.5 45 TYR B CA 1
ATOM 2873 C C . TYR B 1 45 ? 5.188 45.688 7.992 1 57.5 45 TYR B C 1
ATOM 2875 O O . TYR B 1 45 ? 6.262 45.438 7.434 1 57.5 45 TYR B O 1
ATOM 2883 N N . THR B 1 46 ? 4.73 44.969 8.805 1 52.56 46 THR B N 1
ATOM 2884 C CA . THR B 1 46 ? 4.875 43.531 8.656 1 52.56 46 THR B CA 1
ATOM 2885 C C . THR B 1 46 ? 3.635 42.938 8 1 52.56 46 THR B C 1
ATOM 2887 O O . THR B 1 46 ? 2.508 43.219 8.406 1 52.56 46 THR B O 1
ATOM 2890 N N . PRO B 1 47 ? 3.734 42.594 6.719 1 44.28 47 PRO B N 1
ATOM 2891 C CA . PRO B 1 47 ? 2.504 42 6.195 1 44.28 47 PRO B CA 1
ATOM 2892 C C . PRO B 1 47 ? 1.674 41.312 7.281 1 44.28 47 PRO B C 1
ATOM 2894 O O . PRO B 1 47 ? 2.219 40.562 8.109 1 44.28 47 PRO B O 1
ATOM 2897 N N . SER B 1 48 ? 0.795 42.031 7.809 1 39.34 48 SER B N 1
ATOM 2898 C CA . SER B 1 48 ? -0.036 41.375 8.82 1 39.34 48 SER B CA 1
ATOM 2899 C C . SER B 1 48 ? -0.496 40 8.352 1 39.34 48 SER B C 1
ATOM 2901 O O . SER B 1 48 ? -0.657 39.781 7.148 1 39.34 48 SER B O 1
ATOM 2903 N N . ALA B 1 49 ? -0.471 39.062 9.172 1 38.22 49 ALA B N 1
ATOM 2904 C CA . ALA B 1 49 ? -1.043 37.719 8.922 1 38.22 49 ALA B CA 1
ATOM 2905 C C . ALA B 1 49 ? -2.465 37.844 8.375 1 38.22 49 ALA B C 1
ATOM 2907 O O . ALA B 1 49 ? -2.959 36.938 7.723 1 38.22 49 ALA B O 1
ATOM 2908 N N . ALA B 1 50 ? -3.24 38.906 8.508 1 34.78 50 ALA B N 1
ATOM 2909 C CA . ALA B 1 50 ? -4.668 39 8.219 1 34.78 50 ALA B CA 1
ATOM 2910 C C . ALA B 1 50 ? -4.914 39.312 6.746 1 34.78 50 ALA B C 1
ATOM 2912 O O . ALA B 1 50 ? -5.836 38.75 6.137 1 34.78 50 ALA B O 1
ATOM 2913 N N . ALA B 1 51 ? -4.641 40.375 6.039 1 38.62 51 ALA B N 1
ATOM 2914 C CA . ALA B 1 51 ? -4.895 40.781 4.656 1 38.62 51 ALA B CA 1
ATOM 2915 C C . ALA B 1 51 ? -4.113 39.906 3.684 1 38.62 51 ALA B C 1
ATOM 2917 O O . ALA B 1 51 ? -4.535 39.719 2.543 1 38.62 51 ALA B O 1
ATOM 2918 N N . THR B 1 52 ? -2.977 39.594 3.842 1 36.72 52 THR B N 1
ATOM 2919 C CA . THR B 1 52 ? -2.363 38.375 3.299 1 36.72 52 THR B CA 1
ATOM 2920 C C . THR B 1 52 ? -3.125 37.125 3.752 1 36.72 52 THR B C 1
ATOM 2922 O O . THR B 1 52 ? -2.688 36 3.504 1 36.72 52 THR B O 1
ATOM 2925 N N . SER B 1 53 ? -4.227 37.219 4.336 1 35.75 53 SER B N 1
ATOM 2926 C CA . SER B 1 53 ? -5.242 36.406 5 1 35.75 53 SER B CA 1
ATOM 2927 C C . SER B 1 53 ? -6 35.562 4.004 1 35.75 53 SER B C 1
ATOM 2929 O O . SER B 1 53 ? -6.25 34.375 4.262 1 35.75 53 SER B O 1
ATOM 2931 N N . LEU B 1 54 ? -6.742 36.344 3.086 1 38 54 LEU B N 1
ATOM 2932 C CA . LEU B 1 54 ? -7.508 35.562 2.129 1 38 54 LEU B CA 1
ATOM 2933 C C . LEU B 1 54 ? -6.586 34.656 1.321 1 38 54 LEU B C 1
ATOM 2935 O O . LEU B 1 54 ? -6.934 33.5 1.034 1 38 54 LEU B O 1
ATOM 2939 N N . ARG B 1 55 ? -5.672 35.219 0.593 1 41.16 55 ARG B N 1
ATOM 2940 C CA . ARG B 1 55 ? -4.594 34.5 -0.059 1 41.16 55 ARG B CA 1
ATOM 2941 C C . ARG B 1 55 ? -3.762 33.719 0.962 1 41.16 55 ARG B C 1
ATOM 2943 O O . ARG B 1 55 ? -3.064 32.75 0.611 1 41.16 55 ARG B O 1
ATOM 2950 N N . ALA B 1 56 ? -3.527 34.25 2.09 1 46.16 56 ALA B N 1
ATOM 2951 C CA . ALA B 1 56 ? -2.859 34 3.363 1 46.16 56 ALA B CA 1
ATOM 2952 C C . ALA B 1 56 ? -3.443 32.781 4.062 1 46.16 56 ALA B C 1
ATOM 2954 O O . ALA B 1 56 ? -2.744 32.094 4.809 1 46.16 56 ALA B O 1
ATOM 2955 N N . GLN B 1 57 ? -4.695 32.688 3.719 1 55.97 57 GLN B N 1
ATOM 2956 C CA . GLN B 1 57 ? -5.414 31.641 4.453 1 55.97 57 GLN B CA 1
ATOM 2957 C C . GLN B 1 57 ? -5.152 30.266 3.854 1 55.97 57 GLN B C 1
ATOM 2959 O O . GLN B 1 57 ? -5.672 29.266 4.344 1 55.97 57 GLN B O 1
ATOM 2964 N N . ALA B 1 58 ? -4.547 30.391 2.824 1 76.06 58 ALA B N 1
ATOM 2965 C CA . ALA B 1 58 ? -4.211 29.078 2.273 1 76.06 58 ALA B CA 1
ATOM 2966 C C . ALA B 1 58 ? -3.07 28.438 3.053 1 76.06 58 ALA B C 1
ATOM 2968 O O . ALA B 1 58 ? -2.047 29.078 3.312 1 76.06 58 ALA B O 1
ATOM 2969 N N . THR B 1 59 ? -3.346 27.469 3.496 1 80.44 59 THR B N 1
ATOM 2970 C CA . THR B 1 59 ? -2.355 26.703 4.254 1 80.44 59 THR B CA 1
ATOM 2971 C C . THR B 1 59 ? -1.361 26.031 3.316 1 80.44 59 THR B C 1
ATOM 2973 O O . THR B 1 59 ? -0.238 25.719 3.715 1 80.44 59 THR B O 1
ATOM 2976 N N . GLY B 1 60 ? -1.804 25.875 2.049 1 87.06 60 GLY B N 1
ATOM 2977 C CA . GLY B 1 60 ? -0.993 25.078 1.132 1 87.06 60 GLY B CA 1
ATOM 2978 C C . GLY B 1 60 ? -1.093 23.594 1.378 1 87.06 60 GLY B C 1
ATOM 2979 O O . GLY B 1 60 ? -0.382 22.812 0.749 1 87.06 60 GLY B O 1
ATOM 2980 N N . ASN B 1 61 ? -2.012 23.188 2.25 1 88.62 61 ASN B N 1
ATOM 2981 C CA . ASN B 1 61 ? -2.166 21.781 2.625 1 88.62 61 ASN B CA 1
ATOM 2982 C C . ASN B 1 61 ? -3.504 21.219 2.152 1 88.62 61 ASN B C 1
ATOM 2984 O O . ASN B 1 61 ? -4.539 21.875 2.289 1 88.62 61 ASN B O 1
ATOM 2988 N N . ILE B 1 62 ? -3.434 20.062 1.522 1 94.19 62 ILE B N 1
ATOM 2989 C CA . ILE B 1 62 ? -4.637 19.328 1.145 1 94.19 62 ILE B CA 1
ATOM 2990 C C . ILE B 1 62 ? -4.691 18 1.895 1 94.19 62 ILE B C 1
ATOM 2992 O O . ILE B 1 62 ? -3.674 17.312 2.029 1 94.19 62 ILE B O 1
ATOM 2996 N N . GLY B 1 63 ? -5.836 17.672 2.453 1 94.19 63 GLY B N 1
ATOM 2997 C CA . GLY B 1 63 ? -6.031 16.391 3.109 1 94.19 63 GLY B CA 1
ATOM 2998 C C . GLY B 1 63 ? -6.676 15.352 2.213 1 94.19 63 GLY B C 1
ATOM 2999 O O . GLY B 1 63 ? -7.594 15.672 1.45 1 94.19 63 GLY B O 1
ATOM 3000 N N . VAL B 1 64 ? -6.168 14.156 2.258 1 95.62 64 VAL B N 1
ATOM 3001 C CA . VAL B 1 64 ? -6.762 13.016 1.572 1 95.62 64 VAL B CA 1
ATOM 3002 C C . VAL B 1 64 ? -7.129 11.938 2.59 1 95.62 64 VAL B C 1
ATOM 3004 O O . VAL B 1 64 ? -6.301 11.547 3.42 1 95.62 64 VAL B O 1
ATOM 3007 N N . LEU B 1 65 ? -8.367 11.539 2.562 1 93.94 65 LEU B N 1
ATOM 3008 C CA . LEU B 1 65 ? -8.875 10.523 3.479 1 93.94 65 LEU B CA 1
ATOM 3009 C C . LEU B 1 65 ? -9.125 9.203 2.744 1 93.94 65 LEU B C 1
ATOM 3011 O O . LEU B 1 65 ? -9.828 9.18 1.734 1 93.94 65 LEU B O 1
ATOM 3015 N N . VAL B 1 66 ? -8.508 8.156 3.209 1 93.06 66 VAL B N 1
ATOM 3016 C CA . VAL B 1 66 ? -8.727 6.828 2.645 1 93.06 66 VAL B CA 1
ATOM 3017 C C . VAL B 1 66 ? -9.172 5.867 3.742 1 93.06 66 VAL B C 1
ATOM 3019 O O . VAL B 1 66 ? -9.055 6.172 4.93 1 93.06 66 VAL B O 1
ATOM 3022 N N . SER B 1 67 ? -9.719 4.711 3.375 1 90.5 67 SER B N 1
ATOM 3023 C CA . SER B 1 67 ? -10.133 3.725 4.367 1 90.5 67 SER B CA 1
ATOM 3024 C C . SER B 1 67 ? -8.93 3.018 4.98 1 90.5 67 SER B C 1
ATOM 3026 O O . SER B 1 67 ? -8.773 2.988 6.203 1 90.5 67 SER B O 1
ATOM 3028 N N . ARG B 1 68 ? -8.102 2.428 4.039 1 92.69 68 ARG B N 1
ATOM 3029 C CA . ARG B 1 68 ? -6.926 1.655 4.426 1 92.69 68 ARG B CA 1
ATOM 3030 C C . ARG B 1 68 ? -5.801 1.83 3.412 1 92.69 68 ARG B C 1
ATOM 3032 O O . ARG B 1 68 ? -5.863 1.288 2.307 1 92.69 68 ARG B O 1
ATOM 3039 N N . VAL B 1 69 ? -4.723 2.398 3.861 1 94.44 69 VAL B N 1
ATOM 3040 C CA . VAL B 1 69 ? -3.629 2.697 2.941 1 94.44 69 VAL B CA 1
ATOM 3041 C C . VAL B 1 69 ? -2.926 1.402 2.537 1 94.44 69 VAL B C 1
ATOM 3043 O O . VAL B 1 69 ? -2.262 1.348 1.499 1 94.44 69 VAL B O 1
ATOM 3046 N N . THR B 1 70 ? -3.082 0.311 3.328 1 95.88 70 THR B N 1
ATOM 3047 C CA . THR B 1 70 ? -2.445 -0.968 3.033 1 95.88 70 THR B CA 1
ATOM 3048 C C . THR B 1 70 ? -3.152 -1.671 1.878 1 95.88 70 THR B C 1
ATOM 3050 O O . THR B 1 70 ? -2.627 -2.635 1.316 1 95.88 70 THR B O 1
ATOM 3053 N N . ASN B 1 71 ? -4.387 -1.265 1.58 1 95.62 71 ASN B N 1
ATOM 3054 C CA . ASN B 1 71 ? -5.016 -1.694 0.335 1 95.62 71 ASN B CA 1
ATOM 3055 C C . ASN B 1 71 ? -4.406 -0.985 -0.873 1 95.62 71 ASN B C 1
ATOM 3057 O O . ASN B 1 71 ? -4.48 0.24 -0.98 1 95.62 71 ASN B O 1
ATOM 3061 N N . PRO B 1 72 ? -3.871 -1.769 -1.803 1 97.06 72 PRO B N 1
ATOM 3062 C CA . PRO B 1 72 ? -3.111 -1.157 -2.896 1 97.06 72 PRO B CA 1
ATOM 3063 C C . PRO B 1 72 ? -3.963 -0.227 -3.758 1 97.06 72 PRO B C 1
ATOM 3065 O O . PRO B 1 72 ? -3.43 0.68 -4.402 1 97.06 72 PRO B O 1
ATOM 3068 N N . PHE B 1 73 ? -5.277 -0.411 -3.783 1 96.38 73 PHE B N 1
ATOM 3069 C CA . PHE B 1 73 ? -6.137 0.522 -4.504 1 96.38 73 PHE B CA 1
ATOM 3070 C C . PHE B 1 73 ? -6.031 1.923 -3.912 1 96.38 73 PHE B C 1
ATOM 3072 O O . PHE B 1 73 ? -5.812 2.895 -4.637 1 96.38 73 PHE B O 1
ATOM 3079 N N . PHE B 1 74 ? -6.066 1.986 -2.621 1 95.94 74 PHE B N 1
ATOM 3080 C CA . PHE B 1 74 ? -6.047 3.279 -1.945 1 95.94 74 PHE B CA 1
ATOM 3081 C C . PHE B 1 74 ? -4.645 3.881 -1.971 1 95.94 74 PHE B C 1
ATOM 3083 O O . PHE B 1 74 ? -4.492 5.098 -2.096 1 95.94 74 PHE B O 1
ATOM 3090 N N . ALA B 1 75 ? -3.672 3.049 -1.806 1 96.19 75 ALA B N 1
ATOM 3091 C CA . ALA B 1 75 ? -2.299 3.539 -1.899 1 96.19 75 ALA B CA 1
ATOM 3092 C C . ALA B 1 75 ? -2.027 4.148 -3.271 1 96.19 75 ALA B C 1
ATOM 3094 O O . ALA B 1 75 ? -1.417 5.215 -3.373 1 96.19 75 ALA B O 1
ATOM 3095 N N . GLY B 1 76 ? -2.486 3.43 -4.312 1 96.56 76 GLY B N 1
ATOM 3096 C CA . GLY B 1 76 ? -2.328 3.936 -5.668 1 96.56 76 GLY B CA 1
ATOM 3097 C C . GLY B 1 76 ? -3.082 5.23 -5.91 1 96.56 76 GLY B C 1
ATOM 3098 O O . GLY B 1 76 ? -2.561 6.145 -6.555 1 96.56 76 GLY B O 1
ATOM 3099 N N . LEU B 1 77 ? -4.281 5.266 -5.441 1 96.38 77 LEU B N 1
ATOM 3100 C CA . LEU B 1 77 ? -5.094 6.465 -5.594 1 96.38 77 LEU B CA 1
ATOM 3101 C C . LEU B 1 77 ? -4.445 7.656 -4.895 1 96.38 77 LEU B C 1
ATOM 3103 O O . LEU B 1 77 ? -4.348 8.742 -5.473 1 96.38 77 LEU B O 1
ATOM 3107 N N . PHE B 1 78 ? -3.979 7.457 -3.73 1 95.12 78 PHE B N 1
ATOM 3108 C CA . PHE B 1 78 ? -3.299 8.516 -2.994 1 95.12 78 PHE B CA 1
ATOM 3109 C C . PHE B 1 78 ? -2.049 8.977 -3.736 1 95.12 78 PHE B C 1
ATOM 3111 O O . PHE B 1 78 ? -1.807 10.172 -3.873 1 95.12 78 PHE B O 1
ATOM 3118 N N . ASP B 1 79 ? -1.295 8.031 -4.129 1 95.94 79 ASP B N 1
ATOM 3119 C CA . ASP B 1 79 ? -0.072 8.336 -4.863 1 95.94 79 ASP B CA 1
ATOM 3120 C C . ASP B 1 79 ? -0.365 9.234 -6.062 1 95.94 79 ASP B C 1
ATOM 3122 O O . ASP B 1 79 ? 0.304 10.25 -6.262 1 95.94 79 ASP B O 1
ATOM 3126 N N . ALA B 1 80 ? -1.349 8.875 -6.809 1 95.88 80 ALA B N 1
ATOM 3127 C CA . ALA B 1 80 ? -1.714 9.625 -8.008 1 95.88 80 ALA B CA 1
ATOM 3128 C C . ALA B 1 80 ? -2.211 11.023 -7.652 1 95.88 80 ALA B C 1
ATOM 3130 O O . ALA B 1 80 ? -1.846 12.008 -8.305 1 95.88 80 ALA B O 1
ATOM 3131 N N . ILE B 1 81 ? -2.975 11.148 -6.602 1 96 81 ILE B N 1
ATOM 3132 C CA . ILE B 1 81 ? -3.506 12.43 -6.156 1 96 81 ILE B CA 1
ATOM 3133 C C . ILE B 1 81 ? -2.365 13.32 -5.676 1 96 81 ILE B C 1
ATOM 3135 O O . ILE B 1 81 ? -2.293 14.5 -6.039 1 96 81 ILE B O 1
ATOM 3139 N N . GLU B 1 82 ? -1.491 12.758 -4.855 1 93.88 82 GLU B N 1
ATOM 3140 C CA . GLU B 1 82 ? -0.381 13.516 -4.293 1 93.88 82 GLU B CA 1
ATOM 3141 C C . GLU B 1 82 ? 0.52 14.07 -5.395 1 93.88 82 GLU B C 1
ATOM 3143 O O . GLU B 1 82 ? 0.907 15.242 -5.355 1 93.88 82 GLU B O 1
ATOM 3148 N N . ARG B 1 83 ? 0.812 13.266 -6.34 1 91.94 83 ARG B N 1
ATOM 3149 C CA . ARG B 1 83 ? 1.673 13.703 -7.434 1 91.94 83 ARG B CA 1
ATOM 3150 C C . ARG B 1 83 ? 1.062 14.891 -8.172 1 91.94 83 ARG B C 1
ATOM 3152 O O . ARG B 1 83 ? 1.755 15.867 -8.461 1 91.94 83 ARG B O 1
ATOM 3159 N N . GLU B 1 84 ? -0.192 14.805 -8.43 1 92.38 84 GLU B N 1
ATOM 3160 C CA . GLU B 1 84 ? -0.877 15.883 -9.133 1 92.38 84 GLU B CA 1
ATOM 3161 C C . GLU B 1 84 ? -0.897 17.156 -8.305 1 92.38 84 GLU B C 1
ATOM 3163 O O . GLU B 1 84 ? -0.635 18.25 -8.82 1 92.38 84 GLU B O 1
ATOM 3168 N N . LEU B 1 85 ? -1.155 17.031 -7.078 1 93.06 85 LEU B N 1
ATOM 3169 C CA . LEU B 1 85 ? -1.279 18.188 -6.215 1 93.06 85 LEU B CA 1
ATOM 3170 C C . LEU B 1 85 ? 0.085 18.828 -5.953 1 93.06 85 LEU B C 1
ATOM 3172 O O . LEU B 1 85 ? 0.197 20.047 -5.832 1 93.06 85 LEU B O 1
ATOM 3176 N N . HIS B 1 86 ? 1.092 18.016 -5.855 1 87.62 86 HIS B N 1
ATOM 3177 C CA . HIS B 1 86 ? 2.445 18.547 -5.711 1 87.62 86 HIS B CA 1
ATOM 3178 C C . HIS B 1 86 ? 2.832 19.406 -6.906 1 87.62 86 HIS B C 1
ATOM 3180 O O . HIS B 1 86 ? 3.5 20.438 -6.742 1 87.62 86 HIS B O 1
ATOM 3186 N N . ALA B 1 87 ? 2.42 18.953 -8.008 1 87.69 87 ALA B N 1
ATOM 3187 C CA . ALA B 1 87 ? 2.711 19.703 -9.227 1 87.69 87 ALA B CA 1
ATOM 3188 C C . ALA B 1 87 ? 2.074 21.094 -9.18 1 87.69 87 ALA B C 1
ATOM 3190 O O . ALA B 1 87 ? 2.518 22 -9.875 1 87.69 87 ALA B O 1
ATOM 3191 N N . HIS B 1 88 ? 1.099 21.25 -8.336 1 89.38 88 HIS B N 1
ATOM 3192 C CA . HIS B 1 88 ? 0.416 22.531 -8.195 1 89.38 88 HIS B CA 1
ATOM 3193 C C . HIS B 1 88 ? 0.85 23.25 -6.926 1 89.38 88 HIS B C 1
ATOM 3195 O O . HIS B 1 88 ? 0.213 24.219 -6.512 1 89.38 88 HIS B O 1
ATOM 3201 N N . GLY B 1 89 ? 1.848 22.688 -6.281 1 85.88 89 GLY B N 1
ATOM 3202 C CA . GLY B 1 89 ? 2.479 23.375 -5.172 1 85.88 89 GLY B CA 1
ATOM 3203 C C . GLY B 1 89 ? 1.845 23.062 -3.832 1 85.88 89 GLY B C 1
ATOM 3204 O O . GLY B 1 89 ? 2.135 23.719 -2.832 1 85.88 89 GLY B O 1
ATOM 3205 N N . TYR B 1 90 ? 0.989 22.062 -3.771 1 89 90 TYR B N 1
ATOM 3206 C CA . TYR B 1 90 ? 0.347 21.703 -2.51 1 89 90 TYR B CA 1
ATOM 3207 C C . TYR B 1 90 ? 1.11 20.594 -1.805 1 89 90 TYR B C 1
ATOM 3209 O O . TYR B 1 90 ? 1.659 19.703 -2.455 1 89 90 TYR B O 1
ATOM 3217 N N . GLN B 1 91 ? 1.057 20.672 -0.514 1 84.19 91 GLN B N 1
ATOM 3218 C CA . GLN B 1 91 ? 1.406 19.516 0.313 1 84.19 91 GLN B CA 1
ATOM 3219 C C . GLN B 1 91 ? 0.177 18.672 0.622 1 84.19 91 GLN B C 1
ATOM 3221 O O . GLN B 1 91 ? -0.919 19.203 0.811 1 84.19 91 GLN B O 1
ATOM 3226 N N . VAL B 1 92 ? 0.455 17.422 0.681 1 89.62 92 VAL B N 1
ATOM 3227 C CA . VAL B 1 92 ? -0.694 16.531 0.843 1 89.62 92 VAL B CA 1
ATOM 3228 C C . VAL B 1 92 ? -0.522 15.688 2.104 1 89.62 92 VAL B C 1
ATOM 3230 O O . VAL B 1 92 ? 0.566 15.172 2.371 1 89.62 92 VAL B O 1
ATOM 3233 N N . MET B 1 93 ? -1.594 15.617 2.871 1 84.81 93 MET B N 1
ATOM 3234 C CA . MET B 1 93 ? -1.668 14.758 4.051 1 84.81 93 MET B CA 1
ATOM 3235 C C . MET B 1 93 ? -2.666 13.625 3.842 1 84.81 93 MET B C 1
ATOM 3237 O O . MET B 1 93 ? -3.734 13.836 3.262 1 84.81 93 MET B O 1
ATOM 3241 N N . ILE B 1 94 ? -2.268 12.453 4.207 1 88.94 94 ILE B N 1
ATOM 3242 C CA . ILE B 1 94 ? -3.201 11.344 4.09 1 88.94 94 ILE B CA 1
ATOM 3243 C C . ILE B 1 94 ? -3.604 10.859 5.48 1 88.94 94 ILE B C 1
ATOM 3245 O O . ILE B 1 94 ? -2.791 10.867 6.41 1 88.94 94 ILE B O 1
ATOM 3249 N N . THR B 1 95 ? -4.816 10.602 5.703 1 87.19 95 THR B N 1
ATOM 3250 C CA . THR B 1 95 ? -5.359 10 6.918 1 87.19 95 THR B CA 1
ATOM 3251 C C . THR B 1 95 ? -6.254 8.812 6.586 1 87.19 95 THR B C 1
ATOM 3253 O O . THR B 1 95 ? -6.848 8.758 5.508 1 87.19 95 THR B O 1
ATOM 3256 N N . GLN B 1 96 ? -6.281 7.879 7.535 1 91.69 96 GLN B N 1
ATOM 3257 C CA . GLN B 1 96 ? -7.098 6.684 7.344 1 91.69 96 GLN B CA 1
ATOM 3258 C C . GLN B 1 96 ? -8.289 6.676 8.297 1 91.69 96 GLN B C 1
ATOM 3260 O O . GLN B 1 96 ? -8.172 7.102 9.445 1 91.69 96 GLN B O 1
ATOM 3265 N N . THR B 1 97 ? -9.383 6.195 7.832 1 87.38 97 THR B N 1
ATOM 3266 C CA . THR B 1 97 ? -10.57 6.141 8.688 1 87.38 97 THR B CA 1
ATOM 3267 C C . THR B 1 97 ? -10.695 4.773 9.344 1 87.38 97 THR B C 1
ATOM 3269 O O . THR B 1 97 ? -11.266 4.652 10.438 1 87.38 97 THR B O 1
ATOM 3272 N N . TYR B 1 98 ? -10.219 3.709 8.664 1 84.44 98 TYR B N 1
ATOM 3273 C CA . TYR B 1 98 ? -10.469 2.336 9.094 1 84.44 98 TYR B CA 1
ATOM 3274 C C . TYR B 1 98 ? -11.961 2.088 9.273 1 84.44 98 TYR B C 1
ATOM 3276 O O . TYR B 1 98 ? -12.383 1.479 10.266 1 84.44 98 TYR B O 1
ATOM 3284 N N . ASP B 1 99 ? -12.766 2.703 8.461 1 82.5 99 ASP B N 1
ATOM 3285 C CA . ASP B 1 99 ? -14.227 2.59 8.438 1 82.5 99 ASP B CA 1
ATOM 3286 C C . ASP B 1 99 ? -14.844 3.172 9.703 1 82.5 99 ASP B C 1
ATOM 3288 O O . ASP B 1 99 ? -15.961 2.809 10.07 1 82.5 99 ASP B O 1
ATOM 3292 N N . ASP B 1 100 ? -14.133 4.023 10.398 1 87.56 100 ASP B N 1
ATOM 3293 C CA . ASP B 1 100 ? -14.57 4.656 11.641 1 87.56 100 ASP B CA 1
ATOM 3294 C C . ASP B 1 100 ? -15.062 6.082 11.383 1 87.56 100 ASP B C 1
ATOM 3296 O O . ASP B 1 100 ? -14.266 6.969 11.07 1 87.56 100 ASP B O 1
ATOM 3300 N N . PRO B 1 101 ? -16.359 6.324 11.664 1 90.5 101 PRO B N 1
ATOM 3301 C CA . PRO B 1 101 ? -16.891 7.672 11.438 1 90.5 101 PRO B CA 1
ATOM 3302 C C . PRO B 1 101 ? -16.234 8.727 12.328 1 90.5 101 PRO B C 1
ATOM 3304 O O . PRO B 1 101 ? -16.125 9.891 11.938 1 90.5 101 PRO B O 1
ATOM 3307 N N . GLU B 1 102 ? -15.75 8.312 13.469 1 89.94 102 GLU B N 1
ATOM 3308 C CA . GLU B 1 102 ? -15.086 9.266 14.359 1 89.94 102 GLU B CA 1
ATOM 3309 C C . GLU B 1 102 ? -13.742 9.711 13.789 1 89.94 102 GLU B C 1
ATOM 3311 O O . GLU B 1 102 ? -13.359 10.867 13.938 1 89.94 102 GLU B O 1
ATOM 3316 N N . ALA B 1 103 ? -13.094 8.812 13.203 1 87.5 103 ALA B N 1
ATOM 3317 C CA . ALA B 1 103 ? -11.844 9.172 12.531 1 87.5 103 ALA B CA 1
ATOM 3318 C C . ALA B 1 103 ? -12.102 10.148 11.391 1 87.5 103 ALA B C 1
ATOM 3320 O O . ALA B 1 103 ? -11.344 11.109 11.211 1 87.5 103 ALA B O 1
ATOM 3321 N N . GLU B 1 104 ? -13.141 9.867 10.648 1 91.19 104 GLU B N 1
ATOM 3322 C CA . GLU B 1 104 ? -13.547 10.773 9.578 1 91.19 104 GLU B CA 1
ATOM 3323 C C . GLU B 1 104 ? -13.844 12.164 10.109 1 91.19 104 GLU B C 1
ATOM 3325 O O . GLU B 1 104 ? -13.43 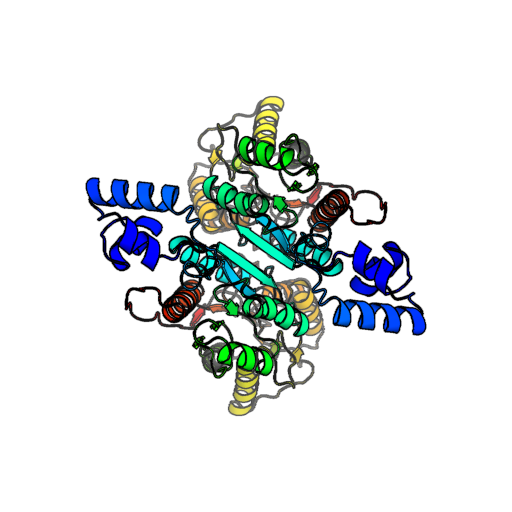13.172 9.531 1 91.19 104 GLU B O 1
ATOM 3330 N N . GLU B 1 105 ? -14.516 12.227 11.211 1 91.12 105 GLU B N 1
ATOM 3331 C CA . GLU B 1 105 ? -14.867 13.508 11.812 1 91.12 105 GLU B CA 1
ATOM 3332 C C . GLU B 1 105 ? -13.625 14.281 12.242 1 91.12 105 GLU B C 1
ATOM 3334 O O . GLU B 1 105 ? -13.523 15.492 12.031 1 91.12 105 GLU B O 1
ATOM 3339 N N . ARG B 1 106 ? -12.758 13.594 12.898 1 86.06 106 ARG B N 1
ATOM 3340 C CA . ARG B 1 106 ? -11.516 14.219 13.32 1 86.06 106 ARG B CA 1
ATOM 3341 C C . ARG B 1 106 ? -10.766 14.812 12.125 1 86.06 106 ARG B C 1
ATOM 3343 O O . ARG B 1 106 ? -10.211 15.906 12.219 1 86.06 106 ARG B O 1
ATOM 3350 N N . PHE B 1 107 ? -10.805 14.078 11.047 1 88.75 107 PHE B N 1
ATOM 3351 C CA . PHE B 1 107 ? -10.172 14.531 9.82 1 88.75 107 PHE B CA 1
ATOM 3352 C C . PHE B 1 107 ? -10.859 15.781 9.281 1 88.75 107 PHE B C 1
ATOM 3354 O O . PHE B 1 107 ? -10.195 16.766 8.938 1 88.75 107 PHE B O 1
ATOM 3361 N N . LEU B 1 108 ? -12.164 15.789 9.258 1 92.44 108 LEU B N 1
ATOM 3362 C CA . LEU B 1 108 ? -12.938 16.891 8.711 1 92.44 108 LEU B CA 1
ATOM 3363 C C . LEU B 1 108 ? -12.797 18.141 9.57 1 92.44 108 LEU B C 1
ATOM 3365 O O . LEU B 1 108 ? -12.922 19.266 9.078 1 92.44 108 LEU B O 1
ATOM 3369 N N . LYS B 1 109 ? -12.523 17.969 10.82 1 88.75 109 LYS B N 1
ATOM 3370 C CA . LYS B 1 109 ? -12.312 19.094 11.734 1 88.75 109 LYS B CA 1
ATOM 3371 C C . LYS B 1 109 ? -11.109 19.922 11.305 1 88.75 109 LYS B C 1
ATOM 3373 O O . LYS B 1 109 ? -11.07 21.141 11.547 1 88.75 109 LYS B O 1
ATOM 3378 N N . GLN B 1 110 ? -10.195 19.297 10.688 1 85.62 110 GLN B N 1
ATOM 3379 C CA . GLN B 1 110 ? -9.008 20.016 10.234 1 85.62 110 GLN B CA 1
ATOM 3380 C C . GLN B 1 110 ? -9.359 21.031 9.156 1 85.62 110 GLN B C 1
ATOM 3382 O O . GLN B 1 110 ? -8.695 22.062 9.023 1 85.62 110 GLN B O 1
ATOM 3387 N N . LEU B 1 111 ? -10.32 20.703 8.344 1 88.81 111 LEU B N 1
ATOM 3388 C CA . LEU B 1 111 ? -10.812 21.672 7.379 1 88.81 111 LEU B CA 1
ATOM 3389 C C . LEU B 1 111 ? -11.555 22.812 8.078 1 88.81 111 LEU B C 1
ATOM 3391 O O . LEU B 1 111 ? -11.367 23.984 7.742 1 88.81 111 LEU B O 1
ATOM 3395 N N . LYS B 1 112 ? -12.258 22.453 9.086 1 87.75 112 LYS B N 1
ATOM 3396 C CA . LYS B 1 112 ? -13.031 23.422 9.852 1 87.75 112 LYS B CA 1
ATOM 3397 C C . LYS B 1 112 ? -12.117 24.406 10.578 1 87.75 112 LYS B C 1
ATOM 3399 O O . LYS B 1 112 ? -12.438 25.594 10.68 1 87.75 112 LYS B O 1
ATOM 3404 N N . SER B 1 113 ? -11.039 23.922 11.031 1 83.56 113 SER B N 1
ATOM 3405 C CA . SER B 1 113 ? -10.102 24.734 11.781 1 83.56 113 SER B CA 1
ATOM 3406 C C . SER B 1 113 ? -9.109 25.438 10.852 1 83.56 113 SER B C 1
ATOM 3408 O O . SER B 1 113 ? -8.133 26.031 11.312 1 83.56 113 SER B O 1
ATOM 3410 N N . ARG B 1 114 ? -9.234 25.203 9.547 1 82.5 114 ARG B N 1
ATOM 3411 C CA . ARG B 1 114 ? -8.484 25.891 8.5 1 82.5 114 ARG B CA 1
ATOM 3412 C C . ARG B 1 114 ? -7.023 25.453 8.5 1 82.5 114 ARG B C 1
ATOM 3414 O O . ARG B 1 114 ? -6.121 26.266 8.281 1 82.5 114 ARG B O 1
ATOM 3421 N N . GLU B 1 115 ? -6.898 24.25 8.867 1 82.75 115 GLU B N 1
ATOM 3422 C CA . GLU B 1 115 ? -5.578 23.641 8.758 1 82.75 115 GLU B CA 1
ATOM 3423 C C . GLU B 1 115 ? -5.34 23.078 7.355 1 82.75 115 GLU B C 1
ATOM 3425 O O . GLU B 1 115 ? -4.199 22.812 6.973 1 82.75 115 GLU B O 1
ATOM 3430 N N . LEU B 1 116 ? -6.402 22.891 6.629 1 90.38 116 LEU B N 1
ATOM 3431 C CA . LEU B 1 116 ? -6.379 22.406 5.258 1 90.38 116 LEU B CA 1
ATOM 3432 C C . LEU B 1 116 ? -7.133 23.359 4.328 1 90.38 116 LEU B C 1
ATOM 3434 O O . LEU B 1 116 ? -8.18 23.891 4.699 1 90.38 116 LEU B O 1
ATOM 3438 N N . ASP B 1 117 ? -6.578 23.484 3.154 1 93.31 117 ASP B N 1
ATOM 3439 C CA . ASP B 1 117 ? -7.277 24.281 2.152 1 93.31 117 ASP B CA 1
ATOM 3440 C C . ASP B 1 117 ? -8.445 23.5 1.547 1 93.31 117 ASP B C 1
ATOM 3442 O O . ASP B 1 117 ? -9.438 24.094 1.118 1 93.31 117 ASP B O 1
ATOM 3446 N N . GLY B 1 118 ? -8.375 22.266 1.499 1 96.5 118 GLY B N 1
ATOM 3447 C CA . GLY B 1 118 ? -9.367 21.375 0.933 1 96.5 118 GLY B CA 1
ATOM 3448 C C . GLY B 1 118 ? -9.117 19.922 1.26 1 96.5 118 GLY B C 1
ATOM 3449 O O . GLY B 1 118 ? -8.062 19.578 1.798 1 96.5 118 GLY B O 1
ATOM 3450 N N . VAL B 1 119 ? -10.164 19.094 0.971 1 96.69 119 VAL B N 1
ATOM 3451 C CA . VAL B 1 119 ? -10.031 17.672 1.279 1 96.69 119 VAL B CA 1
ATOM 3452 C C . VAL B 1 119 ? -10.562 16.844 0.12 1 96.69 119 VAL B C 1
ATOM 3454 O O . VAL B 1 119 ? -11.508 17.25 -0.566 1 96.69 119 VAL B O 1
ATOM 3457 N N . ILE B 1 120 ? -9.93 15.766 -0.12 1 96.75 120 ILE B N 1
ATOM 3458 C CA . ILE B 1 120 ? -10.414 14.719 -1.009 1 96.75 120 ILE B CA 1
ATOM 3459 C C . ILE B 1 120 ? -10.727 13.461 -0.2 1 96.75 120 ILE B C 1
ATOM 3461 O O . ILE B 1 120 ? -9.852 12.914 0.475 1 96.75 120 ILE B O 1
ATOM 3465 N N . LEU B 1 121 ? -11.977 13.031 -0.249 1 95.5 121 LEU B N 1
ATOM 3466 C CA . LEU B 1 121 ? -12.43 11.867 0.499 1 95.5 121 LEU B CA 1
ATOM 3467 C C . LEU B 1 121 ? -12.57 10.656 -0.417 1 95.5 121 LEU B C 1
ATOM 3469 O O . LEU B 1 121 ? -13.445 10.625 -1.284 1 95.5 121 LEU B O 1
ATOM 3473 N N . ALA B 1 122 ? -11.719 9.68 -0.215 1 93.56 122 ALA B N 1
ATOM 3474 C CA . ALA B 1 122 ? -11.82 8.422 -0.963 1 93.56 122 ALA B CA 1
ATOM 3475 C C . ALA B 1 122 ? -12.594 7.375 -0.172 1 93.56 122 ALA B C 1
ATOM 3477 O O . ALA B 1 122 ? -12.664 6.211 -0.579 1 93.56 122 ALA B O 1
ATOM 3478 N N . SER B 1 123 ? -13.078 7.707 0.911 1 87.5 123 SER B N 1
ATOM 3479 C CA . SER B 1 123 ? -13.969 6.922 1.756 1 87.5 123 SER B CA 1
ATOM 3480 C C . SER B 1 123 ? -14.922 7.816 2.541 1 87.5 123 SER B C 1
ATOM 3482 O O . SER B 1 123 ? -14.531 8.891 3.004 1 87.5 123 SER B O 1
ATOM 3484 N N . VAL B 1 124 ? -16.141 7.41 2.652 1 88.19 124 VAL B N 1
ATOM 3485 C CA . VAL B 1 124 ? -17.141 8.141 3.424 1 88.19 124 VAL B CA 1
ATOM 3486 C C . VAL B 1 124 ? -17.812 7.195 4.426 1 88.19 124 VAL B C 1
ATOM 3488 O O . VAL B 1 124 ? -18.375 6.168 4.043 1 88.19 124 VAL B O 1
ATOM 3491 N N . GLU B 1 125 ? -17.703 7.582 5.633 1 86.69 125 GLU B N 1
ATOM 3492 C CA . GLU B 1 125 ? -18.266 6.754 6.691 1 86.69 125 GLU B CA 1
ATOM 3493 C C . GLU B 1 125 ? -19.609 7.301 7.164 1 86.69 125 GLU B C 1
ATOM 3495 O O . GLU B 1 125 ? -20.5 6.535 7.543 1 86.69 125 GLU B O 1
ATOM 3500 N N . ALA B 1 126 ? -19.688 8.633 7.176 1 89.06 126 ALA B N 1
ATOM 3501 C CA . ALA B 1 126 ? -20.891 9.328 7.602 1 89.06 126 ALA B CA 1
ATOM 3502 C C . ALA B 1 126 ? -21.266 10.43 6.613 1 89.06 126 ALA B C 1
ATOM 3504 O O . ALA B 1 126 ? -20.906 11.594 6.805 1 89.06 126 ALA B O 1
ATOM 3505 N N . PRO B 1 127 ? -22.125 10.094 5.66 1 89.94 127 PRO B N 1
ATOM 3506 C CA . PRO B 1 127 ? -22.453 11.039 4.59 1 89.94 127 PRO B CA 1
ATOM 3507 C C . PRO B 1 127 ? -23.016 12.352 5.121 1 89.94 127 PRO B C 1
ATOM 3509 O O . PRO B 1 127 ? -22.719 13.422 4.582 1 89.94 127 PRO B O 1
ATOM 3512 N N . ASP B 1 128 ? -23.734 12.281 6.172 1 91.62 128 ASP B N 1
ATOM 3513 C CA . ASP B 1 128 ? -24.359 13.477 6.711 1 91.62 128 ASP B CA 1
ATOM 3514 C C . ASP B 1 128 ? -23.312 14.445 7.266 1 91.62 128 ASP B C 1
ATOM 3516 O O . ASP B 1 128 ? -23.453 15.664 7.117 1 91.62 128 ASP B O 1
ATOM 3520 N N . ARG B 1 129 ? -22.375 13.922 7.883 1 92.69 129 ARG B N 1
ATOM 3521 C CA . ARG B 1 129 ? -21.312 14.758 8.43 1 92.69 129 ARG B CA 1
ATOM 3522 C C . ARG B 1 129 ? -20.5 15.406 7.309 1 92.69 129 ARG B C 1
ATOM 3524 O O . ARG B 1 129 ? -20.125 16.578 7.398 1 92.69 129 ARG B O 1
ATOM 3531 N N . VAL B 1 130 ? -20.266 14.648 6.305 1 93.88 130 VAL B N 1
ATOM 3532 C CA . VAL B 1 130 ? -19.531 15.156 5.152 1 93.88 130 VAL B CA 1
ATOM 3533 C C . VAL B 1 130 ? -20.344 16.266 4.477 1 93.88 130 VAL B C 1
ATOM 3535 O O . VAL B 1 130 ? -19.781 17.297 4.098 1 93.88 130 VAL B O 1
ATOM 3538 N N . MET B 1 131 ? -21.625 16.062 4.383 1 94.62 131 MET B N 1
ATOM 3539 C CA . MET B 1 131 ? -22.531 17.047 3.781 1 94.62 131 MET B CA 1
ATOM 3540 C C . MET B 1 131 ? -22.484 18.359 4.547 1 94.62 131 MET B C 1
ATOM 3542 O O . MET B 1 131 ? -22.406 19.422 3.939 1 94.62 131 MET B O 1
ATOM 3546 N N . ALA B 1 132 ? -22.5 18.266 5.797 1 95 132 ALA B N 1
ATOM 3547 C CA . ALA B 1 132 ? -22.484 19.469 6.633 1 95 132 ALA B CA 1
ATOM 3548 C C . ALA B 1 132 ? -21.203 20.266 6.406 1 95 132 ALA B C 1
ATOM 3550 O O . ALA B 1 132 ? -21.25 21.5 6.262 1 95 132 ALA B O 1
ATOM 3551 N N . VAL B 1 133 ? -20.141 19.578 6.352 1 94.69 133 VAL B N 1
ATOM 3552 C CA . VAL B 1 133 ? -18.859 20.234 6.152 1 94.69 133 VAL B CA 1
ATOM 3553 C C . VAL B 1 133 ? -18.781 20.812 4.738 1 94.69 133 VAL B C 1
ATOM 3555 O O . VAL B 1 133 ? -18.297 21.938 4.539 1 94.69 133 VAL B O 1
ATOM 3558 N N . ALA B 1 134 ? -19.266 20.094 3.762 1 96 134 ALA B N 1
ATOM 3559 C CA . ALA B 1 134 ? -19.234 20.531 2.369 1 96 134 ALA B CA 1
ATOM 3560 C C . ALA B 1 134 ? -20.062 21.812 2.186 1 96 134 ALA B C 1
ATOM 3562 O O . ALA B 1 134 ? -19.672 22.688 1.41 1 96 134 ALA B O 1
ATOM 3563 N N . LYS B 1 135 ? -21.109 21.922 2.859 1 95.06 135 LYS B N 1
ATOM 3564 C CA . LYS B 1 135 ? -21.969 23.094 2.775 1 95.06 135 LYS B CA 1
ATOM 3565 C C . LYS B 1 135 ? -21.297 24.297 3.436 1 95.06 135 LYS B C 1
ATOM 3567 O O . LYS B 1 135 ? -21.422 25.438 2.957 1 95.06 135 LYS B O 1
ATOM 3572 N N . ALA B 1 136 ? -20.641 24.016 4.492 1 93.88 136 ALA B N 1
ATOM 3573 C CA . ALA B 1 136 ? -19.984 25.062 5.254 1 93.88 136 ALA B CA 1
ATOM 3574 C C . ALA B 1 136 ? -18.75 25.578 4.527 1 93.88 136 ALA B C 1
ATOM 3576 O O . ALA B 1 136 ? -18.344 26.734 4.695 1 93.88 136 ALA B O 1
ATOM 3577 N N . PHE B 1 137 ? -18.125 24.75 3.756 1 94.5 137 PHE B N 1
ATOM 3578 C CA . PHE B 1 137 ? -16.891 25.094 3.035 1 94.5 137 PHE B CA 1
ATOM 3579 C C . PHE B 1 137 ? -17.031 24.781 1.552 1 94.5 137 PHE B C 1
ATOM 3581 O O . PHE B 1 137 ? -16.359 23.891 1.034 1 94.5 137 PHE B O 1
ATOM 3588 N N . PRO B 1 138 ? -17.812 25.562 0.88 1 93.94 138 PRO B N 1
ATOM 3589 C CA . PRO B 1 138 ? -18.109 25.281 -0.525 1 93.94 138 PRO B CA 1
ATOM 3590 C C . PRO B 1 138 ? -16.859 25.219 -1.395 1 93.94 138 PRO B C 1
ATOM 3592 O O . PRO B 1 138 ? -15.961 26.047 -1.257 1 93.94 138 PRO B O 1
ATOM 3595 N N . GLY B 1 139 ? -16.812 24.156 -2.193 1 94.81 139 GLY B N 1
ATOM 3596 C CA . GLY B 1 139 ? -15.734 24 -3.156 1 94.81 139 GLY B CA 1
ATOM 3597 C C . GLY B 1 139 ? -14.508 23.328 -2.576 1 94.81 139 GLY B C 1
ATOM 3598 O O . GLY B 1 139 ? -13.547 23.047 -3.299 1 94.81 139 GLY B O 1
ATOM 3599 N N . ARG B 1 140 ? -14.539 22.938 -1.321 1 97.06 140 ARG B N 1
ATOM 3600 C CA . ARG B 1 140 ? -13.312 22.484 -0.668 1 97.06 140 ARG B CA 1
ATOM 3601 C C . ARG B 1 140 ? -13.375 21 -0.355 1 97.06 140 ARG B C 1
ATOM 3603 O O . ARG B 1 140 ? -12.43 20.438 0.208 1 97.06 140 ARG B O 1
ATOM 3610 N N . VAL B 1 141 ? -14.5 20.344 -0.708 1 97.06 141 VAL B N 1
ATOM 3611 C CA . VAL B 1 141 ? -14.672 18.922 -0.428 1 97.06 141 VAL B CA 1
ATOM 3612 C C . VAL B 1 141 ? -14.969 18.172 -1.727 1 97.06 141 VAL B C 1
ATOM 3614 O O . VAL B 1 141 ? -15.961 18.453 -2.402 1 97.06 141 VAL B O 1
ATOM 3617 N N . VAL B 1 142 ? -14.109 17.281 -2.102 1 96.69 142 VAL B N 1
ATOM 3618 C CA . VAL B 1 142 ? -14.312 16.391 -3.24 1 96.69 142 VAL B CA 1
ATOM 3619 C C . VAL B 1 142 ? -14.383 14.945 -2.756 1 96.69 142 VAL B C 1
ATOM 3621 O O . VAL B 1 142 ? -13.555 14.516 -1.95 1 96.69 142 VAL B O 1
ATOM 3624 N N . VAL B 1 143 ? -15.367 14.25 -3.115 1 95.44 143 VAL B N 1
ATOM 3625 C CA . VAL B 1 143 ? -15.531 12.828 -2.814 1 95.44 143 VAL B CA 1
ATOM 3626 C C . VAL B 1 143 ? -15.242 12 -4.066 1 95.44 143 VAL B C 1
ATOM 3628 O O . VAL B 1 143 ? -15.812 12.25 -5.129 1 95.44 143 VAL B O 1
ATOM 3631 N N . VAL B 1 144 ? -14.25 11.086 -3.822 1 91.75 144 VAL B N 1
ATOM 3632 C CA . VAL B 1 144 ? -13.898 10.18 -4.91 1 91.75 144 VAL B CA 1
ATOM 3633 C C . VAL B 1 144 ? -14.086 8.734 -4.457 1 91.75 144 VAL B C 1
ATOM 3635 O O . VAL B 1 144 ? -13.938 8.422 -3.275 1 91.75 144 VAL B O 1
ATOM 3638 N N . ASN B 1 145 ? -14.695 7.766 -5.07 1 78.81 145 ASN B N 1
ATOM 3639 C CA . ASN B 1 145 ? -14.93 6.363 -4.734 1 78.81 145 ASN B CA 1
ATOM 3640 C C . ASN B 1 145 ? -16.141 6.199 -3.824 1 78.81 145 ASN B C 1
ATOM 3642 O O . ASN B 1 145 ? -16.094 5.453 -2.842 1 78.81 145 ASN B O 1
ATOM 3646 N N . ALA B 1 146 ? -17 7.09 -3.836 1 73.25 146 ALA B N 1
ATOM 3647 C CA . ALA B 1 146 ? -18.25 6.918 -3.094 1 73.25 146 ALA B CA 1
ATOM 3648 C C . ALA B 1 146 ? -19.406 6.613 -4.035 1 73.25 146 ALA B C 1
ATOM 3650 O O . ALA B 1 146 ? -19.406 7.035 -5.195 1 73.25 146 ALA B O 1
ATOM 3651 N N . ASP B 1 147 ? -20.25 5.844 -3.504 1 72.94 147 ASP B N 1
ATOM 3652 C CA . ASP B 1 147 ? -21.406 5.406 -4.289 1 72.94 147 ASP B CA 1
ATOM 3653 C C . ASP B 1 147 ? -22.531 6.426 -4.215 1 72.94 147 ASP B C 1
ATOM 3655 O O . ASP B 1 147 ? -23.578 6.25 -4.852 1 72.94 147 ASP B O 1
ATOM 3659 N N . VAL B 1 148 ? -22.281 7.508 -3.416 1 71.88 148 VAL B N 1
ATOM 3660 C CA . VAL B 1 148 ? -23.406 8.398 -3.197 1 71.88 148 VAL B CA 1
ATOM 3661 C C . VAL B 1 148 ? -23 9.844 -3.486 1 71.88 148 VAL B C 1
ATOM 3663 O O . VAL B 1 148 ? -21.844 10.211 -3.287 1 71.88 148 VAL B O 1
ATOM 3666 N N . GLN B 1 149 ? -23.969 10.5 -4.023 1 84.69 149 GLN B N 1
ATOM 3667 C CA . GLN B 1 149 ? -23.812 11.945 -4.148 1 84.69 149 GLN B CA 1
ATOM 3668 C C . GLN B 1 149 ? -24 12.641 -2.805 1 84.69 149 GLN B C 1
ATOM 3670 O O . GLN B 1 149 ? -24.984 12.383 -2.104 1 84.69 149 GLN B O 1
ATOM 3675 N N . ILE B 1 150 ? -23.062 13.398 -2.473 1 89.94 150 ILE B N 1
ATOM 3676 C CA . ILE B 1 150 ? -23.156 14.156 -1.229 1 89.94 150 ILE B CA 1
ATOM 3677 C C . ILE B 1 150 ? -23.438 15.625 -1.543 1 89.94 150 ILE B C 1
ATOM 3679 O O . ILE B 1 150 ? -22.625 16.312 -2.16 1 89.94 150 ILE B O 1
ATOM 3683 N N . PRO B 1 151 ? -24.578 16.172 -1.162 1 90.75 151 PRO B N 1
ATOM 3684 C CA . PRO B 1 151 ? -24.875 17.578 -1.433 1 90.75 151 PRO B CA 1
ATOM 3685 C C . PRO B 1 151 ? -23.797 18.516 -0.888 1 90.75 151 PRO B C 1
ATOM 3687 O O . PRO B 1 151 ? -23.297 18.312 0.214 1 90.75 151 PRO B O 1
ATOM 3690 N N . GLY B 1 152 ? -23.453 19.453 -1.704 1 92.62 152 GLY B N 1
ATOM 3691 C CA . GLY B 1 152 ? -22.453 20.438 -1.286 1 92.62 152 GLY B CA 1
ATOM 3692 C C . GLY B 1 152 ? -21.047 20.047 -1.652 1 92.62 152 GLY B C 1
ATOM 3693 O O . GLY B 1 152 ? -20.156 20.906 -1.744 1 92.62 152 GLY B O 1
ATOM 3694 N N . ALA B 1 153 ? -20.844 18.766 -1.785 1 94.69 153 ALA B N 1
ATOM 3695 C CA . ALA B 1 153 ? -19.531 18.297 -2.215 1 94.69 153 ALA B CA 1
ATOM 3696 C C . ALA B 1 153 ? -19.531 17.984 -3.709 1 94.69 153 ALA B C 1
ATOM 3698 O O . ALA B 1 153 ? -20.578 17.766 -4.312 1 94.69 153 ALA B O 1
ATOM 3699 N N . THR B 1 154 ? -18.391 18.125 -4.324 1 93.56 154 THR B N 1
ATOM 3700 C CA . THR B 1 154 ? -18.219 17.531 -5.648 1 93.56 154 THR B CA 1
ATOM 3701 C C . THR B 1 154 ? -18 16.031 -5.543 1 93.56 154 THR B C 1
ATOM 3703 O O . THR B 1 154 ? -17.031 15.57 -4.934 1 93.56 154 THR B O 1
ATOM 3706 N N . SER B 1 155 ? -18.922 15.297 -6.047 1 92.75 155 SER B N 1
ATOM 3707 C CA . SER B 1 155 ? -18.844 13.844 -5.957 1 92.75 155 SER B CA 1
ATOM 3708 C C . SER B 1 155 ? -18.531 13.219 -7.316 1 92.75 155 SER B C 1
ATOM 3710 O O . SER B 1 155 ? -19.25 13.445 -8.289 1 92.75 155 SER B O 1
ATOM 3712 N N . LEU B 1 156 ? -17.469 12.523 -7.387 1 92.44 156 LEU B N 1
ATOM 3713 C CA . LEU B 1 156 ? -17.125 11.727 -8.555 1 92.44 156 LEU B CA 1
ATOM 3714 C C . LEU B 1 156 ? -17.641 10.297 -8.398 1 92.44 156 LEU B C 1
ATOM 3716 O O . LEU B 1 156 ? -17.047 9.492 -7.672 1 92.44 156 LEU B O 1
ATOM 3720 N N . VAL B 1 157 ? -18.719 9.945 -9.008 1 88.38 157 VAL B N 1
ATOM 3721 C CA . VAL B 1 157 ? -19.375 8.656 -8.852 1 88.38 157 VAL B CA 1
ATOM 3722 C C . VAL B 1 157 ? -19.094 7.777 -10.07 1 88.38 157 VAL B C 1
ATOM 3724 O O . VAL B 1 157 ? -19.328 8.188 -11.211 1 88.38 157 VAL B O 1
ATOM 3727 N N . LEU B 1 158 ? -18.531 6.656 -9.852 1 91.69 158 LEU B N 1
ATOM 3728 C CA . LEU B 1 158 ? -18.328 5.676 -10.914 1 91.69 158 LEU B CA 1
ATOM 3729 C C . LEU B 1 158 ? -19.484 4.691 -10.984 1 91.69 158 LEU B C 1
ATOM 3731 O O . LEU B 1 158 ? -20.172 4.457 -9.984 1 91.69 158 LEU B O 1
ATOM 3735 N N . PRO B 1 159 ? -19.75 4.145 -12.109 1 91.94 159 PRO B N 1
ATOM 3736 C CA . PRO B 1 159 ? -20.891 3.236 -12.258 1 91.94 159 PRO B CA 1
ATOM 3737 C C . PRO B 1 159 ? -20.594 1.827 -11.75 1 91.94 159 PRO B C 1
ATOM 3739 O O . PRO B 1 159 ? -20.641 0.864 -12.523 1 91.94 159 PRO B O 1
ATOM 3742 N N . HIS B 1 160 ? -20.422 1.685 -10.445 1 94.19 160 HIS B N 1
ATOM 3743 C CA . HIS B 1 160 ? -20.078 0.412 -9.828 1 94.19 160 HIS B CA 1
ATOM 3744 C C . HIS B 1 160 ? -21.203 -0.602 -9.977 1 94.19 160 HIS B C 1
ATOM 3746 O O . HIS B 1 160 ? -20.953 -1.803 -10.102 1 94.19 160 HIS B O 1
ATOM 3752 N N . TYR B 1 161 ? -22.422 -0.102 -9.922 1 94.12 161 TYR B N 1
ATOM 3753 C CA . TYR B 1 161 ? -23.547 -0.998 -10.125 1 94.12 161 TYR B CA 1
ATOM 3754 C C . TYR B 1 161 ? -23.438 -1.719 -11.469 1 94.12 161 TYR B C 1
ATOM 3756 O O . TYR B 1 161 ? -23.469 -2.951 -11.516 1 94.12 161 TYR B O 1
ATOM 3764 N N . GLN B 1 162 ? -23.25 -0.975 -12.492 1 95.88 162 GLN B N 1
ATOM 3765 C CA . GLN B 1 162 ? -23.203 -1.552 -13.828 1 95.88 162 GLN B CA 1
ATOM 3766 C C . GLN B 1 162 ? -21.969 -2.416 -14.008 1 95.88 162 GLN B C 1
ATOM 3768 O O . GLN B 1 162 ? -22.031 -3.484 -14.617 1 95.88 162 GLN B O 1
ATOM 3773 N N . ALA B 1 163 ? -20.859 -1.95 -13.531 1 96.94 163 ALA B N 1
ATOM 3774 C CA . ALA B 1 163 ? -19.625 -2.717 -13.648 1 96.94 163 ALA B CA 1
ATOM 3775 C C . ALA B 1 163 ? -19.75 -4.074 -12.953 1 96.94 163 ALA B C 1
ATOM 3777 O O . ALA B 1 163 ? -19.25 -5.082 -13.461 1 96.94 163 ALA B O 1
ATOM 3778 N N . THR B 1 164 ? -20.391 -4.031 -11.781 1 97.44 164 THR B N 1
ATOM 3779 C CA . THR B 1 164 ? -20.609 -5.277 -11.055 1 97.44 164 THR B CA 1
ATOM 3780 C C . THR B 1 164 ? -21.562 -6.191 -11.812 1 97.44 164 THR B C 1
ATOM 3782 O O . THR B 1 164 ? -21.312 -7.395 -11.938 1 97.44 164 THR B O 1
ATOM 3785 N N . ARG B 1 165 ? -22.578 -5.629 -12.375 1 97.94 165 ARG B N 1
ATOM 3786 C CA . ARG B 1 165 ? -23.516 -6.398 -13.188 1 97.94 165 ARG B CA 1
ATOM 3787 C C . ARG B 1 165 ? -22.812 -7.039 -14.375 1 97.94 165 ARG B C 1
ATOM 3789 O O . ARG B 1 165 ? -23 -8.227 -14.656 1 97.94 165 ARG B O 1
ATOM 3796 N N . ASP B 1 166 ? -22 -6.246 -15.047 1 98.31 166 ASP B N 1
ATOM 3797 C CA . ASP B 1 166 ? -21.266 -6.742 -16.203 1 98.31 166 ASP B CA 1
ATOM 3798 C C . ASP B 1 166 ? -20.344 -7.898 -15.82 1 98.31 166 ASP B C 1
ATOM 3800 O O . ASP B 1 166 ? -20.234 -8.883 -16.547 1 98.31 166 ASP B O 1
ATOM 3804 N N . ALA B 1 167 ? -19.719 -7.77 -14.719 1 98.75 167 ALA B N 1
ATOM 3805 C CA . ALA B 1 167 ? -18.812 -8.797 -14.234 1 98.75 167 ALA B CA 1
ATOM 3806 C C . ALA B 1 167 ? -19.562 -10.086 -13.891 1 98.75 167 ALA B C 1
ATOM 3808 O O . ALA B 1 167 ? -19.109 -11.18 -14.227 1 98.75 167 ALA B O 1
ATOM 3809 N N . LEU B 1 168 ? -20.656 -9.961 -13.227 1 98.75 168 LEU B N 1
ATOM 3810 C CA . LEU B 1 168 ? -21.484 -11.109 -12.875 1 98.75 168 LEU B CA 1
ATOM 3811 C C . LEU B 1 168 ? -22.047 -11.781 -14.117 1 98.75 168 LEU B C 1
ATOM 3813 O O . LEU B 1 168 ? -22.125 -13.008 -14.195 1 98.75 168 LEU B O 1
ATOM 3817 N N . ASP B 1 169 ? -22.438 -10.953 -15.055 1 98.75 169 ASP B N 1
ATOM 3818 C CA . ASP B 1 169 ? -22.938 -11.484 -16.328 1 98.75 169 ASP B CA 1
ATOM 3819 C C . ASP B 1 169 ? -21.844 -12.297 -17.031 1 98.75 169 ASP B C 1
ATOM 3821 O O . ASP B 1 169 ? -22.125 -13.328 -17.641 1 98.75 169 ASP B O 1
ATOM 3825 N N . TYR B 1 170 ? -20.656 -11.797 -17.016 1 98.81 170 TYR B N 1
ATOM 3826 C CA . TYR B 1 170 ? -19.531 -12.547 -17.578 1 98.81 170 TYR B CA 1
ATOM 3827 C C . TYR B 1 170 ? -19.453 -13.938 -16.953 1 98.81 170 TYR B C 1
ATOM 3829 O O . TYR B 1 170 ? -19.344 -14.938 -17.672 1 98.81 170 TYR B O 1
ATOM 3837 N N . LEU B 1 171 ? -19.516 -14.039 -15.609 1 98.75 171 LEU B N 1
ATOM 3838 C CA . LEU B 1 171 ? -19.453 -15.32 -14.914 1 98.75 171 LEU B CA 1
ATOM 3839 C C . LEU B 1 171 ? -20.625 -16.203 -15.305 1 98.75 171 LEU B C 1
ATOM 3841 O O . LEU B 1 171 ? -20.453 -17.406 -15.555 1 98.75 171 LEU B O 1
ATOM 3845 N N . PHE B 1 172 ? -21.797 -15.625 -15.367 1 98.69 172 PHE B N 1
ATOM 3846 C CA . PHE B 1 172 ? -23 -16.344 -15.734 1 98.69 172 PHE B CA 1
ATOM 3847 C C . PHE B 1 172 ? -22.891 -16.938 -17.141 1 98.69 172 PHE B C 1
ATOM 3849 O O . PHE B 1 172 ? -23.25 -18.094 -17.359 1 98.69 172 PHE B O 1
ATOM 3856 N N . ASN B 1 173 ? -22.391 -16.094 -18.047 1 98.5 173 ASN B N 1
ATOM 3857 C CA . ASN B 1 173 ? -22.25 -16.516 -19.438 1 98.5 173 ASN B CA 1
ATOM 3858 C C . ASN B 1 173 ? -21.203 -17.609 -19.594 1 98.5 173 ASN B C 1
ATOM 3860 O O . ASN B 1 173 ? -21.234 -18.359 -20.562 1 98.5 173 ASN B O 1
ATOM 3864 N N . GLN B 1 174 ? -20.312 -17.734 -18.656 1 97.88 174 GLN B N 1
ATOM 3865 C CA . GLN B 1 174 ? -19.312 -18.812 -18.641 1 97.88 174 GLN B CA 1
ATOM 3866 C C . GLN B 1 174 ? -19.906 -20.109 -18.094 1 97.88 174 GLN B C 1
ATOM 3868 O O . GLN B 1 174 ? -19.234 -21.141 -18.094 1 97.88 174 GLN B O 1
ATOM 3873 N N . GLY B 1 175 ? -21.141 -20.016 -17.531 1 97.94 175 GLY B N 1
ATOM 3874 C CA . GLY B 1 175 ? -21.844 -21.234 -17.141 1 97.94 175 GLY B CA 1
ATOM 3875 C C . GLY B 1 175 ? -22.047 -21.344 -15.641 1 97.94 175 GLY B C 1
ATOM 3876 O O . GLY B 1 175 ? -22.688 -22.281 -15.172 1 97.94 175 GLY B O 1
ATOM 3877 N N . HIS B 1 176 ? -21.547 -20.391 -14.867 1 98.25 176 HIS B N 1
ATOM 3878 C CA . HIS B 1 176 ? -21.688 -20.438 -13.414 1 98.25 176 HIS B CA 1
ATOM 3879 C C . HIS B 1 176 ? -23.109 -20.109 -12.977 1 98.25 176 HIS B C 1
ATOM 3881 O O . HIS B 1 176 ? -23.781 -19.281 -13.602 1 98.25 176 HIS B O 1
ATOM 3887 N N . ARG B 1 177 ? -23.531 -20.781 -11.891 1 97.94 177 ARG B N 1
ATOM 3888 C CA . ARG B 1 177 ? -24.938 -20.625 -11.5 1 97.94 177 ARG B CA 1
ATOM 3889 C C . ARG B 1 177 ? -25.062 -20.438 -9.992 1 97.94 177 ARG B C 1
ATOM 3891 O O . ARG B 1 177 ? -26.078 -19.953 -9.508 1 97.94 177 ARG B O 1
ATOM 3898 N N . ARG B 1 178 ? -24.141 -20.891 -9.164 1 98.25 178 ARG B N 1
ATOM 3899 C CA . ARG B 1 178 ? -24.141 -20.75 -7.715 1 98.25 178 ARG B CA 1
ATOM 3900 C C . ARG B 1 178 ? -23.062 -19.781 -7.254 1 98.25 178 ARG B C 1
ATOM 3902 O O . ARG B 1 178 ? -21.875 -20.109 -7.277 1 98.25 178 ARG B O 1
ATOM 3909 N N . PHE B 1 179 ? -23.484 -18.672 -6.711 1 98.56 179 PHE B N 1
ATOM 3910 C CA . PHE B 1 179 ? -22.547 -17.578 -6.48 1 98.56 179 PHE B CA 1
ATOM 3911 C C . PHE B 1 179 ? -22.344 -17.344 -4.988 1 98.56 179 PHE B C 1
ATOM 3913 O O . PHE B 1 179 ? -23.312 -17.297 -4.227 1 98.56 179 PHE B O 1
ATOM 3920 N N . ALA B 1 180 ? -21.094 -17.219 -4.582 1 98.75 180 ALA B N 1
ATOM 3921 C CA . ALA B 1 180 ? -20.75 -16.594 -3.311 1 98.75 180 ALA B CA 1
ATOM 3922 C C . ALA B 1 180 ? -20.375 -15.125 -3.51 1 98.75 180 ALA B C 1
ATOM 3924 O O . ALA B 1 180 ? -19.797 -14.758 -4.535 1 98.75 180 ALA B O 1
ATOM 3925 N N . TYR B 1 181 ? -20.688 -14.305 -2.545 1 98.25 181 TYR B N 1
ATOM 3926 C CA . TYR B 1 181 ? -20.453 -12.867 -2.594 1 98.25 181 TYR B CA 1
ATOM 3927 C C . TYR B 1 181 ? -19.719 -12.391 -1.337 1 98.25 181 TYR B C 1
ATOM 3929 O O . TYR B 1 181 ? -20.156 -12.68 -0.219 1 98.25 181 TYR B O 1
ATOM 3937 N N . VAL B 1 182 ? -18.609 -11.719 -1.596 1 98 182 VAL B N 1
ATOM 3938 C CA . VAL B 1 182 ? -17.812 -11.211 -0.492 1 98 182 VAL B CA 1
ATOM 3939 C C . VAL B 1 182 ? -17.766 -9.688 -0.539 1 98 182 VAL B C 1
ATOM 3941 O O . VAL B 1 182 ? -17.391 -9.102 -1.554 1 98 182 VAL B O 1
ATOM 3944 N N . SER B 1 183 ? -18.156 -9.016 0.545 1 95 183 SER B N 1
ATOM 3945 C CA . SER B 1 183 ? -18.234 -7.559 0.616 1 95 183 SER B CA 1
ATOM 3946 C C . SER B 1 183 ? -17.359 -7.012 1.746 1 95 183 SER B C 1
ATOM 3948 O O . SER B 1 183 ? -17.156 -7.688 2.756 1 95 183 SER B O 1
ATOM 3950 N N . GLY B 1 184 ? -16.844 -5.84 1.518 1 91.06 184 GLY B N 1
ATOM 3951 C CA . GLY B 1 184 ? -16.156 -5.137 2.59 1 91.06 184 GLY B CA 1
ATOM 3952 C C . GLY B 1 184 ? -17.109 -4.5 3.588 1 91.06 184 GLY B C 1
ATOM 3953 O O . GLY B 1 184 ? -16.719 -4.191 4.715 1 91.06 184 GLY B O 1
ATOM 3954 N N . GLY B 1 185 ? -18.281 -4.23 3.145 1 86.62 185 GLY B N 1
ATOM 3955 C CA . GLY B 1 185 ? -19.312 -3.701 4.016 1 86.62 185 GLY B CA 1
ATOM 3956 C C . GLY B 1 185 ? -20.266 -4.77 4.543 1 86.62 185 GLY B C 1
ATOM 3957 O O . GLY B 1 185 ? -20.031 -5.961 4.32 1 86.62 185 GLY B O 1
ATOM 3958 N N . THR B 1 186 ? -21.203 -4.289 5.281 1 82.31 186 THR B N 1
ATOM 3959 C CA . THR B 1 186 ? -22.266 -5.191 5.711 1 82.31 186 THR B CA 1
ATOM 3960 C C . THR B 1 186 ? -23.188 -5.539 4.543 1 82.31 186 THR B C 1
ATOM 3962 O O . THR B 1 186 ? -23.391 -4.719 3.648 1 82.31 186 THR B O 1
ATOM 3965 N N . ILE B 1 187 ? -23.688 -6.742 4.504 1 80 187 ILE B N 1
ATOM 3966 C CA . ILE B 1 187 ? -24.562 -7.176 3.43 1 80 187 ILE B CA 1
ATOM 3967 C C . ILE B 1 187 ? -25.938 -6.512 3.588 1 80 187 ILE B C 1
ATOM 3969 O O . ILE B 1 187 ? -26.547 -6.109 2.6 1 80 187 ILE B O 1
ATOM 3973 N N . SER B 1 188 ? -26.578 -6.473 4.66 1 67.06 188 SER B N 1
ATOM 3974 C CA . SER B 1 188 ? -27.938 -5.969 4.895 1 67.06 188 SER B CA 1
ATOM 3975 C C . SER B 1 188 ? -27.922 -4.461 5.121 1 67.06 188 SER B C 1
ATOM 3977 O O . SER B 1 188 ? -28.984 -3.82 5.105 1 67.06 188 SER B O 1
ATOM 3979 N N . GLY B 1 189 ? -26.938 -3.814 5.043 1 54.78 189 GLY B N 1
ATOM 3980 C CA . GLY B 1 189 ? -26.984 -2.439 5.512 1 54.78 189 GLY B CA 1
ATOM 3981 C C . GLY B 1 189 ? -26.391 -1.449 4.527 1 54.78 189 GLY B C 1
ATOM 3982 O O . GLY B 1 189 ? -25.75 -1.846 3.547 1 54.78 189 GLY B O 1
ATOM 3983 N N . ALA B 1 190 ? -27.062 -0.196 4.645 1 47.53 190 ALA B N 1
ATOM 3984 C CA . ALA B 1 190 ? -26.719 0.97 3.832 1 47.53 190 ALA B CA 1
ATOM 3985 C C . ALA B 1 190 ? -25.25 1.363 4.027 1 47.53 190 ALA B C 1
ATOM 3987 O O . ALA B 1 190 ? -24.938 2.174 4.902 1 47.53 190 ALA B O 1
ATOM 3988 N N . HIS B 1 191 ? -24.312 0.466 3.875 1 53.78 191 HIS B N 1
ATOM 3989 C CA . HIS B 1 191 ? -22.969 1.003 4.066 1 53.78 191 HIS B CA 1
ATOM 3990 C C . HIS B 1 191 ? -22.125 0.841 2.807 1 53.78 191 HIS B C 1
ATOM 3992 O O . HIS B 1 191 ? -22.672 0.583 1.726 1 53.78 191 HIS B O 1
ATOM 3998 N N . HIS B 1 192 ? -20.766 0.826 2.93 1 56 192 HIS B N 1
ATOM 3999 C CA . HIS B 1 192 ? -19.766 0.715 1.874 1 56 192 HIS B CA 1
ATOM 4000 C C . HIS B 1 192 ? -20.078 -0.448 0.939 1 56 192 HIS B C 1
ATOM 4002 O O . HIS B 1 192 ? -20.391 -1.549 1.395 1 56 192 HIS B O 1
ATOM 4008 N N . GLY B 1 193 ? -20.109 -0.21 -0.312 1 62.06 193 GLY B N 1
ATOM 4009 C CA . GLY B 1 193 ? -20.297 -1.236 -1.325 1 62.06 193 GLY B CA 1
ATOM 4010 C C . GLY B 1 193 ? -21.75 -1.525 -1.627 1 62.06 193 GLY B C 1
ATOM 4011 O O . GLY B 1 193 ? -22.094 -2.588 -2.158 1 62.06 193 GLY B O 1
ATOM 4012 N N . GLN B 1 194 ? -22.516 -0.569 -1.344 1 78.94 194 GLN B N 1
ATOM 4013 C CA . GLN B 1 194 ? -23.953 -0.779 -1.461 1 78.94 194 GLN B CA 1
ATOM 4014 C C . GLN B 1 194 ? -24.375 -0.986 -2.916 1 78.94 194 GLN B C 1
ATOM 4016 O O . GLN B 1 194 ? -25.172 -1.875 -3.223 1 78.94 194 GLN B O 1
ATOM 4021 N N . SER B 1 195 ? -23.719 -0.2 -3.75 1 89 195 SER B N 1
ATOM 4022 C CA . SER B 1 195 ? -24.062 -0.329 -5.16 1 89 195 SER B CA 1
ATOM 4023 C C . SER B 1 195 ? -23.656 -1.694 -5.707 1 89 195 SER B C 1
ATOM 4025 O O . SER B 1 195 ? -24.406 -2.309 -6.473 1 89 195 SER B O 1
ATOM 4027 N N . ARG B 1 196 ? -22.516 -2.152 -5.285 1 93.94 196 ARG B N 1
ATOM 4028 C CA . ARG B 1 196 ? -22.047 -3.459 -5.742 1 93.94 196 ARG B CA 1
ATOM 4029 C C . ARG B 1 196 ? -22.906 -4.578 -5.164 1 93.94 196 ARG B C 1
ATOM 4031 O O . ARG B 1 196 ? -23.266 -5.52 -5.871 1 93.94 196 ARG B O 1
ATOM 4038 N N . THR B 1 197 ? -23.219 -4.406 -3.891 1 94.38 197 THR B N 1
ATOM 4039 C CA . THR B 1 197 ? -24.062 -5.402 -3.252 1 94.38 197 THR B CA 1
ATOM 4040 C C . THR B 1 197 ? -25.453 -5.434 -3.906 1 94.38 197 THR B C 1
ATOM 4042 O O . THR B 1 197 ? -25.984 -6.508 -4.172 1 94.38 197 THR B O 1
ATOM 4045 N N . GLN B 1 198 ? -26 -4.258 -4.152 1 93.56 198 GLN B N 1
ATOM 4046 C CA . GLN B 1 198 ? -27.297 -4.18 -4.816 1 93.56 198 GLN B CA 1
ATOM 4047 C C . GLN B 1 198 ? -27.25 -4.805 -6.207 1 93.56 198 GLN B C 1
ATOM 4049 O O . GLN B 1 198 ? -28.172 -5.5 -6.617 1 93.56 198 GLN B O 1
ATOM 4054 N N . ALA B 1 199 ? -26.203 -4.516 -6.918 1 96.38 199 ALA B N 1
ATOM 4055 C CA . ALA B 1 199 ? -26.031 -5.105 -8.242 1 96.38 199 ALA B CA 1
ATOM 4056 C C . ALA B 1 199 ? -26.031 -6.633 -8.172 1 96.38 199 ALA B C 1
ATOM 4058 O O . ALA B 1 199 ? -26.641 -7.293 -9.016 1 96.38 199 ALA B O 1
ATOM 4059 N N . PHE B 1 200 ? -25.359 -7.18 -7.184 1 97.25 200 PHE B N 1
ATOM 4060 C CA . PHE B 1 200 ? -25.312 -8.625 -6.992 1 97.25 200 PHE B CA 1
ATOM 4061 C C . PHE B 1 200 ? -26.719 -9.188 -6.738 1 97.25 200 PHE B C 1
ATOM 4063 O O . PHE B 1 200 ? -27.125 -10.148 -7.387 1 97.25 200 PHE B O 1
ATOM 4070 N N . LEU B 1 201 ? -27.375 -8.578 -5.816 1 96.31 201 LEU B N 1
ATOM 4071 C CA . LEU B 1 201 ? -28.703 -9.055 -5.449 1 96.31 201 LEU B CA 1
ATOM 4072 C C . LEU B 1 201 ? -29.656 -8.969 -6.629 1 96.31 201 LEU B C 1
ATOM 4074 O O . LEU B 1 201 ? -30.438 -9.898 -6.879 1 96.31 201 LEU B O 1
ATOM 4078 N N . ASP B 1 202 ? -29.641 -7.836 -7.332 1 97.06 202 ASP B N 1
ATOM 4079 C CA . ASP B 1 202 ? -30.484 -7.668 -8.508 1 97.06 202 ASP B CA 1
ATOM 4080 C C . ASP B 1 202 ? -30.156 -8.711 -9.578 1 97.06 202 ASP B C 1
ATOM 4082 O O . ASP B 1 202 ? -31.047 -9.227 -10.25 1 97.06 202 ASP B O 1
ATOM 4086 N N . PHE B 1 203 ? -28.891 -8.969 -9.766 1 98.31 203 PHE B N 1
ATOM 4087 C CA . PHE B 1 203 ? -28.422 -9.977 -10.711 1 98.31 203 PHE B CA 1
ATOM 4088 C C . PHE B 1 203 ? -29 -11.344 -10.375 1 98.31 203 PHE B C 1
ATOM 4090 O O . PHE B 1 203 ? -29.531 -12.039 -11.242 1 98.31 203 PHE B O 1
ATOM 4097 N N . MET B 1 204 ? -28.859 -11.727 -9.141 1 98.19 204 MET B N 1
ATOM 4098 C CA . MET B 1 204 ? -29.359 -13.016 -8.688 1 98.19 204 MET B CA 1
ATOM 4099 C C . MET B 1 204 ? -30.859 -13.125 -8.945 1 98.19 204 MET B C 1
ATOM 4101 O O . MET B 1 204 ? -31.344 -14.156 -9.414 1 98.19 204 MET B O 1
ATOM 4105 N N . GLN B 1 205 ? -31.547 -12.07 -8.633 1 97.88 205 GLN B N 1
ATOM 4106 C CA . GLN B 1 205 ? -33 -12.031 -8.82 1 97.88 205 GLN B CA 1
ATOM 4107 C C . GLN B 1 205 ? -33.375 -12.117 -10.297 1 97.88 205 GLN B C 1
ATOM 4109 O O . GLN B 1 205 ? -34.219 -12.906 -10.68 1 97.88 205 GLN B O 1
ATOM 4114 N N . ALA B 1 206 ? -32.719 -11.344 -11.117 1 98.19 206 ALA B N 1
ATOM 4115 C CA . ALA B 1 206 ? -33.031 -11.266 -12.547 1 98.19 206 ALA B CA 1
ATOM 4116 C C . ALA B 1 206 ? -32.844 -12.625 -13.219 1 98.19 206 ALA B C 1
ATOM 4118 O O . ALA B 1 206 ? -33.531 -12.961 -14.164 1 98.19 206 ALA B O 1
ATOM 4119 N N . HIS B 1 207 ? -31.938 -13.359 -12.758 1 98.25 207 HIS B N 1
ATOM 4120 C CA . HIS B 1 207 ? -31.625 -14.648 -13.359 1 98.25 207 HIS B CA 1
ATOM 4121 C C . HIS B 1 207 ? -32.281 -15.789 -12.586 1 98.25 207 HIS B C 1
ATOM 4123 O O . HIS B 1 207 ? -32.031 -16.953 -12.867 1 98.25 207 HIS B O 1
ATOM 4129 N N . GLN B 1 208 ? -33.062 -15.438 -11.547 1 97.88 208 GLN B N 1
ATOM 4130 C CA . GLN B 1 208 ? -33.781 -16.391 -10.727 1 97.88 208 GLN B CA 1
ATOM 4131 C C . GLN B 1 208 ? -32.844 -17.406 -10.07 1 97.88 208 GLN B C 1
ATOM 4133 O O . GLN B 1 208 ? -33.125 -18.609 -10.094 1 97.88 208 GLN B O 1
ATOM 4138 N N . LEU B 1 209 ? -31.75 -16.906 -9.617 1 97.69 209 LEU B N 1
ATOM 4139 C CA . LEU B 1 209 ? -30.781 -17.719 -8.898 1 97.69 209 LEU B CA 1
ATOM 4140 C C . LEU B 1 209 ? -31 -17.625 -7.395 1 97.69 209 LEU B C 1
ATOM 4142 O O . LEU B 1 209 ? -31.438 -16.578 -6.895 1 97.69 209 LEU B O 1
ATOM 4146 N N . LEU B 1 210 ? -30.688 -18.656 -6.695 1 94.88 210 LEU B N 1
ATOM 4147 C CA . LEU B 1 210 ? -30.875 -18.688 -5.25 1 94.88 210 LEU B CA 1
ATOM 4148 C C . LEU B 1 210 ? -29.75 -17.938 -4.543 1 94.88 210 LEU B C 1
ATOM 4150 O O . LEU B 1 210 ? -28.578 -18.109 -4.883 1 94.88 210 LEU B O 1
ATOM 4154 N N . VAL B 1 211 ? -30.141 -17.125 -3.635 1 95 211 VAL B N 1
ATOM 4155 C CA . VAL B 1 211 ? -29.172 -16.469 -2.75 1 95 211 VAL B CA 1
ATOM 4156 C C . VAL B 1 211 ? -29.094 -17.234 -1.427 1 95 211 VAL B C 1
ATOM 4158 O O . VAL B 1 211 ? -30 -17.141 -0.596 1 95 211 VAL B O 1
ATOM 4161 N N . ALA B 1 212 ? -28.047 -17.938 -1.273 1 94.38 212 ALA B N 1
ATOM 4162 C CA . ALA B 1 212 ? -27.844 -18.656 -0.015 1 94.38 212 ALA B CA 1
ATOM 4163 C C . ALA B 1 212 ? -27.156 -17.766 1.015 1 94.38 212 ALA B C 1
ATOM 4165 O O . ALA B 1 212 ? -26.062 -17.234 0.76 1 94.38 212 ALA B O 1
ATOM 4166 N N . GLN B 1 213 ? -27.703 -17.625 2.152 1 93 213 GLN B N 1
ATOM 4167 C CA . GLN B 1 213 ? -27.188 -16.734 3.184 1 93 213 GLN B CA 1
ATOM 4168 C C . GLN B 1 213 ? -25.781 -17.141 3.613 1 93 213 GLN B C 1
ATOM 4170 O O . GLN B 1 213 ? -24.953 -16.297 3.949 1 93 213 GLN B O 1
ATOM 4175 N N . ASP B 1 214 ? -25.531 -18.391 3.549 1 94.31 214 ASP B N 1
ATOM 4176 C CA . ASP B 1 214 ? -24.234 -18.922 3.996 1 94.31 214 ASP B CA 1
ATOM 4177 C C . ASP B 1 214 ? -23.156 -18.688 2.947 1 94.31 214 ASP B C 1
ATOM 4179 O O . ASP B 1 214 ? -21.969 -18.938 3.197 1 94.31 214 ASP B O 1
ATOM 4183 N N . LEU B 1 215 ? -23.547 -18.141 1.8 1 97.5 215 LEU B N 1
ATOM 4184 C CA . LEU B 1 215 ? -22.594 -17.828 0.75 1 97.5 215 LEU B CA 1
ATOM 4185 C C . LEU B 1 215 ? -22.391 -16.328 0.624 1 97.5 215 LEU B C 1
ATOM 4187 O O . LEU B 1 215 ? -21.781 -15.852 -0.34 1 97.5 215 LEU B O 1
ATOM 4191 N N . LEU B 1 216 ? -23 -15.562 1.592 1 97.06 216 LEU B N 1
ATOM 4192 C CA . LEU B 1 216 ? -22.797 -14.125 1.71 1 97.06 216 LEU B CA 1
ATOM 4193 C C . LEU B 1 216 ? -21.828 -13.805 2.848 1 97.06 216 LEU B C 1
ATOM 4195 O O . LEU B 1 216 ? -22.062 -14.188 3.996 1 97.06 216 LEU B O 1
ATOM 4199 N N . PHE B 1 217 ? -20.703 -13.117 2.51 1 97.56 217 PHE B N 1
ATOM 4200 C CA . PHE B 1 217 ? -19.672 -12.773 3.486 1 97.56 217 PHE B CA 1
ATOM 4201 C C . PHE B 1 217 ? -19.5 -11.258 3.576 1 97.56 217 PHE B C 1
ATOM 4203 O O . PHE B 1 217 ? -19.219 -10.602 2.57 1 97.56 217 PHE B O 1
ATOM 4210 N N . GLY B 1 218 ? -19.719 -10.688 4.719 1 94.56 218 GLY B N 1
ATOM 4211 C CA . GLY B 1 218 ? -19.562 -9.266 4.938 1 94.56 218 GLY B CA 1
ATOM 4212 C C . GLY B 1 218 ? -18.359 -8.914 5.793 1 94.56 218 GLY B C 1
ATOM 4213 O O . GLY B 1 218 ? -17.828 -9.766 6.516 1 94.56 218 GLY B O 1
ATOM 4214 N N . GLN B 1 219 ? -17.828 -7.707 5.578 1 92.38 219 GLN B N 1
ATOM 4215 C CA . GLN B 1 219 ? -16.766 -7.141 6.402 1 92.38 219 GLN B CA 1
ATOM 4216 C C . GLN B 1 219 ? -15.461 -7.898 6.211 1 92.38 219 GLN B C 1
ATOM 4218 O O . GLN B 1 219 ? -14.781 -8.227 7.188 1 92.38 219 GLN B O 1
ATOM 4223 N N . ILE B 1 220 ? -15.164 -8.289 4.961 1 95.69 220 ILE B N 1
ATOM 4224 C CA . ILE B 1 220 ? -13.93 -8.969 4.59 1 95.69 220 ILE B CA 1
ATOM 4225 C C . ILE B 1 220 ? -13 -7.992 3.863 1 95.69 220 ILE B C 1
ATOM 4227 O O . ILE B 1 220 ? -13.383 -7.406 2.85 1 95.69 220 ILE B O 1
ATOM 4231 N N . HIS B 1 221 ? -11.75 -7.844 4.332 1 94.81 221 HIS B N 1
ATOM 4232 C CA . HIS B 1 221 ? -10.93 -6.773 3.771 1 94.81 221 HIS B CA 1
ATOM 4233 C C . HIS B 1 221 ? -9.539 -7.281 3.4 1 94.81 221 HIS B C 1
ATOM 4235 O O . HIS B 1 221 ? -8.883 -6.711 2.527 1 94.81 221 HIS B O 1
ATOM 4241 N N . THR B 1 222 ? -9.086 -8.344 4.039 1 96.31 222 THR B N 1
ATOM 4242 C CA . THR B 1 222 ? -7.68 -8.719 3.918 1 96.31 222 THR B CA 1
ATOM 4243 C C . THR B 1 222 ? -7.543 -10.094 3.268 1 96.31 222 THR B C 1
ATOM 4245 O O . THR B 1 222 ? -8.523 -10.844 3.166 1 96.31 222 THR B O 1
ATOM 4248 N N . ALA B 1 223 ? -6.352 -10.391 2.854 1 98.12 223 ALA B N 1
ATOM 4249 C CA . ALA B 1 223 ? -6.066 -11.711 2.301 1 98.12 223 ALA B CA 1
ATOM 4250 C C . ALA B 1 223 ? -6.309 -12.805 3.34 1 98.12 223 ALA B C 1
ATOM 4252 O O . ALA B 1 223 ? -6.82 -13.883 3.012 1 98.12 223 ALA B O 1
ATOM 4253 N N . LYS B 1 224 ? -5.918 -12.508 4.574 1 97.56 224 LYS B N 1
ATOM 4254 C CA . LYS B 1 224 ? -6.125 -13.469 5.652 1 97.56 224 LYS B CA 1
ATOM 4255 C C . LYS B 1 224 ? -7.605 -13.789 5.828 1 97.56 224 LYS B C 1
ATOM 4257 O O . LYS B 1 224 ? -7.977 -14.953 5.984 1 97.56 224 LYS B O 1
ATOM 4262 N N . GLU B 1 225 ? -8.398 -12.797 5.82 1 98.25 225 GLU B N 1
ATOM 4263 C CA . GLU B 1 225 ? -9.844 -13.008 5.898 1 98.25 225 GLU B CA 1
ATOM 4264 C C . GLU B 1 225 ? -10.359 -13.727 4.656 1 98.25 225 GLU B C 1
ATOM 4266 O O . GLU B 1 225 ? -11.281 -14.547 4.75 1 98.25 225 GLU B O 1
ATOM 4271 N N . GLY B 1 226 ? -9.773 -13.398 3.51 1 98.75 226 GLY B N 1
ATOM 4272 C CA . GLY B 1 226 ? -10.078 -14.141 2.301 1 98.75 226 GLY B CA 1
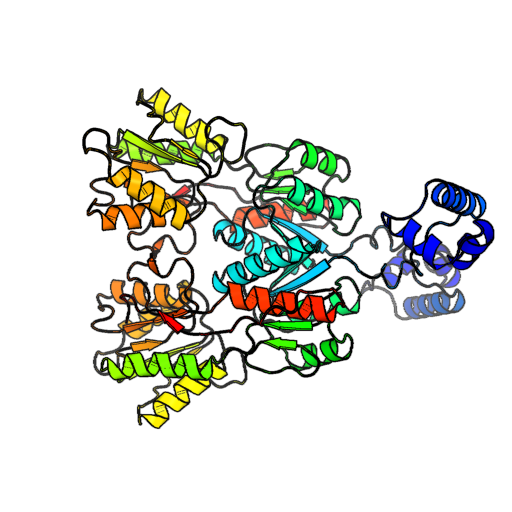ATOM 4273 C C . GLY B 1 226 ? -9.766 -15.625 2.416 1 98.75 226 GLY B C 1
ATOM 4274 O O . GLY B 1 226 ? -10.539 -16.453 1.938 1 98.75 226 GLY B O 1
ATOM 4275 N N . GLN B 1 227 ? -8.688 -15.938 3.076 1 98.81 227 GLN B N 1
ATOM 4276 C CA . GLN B 1 227 ? -8.336 -17.328 3.32 1 98.81 227 GLN B CA 1
ATOM 4277 C C . GLN B 1 227 ? -9.406 -18.031 4.145 1 98.81 227 GLN B C 1
ATOM 4279 O O . GLN B 1 227 ? -9.75 -19.188 3.873 1 98.81 227 GLN B O 1
ATOM 4284 N N . ALA B 1 228 ? -9.891 -17.328 5.141 1 98.81 228 ALA B N 1
ATOM 4285 C CA . ALA B 1 228 ? -10.945 -17.906 5.973 1 98.81 228 ALA B CA 1
ATOM 4286 C C . ALA B 1 228 ? -12.195 -18.203 5.148 1 98.81 228 ALA B C 1
ATOM 4288 O O . ALA B 1 228 ? -12.812 -19.266 5.316 1 98.81 228 ALA B O 1
ATOM 4289 N N . VAL B 1 229 ? -12.547 -17.297 4.277 1 98.81 229 VAL B N 1
ATOM 4290 C CA . VAL B 1 229 ? -13.68 -17.516 3.381 1 98.81 229 VAL B CA 1
ATOM 4291 C C . VAL B 1 229 ? -13.414 -18.719 2.488 1 98.81 229 VAL B C 1
ATOM 4293 O O . VAL B 1 229 ? -14.273 -19.594 2.342 1 98.81 229 VAL B O 1
ATOM 4296 N N . GLY B 1 230 ? -12.242 -18.781 1.882 1 98.88 230 GLY B N 1
ATOM 4297 C CA . GLY B 1 230 ? -11.875 -19.906 1.025 1 98.88 230 GLY B CA 1
ATOM 4298 C C . GLY B 1 230 ? -11.953 -21.25 1.73 1 98.88 230 GLY B C 1
ATOM 4299 O O . GLY B 1 230 ? -12.422 -22.234 1.152 1 98.88 230 GLY B O 1
ATOM 4300 N N . LYS B 1 231 ? -11.492 -21.266 2.943 1 98.75 231 LYS B N 1
ATOM 4301 C CA . LYS B 1 231 ? -11.547 -22.484 3.738 1 98.75 231 LYS B CA 1
ATOM 4302 C C . LYS B 1 231 ? -12.984 -22.938 3.953 1 98.75 231 LYS B C 1
ATOM 4304 O O . LYS B 1 231 ? -13.297 -24.125 3.848 1 98.75 231 LYS B O 1
ATOM 4309 N N . GLN B 1 232 ? -13.82 -21.984 4.297 1 98.62 232 GLN B N 1
ATOM 4310 C CA . GLN B 1 232 ? -15.234 -22.281 4.496 1 98.62 232 GLN B CA 1
ATOM 4311 C C . GLN B 1 232 ? -15.852 -22.844 3.223 1 98.62 232 GLN B C 1
ATOM 4313 O O . GLN B 1 232 ? -16.578 -23.844 3.268 1 98.62 232 GLN B O 1
ATOM 4318 N N . LEU B 1 233 ? -15.602 -22.25 2.113 1 98.62 233 LEU B N 1
ATOM 4319 C CA . LEU B 1 233 ? -16.172 -22.672 0.842 1 98.62 233 LEU B CA 1
ATOM 4320 C C . LEU B 1 233 ? -15.672 -24.062 0.453 1 98.62 233 LEU B C 1
ATOM 4322 O O . LEU B 1 233 ? -16.438 -24.891 -0.051 1 98.62 233 LEU B O 1
ATOM 4326 N N . ALA B 1 234 ? -14.398 -24.281 0.652 1 98.31 234 ALA B N 1
ATOM 4327 C CA . ALA B 1 234 ? -13.781 -25.562 0.298 1 98.31 234 ALA B CA 1
ATOM 4328 C C . ALA B 1 234 ? -14.375 -26.703 1.12 1 98.31 234 ALA B C 1
ATOM 4330 O O . ALA B 1 234 ? -14.398 -27.859 0.673 1 98.31 234 ALA B O 1
ATOM 4331 N N . SER B 1 235 ? -14.844 -26.375 2.287 1 97.81 235 SER B N 1
ATOM 4332 C CA . SER B 1 235 ? -15.336 -27.406 3.207 1 97.81 235 SER B CA 1
ATOM 4333 C C . SER B 1 235 ? -16.766 -27.812 2.869 1 97.81 235 SER B C 1
ATOM 4335 O O . SER B 1 235 ? -17.266 -28.812 3.363 1 97.81 235 SER B O 1
ATOM 4337 N N . LEU B 1 236 ? -17.406 -27.078 2.061 1 97 236 LEU B N 1
ATOM 4338 C CA . LEU B 1 236 ? -18.797 -27.359 1.699 1 97 236 LEU B CA 1
ATOM 4339 C C . LEU B 1 236 ? -18.875 -28.578 0.794 1 97 236 LEU B C 1
ATOM 4341 O O . LEU B 1 236 ? -17.953 -28.859 0.023 1 97 236 LEU B O 1
ATOM 4345 N N . ALA B 1 237 ? -20 -29.266 0.848 1 94.75 237 ALA B N 1
ATOM 4346 C CA . ALA B 1 237 ? -20.25 -30.391 -0.058 1 94.75 237 ALA B CA 1
ATOM 4347 C C . ALA B 1 237 ? -20.359 -29.906 -1.503 1 94.75 237 ALA B C 1
ATOM 4349 O O . ALA B 1 237 ? -20.828 -28.797 -1.764 1 94.75 237 ALA B O 1
ATOM 4350 N N . PRO B 1 238 ? -19.906 -30.719 -2.473 1 90.88 238 PRO B N 1
ATOM 4351 C CA . PRO B 1 238 ? -19.891 -30.297 -3.879 1 90.88 238 PRO B CA 1
ATOM 4352 C C . PRO B 1 238 ? -21.234 -29.797 -4.367 1 90.88 238 PRO B C 1
ATOM 4354 O O . PRO B 1 238 ? -21.312 -28.906 -5.215 1 90.88 238 PRO B O 1
ATOM 4357 N N . ASN B 1 239 ? -22.312 -30.312 -3.791 1 91.31 239 ASN B N 1
ATOM 4358 C CA . ASN B 1 239 ? -23.641 -29.969 -4.293 1 91.31 239 ASN B CA 1
ATOM 4359 C C . ASN B 1 239 ? -24.109 -28.625 -3.766 1 91.31 239 ASN B C 1
ATOM 4361 O O . ASN B 1 239 ? -25.062 -28.047 -4.293 1 91.31 239 ASN B O 1
ATOM 4365 N N . VAL B 1 240 ? -23.453 -28.062 -2.775 1 94 240 VAL B N 1
ATOM 4366 C CA . VAL B 1 240 ? -23.859 -26.75 -2.256 1 94 240 VAL B CA 1
ATOM 4367 C C . VAL B 1 240 ? -22.703 -25.766 -2.416 1 94 240 VAL B C 1
ATOM 4369 O O . VAL B 1 240 ? -22.875 -24.562 -2.178 1 94 240 VAL B O 1
ATOM 4372 N N . ARG B 1 241 ? -21.594 -26.25 -2.828 1 96.94 241 ARG B N 1
ATOM 4373 C CA . ARG B 1 241 ? -20.438 -25.391 -3.07 1 96.94 241 ARG B CA 1
ATOM 4374 C C . ARG B 1 241 ? -20.688 -24.438 -4.234 1 96.94 241 ARG B C 1
ATOM 4376 O O . ARG B 1 241 ? -21.25 -24.844 -5.258 1 96.94 241 ARG B O 1
ATOM 4383 N N . PRO B 1 242 ? -20.359 -23.156 -4.023 1 98.62 242 PRO B N 1
ATOM 4384 C CA . PRO B 1 242 ? -20.484 -22.266 -5.184 1 98.62 242 PRO B CA 1
ATOM 4385 C C . PRO B 1 242 ? -19.516 -22.641 -6.312 1 98.62 242 PRO B C 1
ATOM 4387 O O . PRO B 1 242 ? -18.516 -23.312 -6.078 1 98.62 242 PRO B O 1
ATOM 4390 N N . ASP B 1 243 ? -19.891 -22.297 -7.457 1 98.56 243 ASP B N 1
ATOM 4391 C CA . ASP B 1 243 ? -18.969 -22.5 -8.578 1 98.56 243 ASP B CA 1
ATOM 4392 C C . ASP B 1 243 ? -18.359 -21.172 -9.023 1 98.56 243 ASP B C 1
ATOM 4394 O O . ASP B 1 243 ? -17.516 -21.141 -9.914 1 98.56 243 ASP B O 1
ATOM 4398 N N . ALA B 1 244 ? -18.719 -20.047 -8.383 1 98.81 244 ALA B N 1
ATOM 4399 C CA . ALA B 1 244 ? -18.109 -18.734 -8.602 1 98.81 244 ALA B CA 1
ATOM 4400 C C . ALA B 1 244 ? -18.141 -17.891 -7.332 1 98.81 244 ALA B C 1
ATOM 4402 O O . ALA B 1 244 ? -19.125 -17.906 -6.602 1 98.81 244 ALA B O 1
ATOM 4403 N N . VAL B 1 245 ? -17.078 -17.188 -7.082 1 98.88 245 VAL B N 1
ATOM 4404 C CA . VAL B 1 245 ? -16.984 -16.234 -5.977 1 98.88 245 VAL B CA 1
ATOM 4405 C C . VAL B 1 245 ? -16.672 -14.844 -6.516 1 98.88 245 VAL B C 1
ATOM 4407 O O . VAL B 1 245 ? -15.703 -14.656 -7.254 1 98.88 245 VAL B O 1
ATOM 4410 N N . PHE B 1 246 ? -17.516 -13.922 -6.234 1 98.81 246 PHE B N 1
ATOM 4411 C CA . PHE B 1 246 ? -17.266 -12.508 -6.5 1 98.81 246 PHE B CA 1
ATOM 4412 C C . PHE B 1 246 ? -16.781 -11.797 -5.238 1 98.81 246 PHE B C 1
ATOM 4414 O O . PHE B 1 246 ? -17.531 -11.711 -4.254 1 98.81 246 PHE B O 1
ATOM 4421 N N . THR B 1 247 ? -15.547 -11.305 -5.27 1 98.56 247 THR B N 1
ATOM 4422 C CA . THR B 1 247 ? -14.977 -10.688 -4.074 1 98.56 247 THR B CA 1
ATOM 4423 C C . THR B 1 247 ? -14.914 -9.172 -4.234 1 98.56 247 THR B C 1
ATOM 4425 O O . THR B 1 247 ? -15.086 -8.648 -5.336 1 98.56 247 THR B O 1
ATOM 4428 N N . ASN B 1 248 ? -14.688 -8.477 -3.129 1 96.31 248 ASN B N 1
ATOM 4429 C CA . ASN B 1 248 ? -14.719 -7.02 -3.121 1 96.31 248 ASN B CA 1
ATOM 4430 C C . ASN B 1 248 ? -13.359 -6.426 -3.475 1 96.31 248 ASN B C 1
ATOM 4432 O O . ASN B 1 248 ? -13.25 -5.223 -3.715 1 96.31 248 ASN B O 1
ATOM 4436 N N . SER B 1 249 ? -12.336 -7.234 -3.484 1 97.75 249 SER B N 1
ATOM 4437 C CA . SER B 1 249 ? -11 -6.734 -3.787 1 97.75 249 SER B CA 1
ATOM 4438 C C . SER B 1 249 ? -10.078 -7.863 -4.227 1 97.75 249 SER B C 1
ATOM 4440 O O . SER B 1 249 ? -10.305 -9.031 -3.895 1 97.75 249 SER B O 1
ATOM 4442 N N . ASP B 1 250 ? -9.062 -7.516 -4.914 1 98.69 250 ASP B N 1
ATOM 4443 C CA . ASP B 1 250 ? -8.062 -8.492 -5.344 1 98.69 250 ASP B CA 1
ATOM 4444 C C . ASP B 1 250 ? -7.332 -9.094 -4.145 1 98.69 250 ASP B C 1
ATOM 4446 O O . ASP B 1 250 ? -6.957 -10.266 -4.168 1 98.69 250 ASP B O 1
ATOM 4450 N N . GLU B 1 251 ? -7.137 -8.289 -3.115 1 98.31 251 GLU B N 1
ATOM 4451 C CA . GLU B 1 251 ? -6.496 -8.781 -1.899 1 98.31 251 GLU B CA 1
ATOM 4452 C C . GLU B 1 251 ? -7.285 -9.938 -1.286 1 98.31 251 GLU B C 1
ATOM 4454 O O . GLU B 1 251 ? -6.703 -10.953 -0.903 1 98.31 251 GLU B O 1
ATOM 4459 N N . VAL B 1 252 ? -8.562 -9.797 -1.229 1 98.62 252 VAL B N 1
ATOM 4460 C CA . VAL B 1 252 ? -9.43 -10.844 -0.694 1 98.62 252 VAL B CA 1
ATOM 4461 C C . VAL B 1 252 ? -9.43 -12.047 -1.634 1 98.62 252 VAL B C 1
ATOM 4463 O O . VAL B 1 252 ? -9.352 -13.195 -1.185 1 98.62 252 VAL B O 1
ATOM 4466 N N . ALA B 1 253 ? -9.477 -11.789 -2.922 1 98.88 253 ALA B N 1
ATOM 4467 C CA . ALA B 1 253 ? -9.539 -12.844 -3.934 1 98.88 253 ALA B CA 1
ATOM 4468 C C . ALA B 1 253 ? -8.336 -13.773 -3.824 1 98.88 253 ALA B C 1
ATOM 4470 O O . ALA B 1 253 ? -8.484 -15 -3.887 1 98.88 253 ALA B O 1
ATOM 4471 N N . VAL B 1 254 ? -7.137 -13.242 -3.619 1 98.75 254 VAL B N 1
ATOM 4472 C CA . VAL B 1 254 ? -5.953 -14.086 -3.566 1 98.75 254 VAL B CA 1
ATOM 4473 C C . VAL B 1 254 ? -6 -14.969 -2.32 1 98.75 254 VAL B C 1
ATOM 4475 O O . VAL B 1 254 ? -5.535 -16.109 -2.342 1 98.75 254 VAL B O 1
ATOM 4478 N N . GLY B 1 255 ? -6.539 -14.398 -1.225 1 98.81 255 GLY B N 1
ATOM 4479 C CA . GLY B 1 255 ? -6.734 -15.219 -0.037 1 98.81 255 GLY B CA 1
ATOM 4480 C C . GLY B 1 255 ? -7.688 -16.375 -0.259 1 98.81 255 GLY B C 1
ATOM 4481 O O . GLY B 1 255 ? -7.402 -17.5 0.146 1 98.81 255 GLY B O 1
ATOM 4482 N N . VAL B 1 256 ? -8.781 -16.109 -0.928 1 98.94 256 VAL B N 1
ATOM 4483 C CA . VAL B 1 256 ? -9.758 -17.141 -1.253 1 98.94 256 VAL B CA 1
ATOM 4484 C C . VAL B 1 256 ? -9.102 -18.234 -2.098 1 98.94 256 VAL B C 1
ATOM 4486 O O . VAL B 1 256 ? -9.211 -19.422 -1.788 1 98.94 256 VAL B O 1
ATOM 4489 N N . ILE B 1 257 ? -8.398 -17.859 -3.133 1 98.88 257 ILE B N 1
ATOM 4490 C CA . ILE B 1 257 ? -7.762 -18.781 -4.062 1 98.88 257 ILE B CA 1
ATOM 4491 C C . ILE B 1 257 ? -6.75 -19.656 -3.318 1 98.88 257 ILE B C 1
ATOM 4493 O O . ILE B 1 257 ? -6.695 -20.875 -3.525 1 98.88 257 ILE B O 1
ATOM 4497 N N . ASP B 1 258 ? -5.996 -19 -2.475 1 98.69 258 ASP B N 1
ATOM 4498 C CA . ASP B 1 258 ? -4.965 -19.703 -1.729 1 98.69 258 ASP B CA 1
ATOM 4499 C C . ASP B 1 258 ? -5.562 -20.875 -0.953 1 98.69 258 ASP B C 1
ATOM 4501 O O . ASP B 1 258 ? -5.043 -22 -1.006 1 98.69 258 ASP B O 1
ATOM 4505 N N . SER B 1 259 ? -6.617 -20.656 -0.23 1 98.75 259 SER B N 1
ATOM 4506 C CA . SER B 1 259 ? -7.254 -21.688 0.584 1 98.75 259 SER B CA 1
ATOM 4507 C C . SER B 1 259 ? -7.922 -22.75 -0.286 1 98.75 259 SER B C 1
ATOM 4509 O O . SER B 1 259 ? -7.906 -23.938 0.052 1 98.75 259 SER B O 1
ATOM 4511 N N . LEU B 1 260 ? -8.539 -22.344 -1.406 1 98.75 260 LEU B N 1
ATOM 4512 C CA . LEU B 1 260 ? -9.148 -23.312 -2.318 1 98.75 260 LEU B CA 1
ATOM 4513 C C . LEU B 1 260 ? -8.102 -24.266 -2.871 1 98.75 260 LEU B C 1
ATOM 4515 O O . LEU B 1 260 ? -8.289 -25.484 -2.844 1 98.75 260 LEU B O 1
ATOM 4519 N N . LEU B 1 261 ? -7.016 -23.719 -3.348 1 98.44 261 LEU B N 1
ATOM 4520 C CA . LEU B 1 261 ? -5.945 -24.547 -3.904 1 98.44 261 LEU B CA 1
ATOM 4521 C C . LEU B 1 261 ? -5.375 -25.484 -2.848 1 98.44 261 LEU B C 1
ATOM 4523 O O . LEU B 1 261 ? -5.062 -26.641 -3.145 1 98.44 261 LEU B O 1
ATOM 4527 N N . ALA B 1 262 ? -5.246 -24.984 -1.636 1 97.94 262 ALA B N 1
ATOM 4528 C CA . ALA B 1 262 ? -4.738 -25.797 -0.54 1 97.94 262 ALA B CA 1
ATOM 4529 C C . ALA B 1 262 ? -5.645 -27 -0.285 1 97.94 262 ALA B C 1
ATOM 4531 O O . ALA B 1 262 ? -5.191 -28.047 0.193 1 97.94 262 ALA B O 1
ATOM 4532 N N . ALA B 1 263 ? -6.91 -26.875 -0.61 1 98.19 263 ALA B N 1
ATOM 4533 C CA . ALA B 1 263 ? -7.898 -27.938 -0.414 1 98.19 263 ALA B CA 1
ATOM 4534 C C . ALA B 1 263 ? -8.109 -28.734 -1.698 1 98.19 263 ALA B C 1
ATOM 4536 O O . ALA B 1 263 ? -9.078 -29.484 -1.817 1 98.19 263 ALA B O 1
ATOM 4537 N N . ASP B 1 264 ? -7.281 -28.453 -2.705 1 97.75 264 ASP B N 1
ATOM 4538 C CA . ASP B 1 264 ? -7.289 -29.141 -3.988 1 97.75 264 ASP B CA 1
ATOM 4539 C C . ASP B 1 264 ? -8.555 -28.812 -4.781 1 97.75 264 ASP B C 1
ATOM 4541 O O . ASP B 1 264 ? -9.094 -29.672 -5.48 1 97.75 264 ASP B O 1
ATOM 4545 N N . VAL B 1 265 ? -9.109 -27.703 -4.504 1 98.25 265 VAL B N 1
ATOM 4546 C CA . VAL B 1 265 ? -10.188 -27.172 -5.332 1 98.25 265 VAL B CA 1
ATOM 4547 C C . VAL B 1 265 ? -9.602 -26.328 -6.469 1 98.25 265 VAL B C 1
ATOM 4549 O O . VAL B 1 265 ? -8.867 -25.375 -6.23 1 98.25 265 VAL B O 1
ATOM 4552 N N . LYS B 1 266 ? -9.961 -26.672 -7.676 1 98.19 266 LYS B N 1
ATOM 4553 C CA . LYS B 1 266 ? -9.352 -26.031 -8.836 1 98.19 266 LYS B CA 1
ATOM 4554 C C . LYS B 1 266 ? -9.984 -24.672 -9.109 1 98.19 266 LYS B C 1
ATOM 4556 O O . LYS B 1 266 ? -11.203 -24.531 -9.023 1 98.19 266 LYS B O 1
ATOM 4561 N N . VAL B 1 267 ? -9.227 -23.719 -9.375 1 98.75 267 VAL B N 1
ATOM 4562 C CA . VAL B 1 267 ? -9.648 -22.406 -9.828 1 98.75 267 VAL B CA 1
ATOM 4563 C C . VAL B 1 267 ? -9.141 -22.156 -11.25 1 98.75 267 VAL B C 1
ATOM 4565 O O . VAL B 1 267 ? -7.938 -22.219 -11.508 1 98.75 267 VAL B O 1
ATOM 4568 N N . PRO B 1 268 ? -9.953 -21.891 -12.195 1 98.38 268 PRO B N 1
ATOM 4569 C CA . PRO B 1 268 ? -11.375 -21.562 -12.062 1 98.38 268 PRO B CA 1
ATOM 4570 C C . PRO B 1 268 ? -12.281 -22.781 -12.273 1 98.38 268 PRO B C 1
ATOM 4572 O O . PRO B 1 268 ? -13.508 -22.672 -12.188 1 98.38 268 PRO B O 1
ATOM 4575 N N . ASP B 1 269 ? -11.711 -23.906 -12.555 1 98 269 ASP B N 1
ATOM 4576 C CA . ASP B 1 269 ? -12.477 -25.016 -13.109 1 98 269 ASP B CA 1
ATO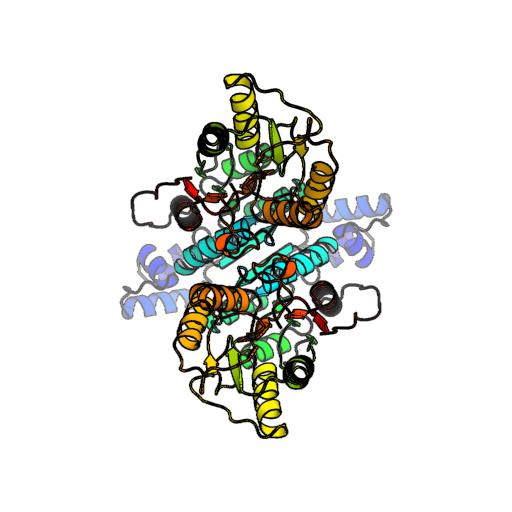M 4577 C C . ASP B 1 269 ? -13.57 -25.484 -12.148 1 98 269 ASP B C 1
ATOM 4579 O O . ASP B 1 269 ? -14.672 -25.812 -12.57 1 98 269 ASP B O 1
ATOM 4583 N N . ASP B 1 270 ? -13.242 -25.578 -10.891 1 98 270 ASP B N 1
ATOM 4584 C CA . ASP B 1 270 ? -14.242 -25.938 -9.891 1 98 270 ASP B CA 1
ATOM 4585 C C . ASP B 1 270 ? -14.961 -24.703 -9.359 1 98 270 ASP B C 1
ATOM 4587 O O . ASP B 1 270 ? -16.188 -24.703 -9.227 1 98 270 ASP B O 1
ATOM 4591 N N . ILE B 1 271 ? -14.195 -23.688 -9.008 1 98.75 271 ILE B N 1
ATOM 4592 C CA . ILE B 1 271 ? -14.734 -22.422 -8.508 1 98.75 271 ILE B CA 1
ATOM 4593 C C . ILE B 1 271 ? -13.992 -21.25 -9.156 1 98.75 271 ILE B C 1
ATOM 4595 O O . ILE B 1 271 ? -12.789 -21.094 -8.961 1 98.75 271 ILE B O 1
ATOM 4599 N N . ALA B 1 272 ? -14.688 -20.469 -9.938 1 98.94 272 ALA B N 1
ATOM 4600 C CA . ALA B 1 272 ? -14.125 -19.219 -10.438 1 98.94 272 ALA B CA 1
ATOM 4601 C C . ALA B 1 272 ? -14.062 -18.156 -9.344 1 98.94 272 ALA B C 1
ATOM 4603 O O . ALA B 1 272 ? -14.945 -18.094 -8.484 1 98.94 272 ALA B O 1
ATOM 4604 N N . VAL B 1 273 ? -13.023 -17.375 -9.336 1 98.94 273 VAL B N 1
ATOM 4605 C CA . VAL B 1 273 ? -12.859 -16.297 -8.352 1 98.94 273 VAL B CA 1
ATOM 4606 C C . VAL B 1 273 ? -12.578 -14.984 -9.062 1 98.94 273 VAL B C 1
ATOM 4608 O O . VAL B 1 273 ? -11.656 -14.891 -9.875 1 98.94 273 VAL B O 1
ATOM 4611 N N . MET B 1 274 ? -13.375 -14.07 -8.82 1 98.81 274 MET B N 1
ATOM 4612 C CA . MET B 1 274 ? -13.211 -12.742 -9.406 1 98.81 274 MET B CA 1
ATOM 4613 C C . MET B 1 274 ? -12.883 -11.711 -8.336 1 98.81 274 MET B C 1
ATOM 4615 O O . MET B 1 274 ? -13.445 -11.742 -7.234 1 98.81 274 MET B O 1
ATOM 4619 N N . GLY B 1 275 ? -11.898 -10.852 -8.664 1 98.75 275 GLY B N 1
ATOM 4620 C CA . GLY B 1 275 ? -11.539 -9.766 -7.77 1 98.75 275 GLY B CA 1
ATOM 4621 C C . GLY B 1 275 ? -12.133 -8.43 -8.18 1 98.75 275 GLY B C 1
ATOM 4622 O O . GLY B 1 275 ? -13.086 -8.383 -8.953 1 98.75 275 GLY B O 1
ATOM 4623 N N . TYR B 1 276 ? -11.68 -7.348 -7.613 1 98.31 276 TYR B N 1
ATOM 4624 C CA . TYR B 1 276 ? -12.055 -5.965 -7.883 1 98.31 276 TYR B CA 1
ATOM 4625 C C . TYR B 1 276 ? -10.883 -5.02 -7.645 1 98.31 276 TYR B C 1
ATOM 4627 O O . TYR B 1 276 ? -10.078 -5.242 -6.738 1 98.31 276 TYR B O 1
ATOM 4635 N N . ASP B 1 277 ? -10.75 -3.986 -8.492 1 97.56 277 ASP B N 1
ATOM 4636 C CA . ASP B 1 277 ? -9.812 -2.875 -8.352 1 97.56 277 ASP B CA 1
ATOM 4637 C C . ASP B 1 277 ? -8.688 -2.975 -9.383 1 97.56 277 ASP B C 1
ATOM 4639 O O . ASP B 1 277 ? -8.125 -1.958 -9.789 1 97.56 277 ASP B O 1
ATOM 4643 N N . ASP B 1 278 ? -8.32 -4.242 -9.68 1 98.44 278 ASP B N 1
ATOM 4644 C CA . ASP B 1 278 ? -7.152 -4.48 -10.523 1 98.44 278 ASP B CA 1
ATOM 4645 C C . ASP B 1 278 ? -5.883 -3.943 -9.875 1 98.44 278 ASP B C 1
ATOM 4647 O O . ASP B 1 278 ? -5.168 -3.135 -10.469 1 98.44 278 ASP B O 1
ATOM 4651 N N . GLN B 1 279 ? -5.652 -4.469 -8.695 1 97.81 279 GLN B N 1
ATOM 4652 C CA . GLN B 1 279 ? -4.477 -4.07 -7.926 1 97.81 279 GLN B CA 1
ATOM 4653 C C . GLN B 1 279 ? -3.191 -4.531 -8.609 1 97.81 279 GLN B C 1
ATOM 4655 O O . GLN B 1 279 ? -3.195 -5.504 -9.359 1 97.81 279 GLN B O 1
ATOM 4660 N N . PRO B 1 280 ? -2.053 -3.875 -8.32 1 96.88 280 PRO B N 1
ATOM 4661 C CA . PRO B 1 280 ? -0.822 -4.102 -9.086 1 96.88 280 PRO B CA 1
ATOM 4662 C C . PRO B 1 280 ? -0.366 -5.559 -9.055 1 96.88 280 PRO B C 1
ATOM 4664 O O . PRO B 1 280 ? 0.235 -6.043 -10.016 1 96.88 280 PRO B O 1
ATOM 4667 N N . PHE B 1 281 ? -0.665 -6.285 -8.031 1 96.88 281 PHE B N 1
ATOM 4668 C CA . PHE B 1 281 ? -0.164 -7.648 -7.891 1 96.88 281 PHE B CA 1
ATOM 4669 C C . PHE B 1 281 ? -1.076 -8.641 -8.602 1 96.88 281 PHE B C 1
ATOM 4671 O O . PHE B 1 281 ? -0.725 -9.805 -8.766 1 96.88 281 PHE B O 1
ATOM 4678 N N . ALA B 1 282 ? -2.23 -8.211 -9.07 1 98.31 282 ALA B N 1
ATOM 4679 C CA . ALA B 1 282 ? -3.279 -9.086 -9.602 1 98.31 282 ALA B CA 1
ATOM 4680 C C . ALA B 1 282 ? -2.748 -9.961 -10.734 1 98.31 282 ALA B C 1
ATOM 4682 O O . ALA B 1 282 ? -3.012 -11.164 -10.773 1 98.31 282 ALA B O 1
ATOM 4683 N N . PRO B 1 283 ? -1.892 -9.391 -11.68 1 97.94 283 PRO B N 1
ATOM 4684 C CA . PRO B 1 283 ? -1.371 -10.227 -12.766 1 97.94 283 PRO B CA 1
ATOM 4685 C C . PRO B 1 283 ? -0.292 -11.195 -12.297 1 97.94 283 PRO B C 1
ATOM 4687 O O . PRO B 1 283 ? 0.064 -12.125 -13.031 1 97.94 283 PRO B O 1
ATOM 4690 N N . PHE B 1 284 ? 0.224 -11 -11.07 1 97.81 284 PHE B N 1
ATOM 4691 C CA . PHE B 1 284 ? 1.375 -11.766 -10.609 1 97.81 284 PHE B CA 1
ATOM 4692 C C . PHE B 1 284 ? 0.955 -12.805 -9.578 1 97.81 284 PHE B C 1
ATOM 4694 O O . PHE B 1 284 ? 1.794 -13.539 -9.055 1 97.81 284 PHE B O 1
ATOM 4701 N N . ALA B 1 285 ? -0.331 -12.906 -9.289 1 98 285 ALA B N 1
ATOM 4702 C CA . ALA B 1 285 ? -0.854 -13.852 -8.305 1 98 285 ALA B CA 1
ATOM 4703 C C . ALA B 1 285 ? -0.665 -15.297 -8.781 1 98 285 ALA B C 1
ATOM 4705 O O . ALA B 1 285 ? -0.392 -15.539 -9.961 1 98 285 ALA B O 1
ATOM 4706 N N . LYS B 1 286 ? -0.774 -16.25 -7.824 1 97.69 286 LYS B N 1
ATOM 4707 C CA . LYS B 1 286 ? -0.678 -17.672 -8.133 1 97.69 286 LYS B CA 1
ATOM 4708 C C . LYS B 1 286 ? -1.541 -18.031 -9.336 1 97.69 286 LYS B C 1
ATOM 4710 O O . LYS B 1 286 ? -1.108 -18.781 -10.211 1 97.69 286 LYS B O 1
ATOM 4715 N N . ILE B 1 287 ? -2.74 -17.625 -9.281 1 98.25 287 ILE B N 1
ATOM 4716 C CA . ILE B 1 287 ? -3.633 -17.562 -10.438 1 98.25 287 ILE B CA 1
ATOM 4717 C C . ILE B 1 287 ? -3.949 -16.109 -10.773 1 98.25 287 ILE B C 1
ATOM 4719 O O . ILE B 1 287 ? -4.648 -15.43 -10.023 1 98.25 287 ILE B O 1
ATOM 4723 N N . PRO B 1 288 ? -3.395 -15.609 -11.883 1 98.38 288 PRO B N 1
ATOM 4724 C CA . PRO B 1 288 ? -3.676 -14.219 -12.25 1 98.38 288 PRO B CA 1
ATOM 4725 C C . PRO B 1 288 ? -5.168 -13.891 -12.219 1 98.38 288 PRO B C 1
ATOM 4727 O O . PRO B 1 288 ? -5.98 -14.648 -12.75 1 98.38 288 PRO B O 1
ATOM 4730 N N . LEU B 1 289 ? -5.547 -12.766 -11.695 1 98.81 289 LEU B N 1
ATOM 4731 C CA . LEU B 1 289 ? -6.922 -12.508 -11.273 1 98.81 289 LEU B CA 1
ATOM 4732 C C . LEU B 1 289 ? -7.727 -11.875 -12.398 1 98.81 289 LEU B C 1
ATOM 4734 O O . LEU B 1 289 ? -7.332 -10.844 -12.953 1 98.81 289 LEU B O 1
ATOM 4738 N N . THR B 1 290 ? -8.82 -12.484 -12.773 1 98.94 290 THR B N 1
ATOM 4739 C CA . THR B 1 290 ? -9.898 -11.75 -13.43 1 98.94 290 THR B CA 1
ATOM 4740 C C . THR B 1 290 ? -10.562 -10.781 -12.461 1 98.94 290 THR B C 1
ATOM 4742 O O . THR B 1 290 ? -10.945 -11.164 -11.352 1 98.94 290 THR B O 1
ATOM 4745 N N . THR B 1 291 ? -10.625 -9.531 -12.812 1 98.88 291 THR B N 1
ATOM 4746 C CA . THR B 1 291 ? -11.008 -8.508 -11.852 1 98.88 291 THR B CA 1
ATOM 4747 C C . THR B 1 291 ? -11.625 -7.305 -12.562 1 98.88 291 THR B C 1
ATOM 4749 O O . THR B 1 291 ? -11.578 -7.215 -13.789 1 98.88 291 THR B O 1
ATOM 4752 N N . VAL B 1 292 ? -12.359 -6.445 -11.859 1 98.62 292 VAL B N 1
ATOM 4753 C CA . VAL B 1 292 ? -12.852 -5.172 -12.383 1 98.62 292 VAL B CA 1
ATOM 4754 C C . VAL B 1 292 ? -11.781 -4.098 -12.203 1 98.62 292 VAL B C 1
ATOM 4756 O O . VAL B 1 292 ? -11.281 -3.881 -11.094 1 98.62 292 VAL B O 1
ATOM 4759 N N . HIS B 1 293 ? -11.422 -3.502 -13.266 1 98.38 293 HIS B N 1
ATOM 4760 C CA . HIS B 1 293 ? -10.383 -2.475 -13.266 1 98.38 293 HIS B CA 1
ATOM 4761 C C . HIS B 1 293 ? -10.969 -1.105 -12.93 1 98.38 293 HIS B C 1
ATOM 4763 O O . HIS B 1 293 ? -11.906 -0.645 -13.586 1 98.38 293 HIS B O 1
ATOM 4769 N N . GLN B 1 294 ? -10.477 -0.461 -11.922 1 97.06 294 GLN B N 1
ATOM 4770 C CA . GLN B 1 294 ? -10.789 0.93 -11.609 1 97.06 294 GLN B CA 1
ATOM 4771 C C . GLN B 1 294 ? -9.734 1.87 -12.188 1 97.06 294 GLN B C 1
ATOM 4773 O O . GLN B 1 294 ? -8.531 1.635 -12.031 1 97.06 294 GLN B O 1
ATOM 4778 N N . PRO B 1 295 ? -10.141 2.904 -12.805 1 96.31 295 PRO B N 1
ATOM 4779 C CA . PRO B 1 295 ? -9.195 3.83 -13.438 1 96.31 295 PRO B CA 1
ATOM 4780 C C . PRO B 1 295 ? -8.594 4.824 -12.453 1 96.31 295 PRO B C 1
ATOM 4782 O O . PRO B 1 295 ? -8.898 6.016 -12.5 1 96.31 295 PRO B O 1
ATOM 4785 N N . VAL B 1 296 ? -7.645 4.43 -11.711 1 96.19 296 VAL B N 1
ATOM 4786 C CA . VAL B 1 296 ? -7.074 5.152 -10.578 1 96.19 296 VAL B CA 1
ATOM 4787 C C . VAL B 1 296 ? -6.488 6.48 -11.055 1 96.19 296 VAL B C 1
ATOM 4789 O O . VAL B 1 296 ? -6.734 7.527 -10.445 1 96.19 296 VAL B O 1
ATOM 4792 N N . ALA B 1 297 ? -5.746 6.449 -12.156 1 94.69 297 ALA B N 1
ATOM 4793 C CA . ALA B 1 297 ? -5.129 7.668 -12.672 1 94.69 297 ALA B CA 1
ATOM 4794 C C . ALA B 1 297 ? -6.184 8.703 -13.055 1 94.69 297 ALA B C 1
ATOM 4796 O O . ALA B 1 297 ? -6.059 9.883 -12.711 1 94.69 297 ALA B O 1
ATOM 4797 N N . SER B 1 298 ? -7.215 8.242 -13.727 1 95.25 298 SER B N 1
ATOM 4798 C CA . SER B 1 298 ? -8.297 9.133 -14.133 1 95.25 298 SER B CA 1
ATOM 4799 C C . SER B 1 298 ? -9.07 9.656 -12.93 1 95.25 298 SER B C 1
ATOM 4801 O O . SER B 1 298 ? -9.477 10.82 -12.906 1 95.25 298 SER B O 1
ATOM 4803 N N . MET B 1 299 ? -9.328 8.805 -11.984 1 95.38 299 MET B N 1
ATOM 4804 C CA . MET B 1 299 ? -9.992 9.211 -10.75 1 95.38 299 MET B CA 1
ATOM 4805 C C . MET B 1 299 ? -9.219 10.32 -10.047 1 95.38 299 MET B C 1
ATOM 4807 O O . MET B 1 299 ? -9.797 11.32 -9.625 1 95.38 299 MET B O 1
ATOM 4811 N N . ALA B 1 300 ? -7.914 10.141 -9.906 1 95.75 300 ALA B N 1
ATOM 4812 C CA . ALA B 1 300 ? -7.055 11.117 -9.242 1 95.75 300 ALA B CA 1
ATOM 4813 C C . ALA B 1 300 ? -7.051 12.445 -9.984 1 95.75 300 ALA B C 1
ATOM 4815 O O . ALA B 1 300 ? -7.176 13.508 -9.375 1 95.75 300 ALA B O 1
ATOM 4816 N N . ALA B 1 301 ? -6.898 12.359 -11.289 1 94.19 301 ALA B N 1
ATOM 4817 C CA . ALA B 1 301 ? -6.883 13.562 -12.117 1 94.19 301 ALA B CA 1
ATOM 4818 C C . ALA B 1 301 ? -8.188 14.344 -11.969 1 94.19 301 ALA B C 1
ATOM 4820 O O . ALA B 1 301 ? -8.172 15.562 -11.805 1 94.19 301 ALA B O 1
ATOM 4821 N N . ALA B 1 302 ? -9.289 13.625 -12.016 1 94.06 302 ALA B N 1
ATOM 4822 C CA . ALA B 1 302 ? -10.594 14.266 -11.898 1 94.06 302 ALA B CA 1
ATOM 4823 C C . ALA B 1 302 ? -10.773 14.891 -10.523 1 94.06 302 ALA B C 1
ATOM 4825 O O . ALA B 1 302 ? -11.242 16.031 -10.406 1 94.06 302 ALA B O 1
ATOM 4826 N N . ALA B 1 303 ? -10.406 14.148 -9.5 1 95.31 303 ALA B N 1
ATOM 4827 C CA . ALA B 1 303 ? -10.562 14.625 -8.125 1 95.31 303 ALA B CA 1
ATOM 4828 C C . ALA B 1 303 ? -9.734 15.891 -7.887 1 95.31 303 ALA B C 1
ATOM 4830 O O . ALA B 1 303 ? -10.227 16.859 -7.312 1 95.31 303 ALA B O 1
ATOM 4831 N N . THR B 1 304 ? -8.492 15.875 -8.336 1 95.25 304 THR B N 1
ATOM 4832 C CA . THR B 1 304 ? -7.59 17.016 -8.141 1 95.25 304 THR B CA 1
ATOM 4833 C C . THR B 1 304 ? -8.062 18.219 -8.945 1 95.25 304 THR B C 1
ATOM 4835 O O . THR B 1 304 ? -8.039 19.344 -8.445 1 95.25 304 THR B O 1
ATOM 4838 N N . HIS B 1 305 ? -8.484 17.906 -10.172 1 94.19 305 HIS B N 1
ATOM 4839 C CA . HIS B 1 305 ? -9 18.969 -11.023 1 94.19 305 HIS B CA 1
ATOM 4840 C C . HIS B 1 305 ? -10.18 19.688 -10.359 1 94.19 305 HIS B C 1
ATOM 4842 O O . HIS B 1 305 ? -10.211 20.906 -10.289 1 94.19 305 HIS B O 1
ATOM 4848 N N . GLU B 1 306 ? -11.109 18.922 -9.867 1 94.31 306 GLU B N 1
ATOM 4849 C CA . GLU B 1 306 ? -12.305 19.5 -9.258 1 94.31 306 GLU B CA 1
ATOM 4850 C C . GLU B 1 306 ? -11.969 20.266 -7.988 1 94.31 306 GLU B C 1
ATOM 4852 O O . GLU B 1 306 ? -12.547 21.312 -7.719 1 94.31 306 GLU B O 1
ATOM 4857 N N . LEU B 1 307 ? -11.047 19.688 -7.211 1 95.94 307 LEU B N 1
ATOM 4858 C CA . LEU B 1 307 ? -10.664 20.391 -5.984 1 95.94 307 LEU B CA 1
ATOM 4859 C C . LEU B 1 307 ? -9.992 21.719 -6.301 1 95.94 307 LEU B C 1
ATOM 4861 O O . LEU B 1 307 ? -10.32 22.75 -5.691 1 95.94 307 LEU B O 1
ATOM 4865 N N . LEU B 1 308 ? -9.07 21.734 -7.219 1 94.62 308 LEU B N 1
ATOM 4866 C CA . LEU B 1 308 ? -8.352 22.953 -7.59 1 94.62 308 LEU B CA 1
ATOM 4867 C C . LEU B 1 308 ? -9.312 24 -8.133 1 94.62 308 LEU B C 1
ATOM 4869 O O . LEU B 1 308 ? -9.203 25.188 -7.793 1 94.62 308 LEU B O 1
ATOM 4873 N N . LYS B 1 309 ? -10.242 23.531 -8.977 1 93.31 309 LYS B N 1
ATOM 4874 C CA . LYS B 1 309 ? -11.281 24.438 -9.453 1 93.31 309 LYS B CA 1
ATOM 4875 C C . LYS B 1 309 ? -12.055 25.047 -8.297 1 93.31 309 LYS B C 1
ATOM 4877 O O . LYS B 1 309 ? -12.297 26.266 -8.281 1 93.31 309 LYS B O 1
ATOM 4882 N N . GLY B 1 310 ? -12.422 24.203 -7.367 1 93.5 310 GLY B N 1
ATOM 4883 C CA . GLY B 1 310 ? -13.148 24.672 -6.199 1 93.5 310 GLY B CA 1
ATOM 4884 C C . GLY B 1 310 ? -12.367 25.656 -5.359 1 93.5 310 GLY B C 1
ATOM 4885 O O . GLY B 1 310 ? -12.953 26.531 -4.719 1 93.5 310 GLY B O 1
ATOM 4886 N N . LEU B 1 311 ? -11.047 25.516 -5.391 1 93.25 311 LEU B N 1
ATOM 4887 C CA . LEU B 1 311 ? -10.172 26.391 -4.621 1 93.25 311 LEU B CA 1
ATOM 4888 C C . LEU B 1 311 ? -9.859 27.672 -5.395 1 93.25 311 LEU B C 1
ATOM 4890 O O . LEU B 1 311 ? -9.102 28.516 -4.922 1 93.25 311 LEU B O 1
ATOM 4894 N N . GLY B 1 312 ? -10.375 27.766 -6.633 1 89.5 312 GLY B N 1
ATOM 4895 C CA . GLY B 1 312 ? -10.219 28.969 -7.426 1 89.5 312 GLY B CA 1
ATOM 4896 C C . GLY B 1 312 ? -8.938 28.984 -8.242 1 89.5 312 GLY B C 1
ATOM 4897 O O . GLY B 1 312 ? -8.516 30.047 -8.719 1 89.5 312 GLY B O 1
ATOM 4898 N N . ARG B 1 313 ? -8.32 27.828 -8.305 1 85.5 313 ARG B N 1
ATOM 4899 C CA . ARG B 1 313 ? -7.109 27.75 -9.117 1 85.5 313 ARG B CA 1
ATOM 4900 C C . ARG B 1 313 ? -7.453 27.594 -10.594 1 85.5 313 ARG B C 1
ATOM 4902 O O . ARG B 1 313 ? -8.531 27.094 -10.938 1 85.5 313 ARG B O 1
ATOM 4909 N N . GLN B 1 314 ? -6.59 28.141 -11.469 1 77 314 GLN B N 1
ATOM 4910 C CA . GLN B 1 314 ? -6.773 27.969 -12.906 1 77 314 GLN B CA 1
ATOM 4911 C C . GLN B 1 314 ? -6.395 26.562 -13.352 1 77 314 GLN B C 1
ATOM 4913 O O . GLN B 1 314 ? -5.273 26.109 -13.109 1 77 314 GLN B O 1
ATOM 4918 N N . VAL B 1 315 ? -7.352 25.875 -13.656 1 77.31 315 VAL B N 1
ATOM 4919 C CA . VAL B 1 315 ? -7.07 24.531 -14.172 1 77.31 315 VAL B CA 1
ATOM 4920 C C . VAL B 1 315 ? -7.531 24.422 -15.617 1 77.31 315 VAL B C 1
ATOM 4922 O O . VAL B 1 315 ? -8.5 25.078 -16.016 1 77.31 315 VAL B O 1
ATOM 4925 N N . ALA B 1 316 ? -6.516 23.938 -16.5 1 66.56 316 ALA B N 1
ATOM 4926 C CA . ALA B 1 316 ? -6.863 23.781 -17.906 1 66.56 316 ALA B CA 1
ATOM 4927 C C . ALA B 1 316 ? -8.195 23.047 -18.062 1 66.56 316 ALA B C 1
ATOM 4929 O O . ALA B 1 316 ? -8.523 22.172 -17.266 1 66.56 316 ALA B O 1
ATOM 4930 N N . GLN B 1 317 ? -9.117 23.703 -18.781 1 62.34 317 GLN B N 1
ATOM 4931 C CA . GLN B 1 317 ? -10.438 23.141 -19.031 1 62.34 317 GLN B CA 1
ATOM 4932 C C . GLN B 1 317 ? -10.328 21.781 -19.719 1 62.34 317 GLN B C 1
ATOM 4934 O O . GLN B 1 317 ? -10.336 21.688 -20.938 1 62.34 317 GLN B O 1
ATOM 4939 N N . ASP B 1 318 ? -9.32 21.078 -19.328 1 57.47 318 ASP B N 1
ATOM 4940 C CA . ASP B 1 318 ? -9.25 19.844 -20.109 1 57.47 318 ASP B CA 1
ATOM 4941 C C . ASP B 1 318 ? -10.453 18.938 -19.812 1 57.47 318 ASP B C 1
ATOM 4943 O O . ASP B 1 318 ? -11.078 19.062 -18.75 1 57.47 318 ASP B O 1
ATOM 4947 N N . THR B 1 319 ? -10.914 18.203 -20.812 1 59.69 319 THR B N 1
ATOM 4948 C CA . THR B 1 319 ? -11.938 17.156 -20.828 1 59.69 319 THR B CA 1
ATOM 4949 C C . THR B 1 319 ? -11.812 16.25 -19.625 1 59.69 319 THR B C 1
ATOM 4951 O O . THR B 1 319 ? -10.711 15.828 -19.266 1 59.69 319 THR B O 1
ATOM 4954 N N . GLN B 1 320 ? -12.781 16.422 -18.703 1 68.44 320 GLN B N 1
ATOM 4955 C CA . GLN B 1 320 ? -12.883 15.5 -17.578 1 68.44 320 GLN B CA 1
ATOM 4956 C C . GLN B 1 320 ? -12.656 14.055 -18.031 1 68.44 320 GLN B C 1
ATOM 4958 O O . GLN B 1 320 ? -13.312 13.586 -18.953 1 68.44 320 GLN B O 1
ATOM 4963 N N . PRO B 1 321 ? -11.633 13.531 -17.453 1 75.12 321 PRO B N 1
ATOM 4964 C CA . PRO B 1 321 ? -11.406 12.141 -17.844 1 75.12 321 PRO B CA 1
ATOM 4965 C C . PRO B 1 321 ? -12.625 11.25 -17.594 1 75.12 321 PRO B C 1
ATOM 4967 O O . PRO B 1 321 ? -13.406 11.508 -16.672 1 75.12 321 PRO B O 1
ATOM 4970 N N . THR B 1 322 ? -12.844 10.445 -18.547 1 80.31 322 THR B N 1
ATOM 4971 C CA . THR B 1 322 ? -13.906 9.461 -18.375 1 80.31 322 THR B CA 1
ATOM 4972 C C . THR B 1 322 ? -13.523 8.445 -17.297 1 80.31 322 THR B C 1
ATOM 4974 O O . THR B 1 322 ? -12.414 7.906 -17.312 1 80.31 322 THR B O 1
ATOM 4977 N N . LEU B 1 323 ? -14.406 8.352 -16.297 1 90.88 323 LEU B N 1
ATOM 4978 C CA . LEU B 1 323 ? -14.234 7.375 -15.227 1 90.88 323 LEU B CA 1
ATOM 4979 C C . LEU B 1 323 ? -14.875 6.043 -15.602 1 90.88 323 LEU B C 1
ATOM 4981 O O . LEU B 1 323 ? -16.047 5.805 -15.281 1 90.88 323 LEU B O 1
ATOM 4985 N N . HIS B 1 324 ? -14.078 5.203 -16.281 1 92.06 324 HIS B N 1
ATOM 4986 C CA . HIS B 1 324 ? -14.602 3.957 -16.844 1 92.06 324 HIS B CA 1
ATOM 4987 C C . HIS B 1 324 ? -14.117 2.754 -16.047 1 92.06 324 HIS B C 1
ATOM 4989 O O . HIS B 1 324 ? -12.922 2.611 -15.789 1 92.06 324 HIS B O 1
ATOM 4995 N N . LEU B 1 325 ? -15.117 1.991 -15.594 1 96 325 LEU B N 1
ATOM 4996 C CA . LEU B 1 325 ? -14.836 0.688 -15 1 96 325 LEU B CA 1
ATOM 4997 C C . LEU B 1 325 ? -14.898 -0.411 -16.062 1 96 325 LEU B C 1
ATOM 4999 O O . LEU B 1 325 ? -15.758 -0.386 -16.938 1 96 325 LEU B O 1
ATOM 5003 N N . SER B 1 326 ? -13.898 -1.333 -16.031 1 97.12 326 SER B N 1
ATOM 5004 C CA . SER B 1 326 ? -13.883 -2.381 -17.062 1 97.12 326 SER B CA 1
ATOM 5005 C C . SER B 1 326 ? -13.445 -3.717 -16.469 1 97.12 326 SER B C 1
ATOM 5007 O O . SER B 1 326 ? -12.75 -3.756 -15.445 1 97.12 326 SER B O 1
ATOM 5009 N N . LEU B 1 327 ? -13.938 -4.738 -17.109 1 98.56 327 LEU B N 1
ATOM 5010 C CA . LEU B 1 327 ? -13.531 -6.086 -16.734 1 98.56 327 LEU B CA 1
ATOM 5011 C C . LEU B 1 327 ? -12.18 -6.441 -17.328 1 98.56 327 LEU B C 1
ATOM 5013 O O . LEU B 1 327 ? -11.961 -6.27 -18.531 1 98.56 327 LEU B O 1
ATOM 5017 N N . LYS B 1 328 ? -11.234 -6.793 -16.531 1 98.75 328 LYS B N 1
ATOM 5018 C CA . LYS B 1 328 ? -9.945 -7.34 -16.953 1 98.75 328 LYS B CA 1
ATOM 5019 C C . LYS B 1 328 ? -9.922 -8.859 -16.797 1 98.75 328 LYS B C 1
ATOM 5021 O O . LYS B 1 328 ? -9.82 -9.367 -15.68 1 98.75 328 LYS B O 1
ATOM 5026 N N . ILE B 1 329 ? -9.945 -9.547 -17.875 1 98.81 329 ILE B N 1
ATOM 5027 C CA . ILE B 1 329 ? -10.039 -11.008 -17.875 1 98.81 329 ILE B CA 1
ATOM 5028 C C . ILE B 1 329 ? -8.633 -11.609 -17.812 1 98.81 329 ILE B C 1
ATOM 5030 O O . ILE B 1 329 ? -7.77 -11.266 -18.625 1 98.81 329 ILE B O 1
ATOM 5034 N N . ARG B 1 330 ? -8.406 -12.461 -16.797 1 98.31 330 ARG B N 1
ATOM 5035 C CA . ARG B 1 330 ? -7.184 -13.25 -16.719 1 98.31 330 ARG B CA 1
ATOM 5036 C C . ARG B 1 330 ? -7.496 -14.727 -16.469 1 98.31 330 ARG B C 1
ATOM 5038 O O . ARG B 1 330 ? -8.297 -15.32 -17.188 1 98.31 330 ARG B O 1
ATOM 5045 N N . GLN B 1 331 ? -6.953 -15.344 -15.398 1 98.5 331 GLN B N 1
ATOM 5046 C CA . GLN B 1 331 ? -7 -16.812 -15.375 1 98.5 331 GLN B CA 1
ATOM 5047 C C . GLN B 1 331 ? -7.938 -17.312 -14.289 1 98.5 331 GLN B C 1
ATOM 5049 O O . GLN B 1 331 ? -8.312 -18.484 -14.273 1 98.5 331 GLN B O 1
ATOM 5054 N N . SER B 1 332 ? -8.375 -16.453 -13.406 1 98.81 332 SER B N 1
ATOM 5055 C CA . SER B 1 332 ? -9.062 -16.938 -12.211 1 98.81 332 SER B CA 1
ATOM 5056 C C . SER B 1 332 ? -10.562 -17.094 -12.469 1 98.81 332 SER B C 1
ATOM 5058 O O . SER B 1 332 ? -11.281 -17.656 -11.641 1 98.81 332 SER B O 1
ATOM 5060 N N . ALA B 1 333 ? -11.07 -16.609 -13.555 1 98.44 333 ALA B N 1
ATOM 5061 C CA . ALA B 1 333 ? -12.492 -16.719 -13.891 1 98.44 333 ALA B CA 1
ATOM 5062 C C . ALA B 1 333 ? -1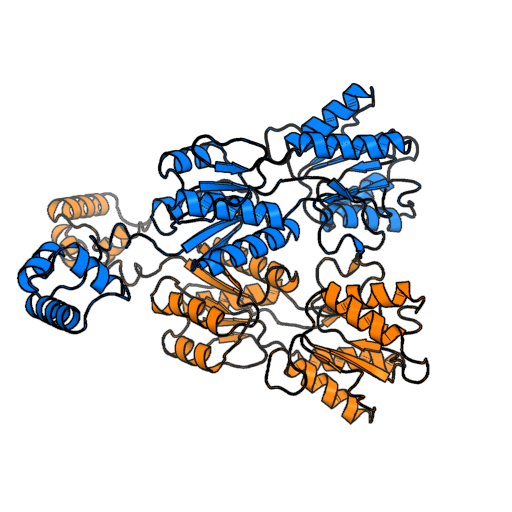2.703 -16.672 -15.398 1 98.44 333 ALA B C 1
ATOM 5064 O O . ALA B 1 333 ? -11.852 -16.172 -16.141 1 98.44 333 ALA B O 1
#

Foldseek 3Di:
DADLCQLCVQLVHDSVLLVCLVVVPPPHDPSSNVSSVVSCVVVVDDPPCPVVPLCSLALLEEEEEEADCVALLNVLLVVLLQVVSVVVRGHYHYDHCVLPVVSVLVRLVCVVVSNHLAYEYADDNDLVSLLVSLQVQALRYEYFNDCDDRPSYHYDHDQLLVLLLVVVVVVVVVPFQFEAEAELADLPDPGPCVSNSVSVVVNCVVVVGDDDPQSYHYNQDALCSLLVSLQVLLPDDLVNRGLEYEYEALRSQLSNVVNCVVSVNDFNRRYFYAGEQCRPCQCVGPFRHWYKHWPSNLSSVLRNQSSCVSSVHDDPPDDRDDGDIDTDDGGRD/DQDLCNLCVQLVHDSVLLVCLVVVPPPHDPSSNVSSVVSCVVVVDDPPCPPVPVCSLALLEEEEEEADCVALLNVLLVVLLQVVSVVVRGHYHYDHCVLPVVSVLVRLVCVVVSNHLAYEYAFDNDLVSLLVSLQVQALRYEYFNDCDDRPSYHYDHDQLLVLLLVVVVVVVVVPFQFEAEAELADLPDPHPCPSNSVSVVVNCVVVVGDDDPQSYHYNQDALCSLLVSLQSLLPDDLVNRGLEYEYEALRSQLSNVVNCVVSVNDFNRRYFYAGEQCRPCQCVGPFRHWYKHWPSNLSSVLRSQSSCVSSVHDDPPPDRDDGDIDTDDGGRD

Radius of gyration: 28.69 Å; Cα contacts (8 Å, |Δi|>4): 1324; chains: 2; bounding box: 70×87×68 Å

Nearest PDB structures (foldseek):
  4rk5-assembly1_A-2  TM=9.882E-01  e=1.206E-46  Lacticaseibacillus paracasei ATCC 334
  6chk-assembly1_A-2  TM=9.892E-01  e=1.884E-46  Lacticaseibacillus paracasei ATCC 334
  4rk4-assembly1_A-2  TM=9.915E-01  e=1.567E-45  Lacticaseibacillus paracasei ATCC 334
  4wxe-assembly1_A  TM=9.831E-01  e=5.650E-45  Lacticaseibacillus paracasei ATCC 334
  3oqo-assembly1_C  TM=7.992E-01  e=1.462E-21  Bacillus subtilis

Organism: Lacticaseibacillus paracasei (strain ATCC 334 / BCRC 17002 / CCUG 31169 / CIP 107868 / KCTC 3260 / NRRL B-441) (NCBI:txid321967)

InterPro domains:
  IPR000843 LacI-type HTH domain [PF00356] (3-48)
  IPR000843 LacI-type HTH domain [PS50932] (2-56)
  IPR000843 LacI-type HTH domain [SM00354] (1-71)
  IPR000843 LacI-type HTH domain [cd01392] (6-56)
  IPR010982 Lambda repressor-like, DNA-binding domain superfamily [G3DSA:1.10.260.40] (1-58)
  IPR010982 Lambda repressor-like, DNA-binding domain superfamily [SSF47413] (1-59)
  IPR028082 Periplasmic binding protein-like I [SSF53822] (62-332)
  IPR046335 Transcriptional regulator LacI/GalR-like, sensor domain [PF13377] (169-332)

pLDDT: mean 88.94, std 13.31, range [34.78, 98.94]

Sequence (666 aa):
MATISEIAKAAGVGVTTVSRYLNHHPYISAEKRTRIEKAIHQLGYTPSAAATSLRAQATGNIGVLVSRVTNPFFAGLFDAIERELHAHGYQVMITQTYDDPEAEERFLKQLKSRELDGVILASVEAPDRVMAVAKAFPGRVVVVNADVQIPGATSLVLPHYQATRDALDYLFNQGHRRFAYVSGGTISGAHHGQSRTQAFLDFMQAHQLLVAQDLLFGQIHTAKEGQAVGKQLASLAPNVRPDAVFTNSDEVAVGVIDSLLAADVKVPDDIAVMGYDDQPFAPFAKIPLTTVHQPVASMAAAATHELLKGLGRQVAQDTQPTLHLSLKIRQSAMATISEIAKAAGVGVTTVSRYLNHHPYISAEKRTRIEKAIHQLGYTPSAAATSLRAQATGNIGVLVSRVTNPFFAGLFDAIERELHAHGYQVMITQTYDDPEAEERFLKQLKSRELDGVILASVEAPDRVMAVAKAFPGRVVVVNADVQIPGATSLVLPHYQATRDALDYLFNQGHRRFAYVSGGTISGAHHGQSRTQAFLDFMQAHQLLVAQDLLFGQIHTAKEGQAVGKQLASLAPNVRPDAVFTNSDEVAVGVIDSLLAADVKVPDDIAVMGYDDQPFAPFAKIPLTTVHQPVASMAAAATHELLKGLGRQVAQDTQPTLHLSLKIRQSA

Secondary structure (DSSP, 8-state):
---HHHHHHHHTS-HHHHHHHHTT-S---HHHHHHHHHHHHHHT----TTGGGTTTT--SEEEEEES-TTSHHHHHHHHHHHHHHHHTT-EEEEEE-TT-HHHHHHHHHHHHTTS-SEEEES--S-HHHHHHHHHHSTTSEEEES-SS--TTSEEE---HHHHHHHHHHHHHHTT---EEEE-SS-SSSSSTTHHHHHHHHHHHHHTT----GGGEE-S--SHHHHHHHHHHHHHS-TTTS-SEEE-S-HHHHHHHHHHHHHTT--TTTTSEEEEEE--TTGGGBSSPPEEEEP-HHHHHHHHHHHHHHHTT-------------EEE--S--/---HHHHHHHHTS-HHHHHHHHTT-S---HHHHHHHHHHHHHHT----TTGGGTTTT--SEEEEEES-TTSHHHHHHHHHHHHHHHHTT-EEEEEE-TT-HHHHHHHHHHHHTTS-SEEEES--S-HHHHHHHHHHSTTSEEEES-SS--TTSEEE---HHHHHHHHHHHHHHTT---EEEE-SS-SSSSSTTHHHHHHHHHHHHHTT----GGGEE-S--SHHHHHHHHHHHHHS-TTTS-SEEE-S-HHHHHHHHHHHHHTT--TTTTSEEEEEE--TTGGGBSSPPEEEEP-HHHHHHHHHHHHHHHTT-------------EEE--S--

Solvent-accessible surface area (backbone atoms only — not comparable to full-atom values): 33999 Å² total; per-residue (Å²): 129,48,44,64,60,54,35,9,62,66,34,71,45,52,52,65,55,45,50,35,57,78,65,65,46,85,88,60,56,73,68,58,50,54,33,41,52,51,22,29,62,74,55,59,39,52,86,48,77,60,79,50,20,76,79,45,52,48,57,49,27,34,38,34,36,33,42,46,54,69,42,58,59,46,16,45,31,48,52,44,34,44,54,55,38,42,75,72,67,34,44,55,31,42,42,63,30,70,79,33,48,67,44,46,49,60,56,52,45,36,49,74,71,51,61,24,56,30,37,39,29,47,45,77,69,44,65,67,60,51,24,54,50,9,58,74,39,66,37,26,33,25,36,37,75,34,91,60,83,40,64,52,33,50,53,49,67,57,65,47,33,56,44,40,39,53,52,51,46,53,45,42,74,75,66,43,75,37,64,26,42,37,31,57,19,54,80,91,43,98,41,61,59,43,48,41,51,48,23,51,54,51,49,33,56,75,68,70,39,76,83,54,71,91,37,54,44,51,63,47,75,38,33,70,51,15,24,54,51,16,44,55,52,60,68,42,56,81,90,73,34,48,33,28,35,44,31,62,24,38,54,23,32,51,15,22,50,52,30,21,48,75,68,71,43,47,67,30,82,55,32,19,39,28,22,23,48,56,33,88,58,32,77,47,25,58,60,24,43,10,19,35,31,54,46,45,64,41,49,20,50,44,47,51,50,53,36,38,46,39,70,68,43,93,61,82,88,59,80,73,59,74,68,57,66,43,79,42,83,48,56,15,79,128,49,44,62,60,53,35,8,62,66,36,72,48,50,53,65,57,46,50,34,57,79,65,64,47,84,88,60,56,72,69,57,50,52,34,40,51,50,24,29,62,75,56,59,38,52,86,48,76,61,81,51,19,76,81,46,51,48,57,48,26,32,38,34,36,33,42,47,54,68,42,59,60,47,16,45,31,48,51,44,33,44,55,56,39,41,76,72,67,34,44,55,31,42,42,63,30,70,77,32,49,65,45,47,48,60,54,52,44,36,48,74,70,51,60,26,57,31,37,39,28,48,48,80,70,45,65,66,61,52,25,54,50,9,58,73,39,66,38,28,32,24,36,36,74,36,92,60,83,41,64,53,33,50,54,50,67,57,64,47,33,58,45,41,38,54,51,52,47,53,46,42,74,73,66,43,74,38,63,27,43,36,30,56,18,54,80,92,43,99,42,62,57,44,48,41,51,49,25,50,53,50,50,33,55,76,68,71,40,76,83,52,71,91,36,55,43,53,62,46,76,39,33,70,51,16,25,54,52,15,43,55,51,60,69,42,55,79,91,73,34,48,33,27,35,43,32,63,23,37,54,24,32,52,15,23,50,51,30,20,49,74,68,72,41,48,67,31,83,54,32,18,40,27,22,23,47,56,36,90,58,32,78,46,26,57,59,24,42,12,20,35,31,53,48,45,65,40,49,21,52,44,48,50,52,51,35,39,47,39,70,68,44,91,60,82,86,59,82,73,59,74,70,57,65,44,78,43,82,49,55,15,79